Protein AF-A0A8J9YLR2-F1 (afdb_monomer_lite)

Organism: NCBI:txid405034

Secondary structure (DSSP, 8-state):
--EEEEEEE-TT---EEEE-SSSEEEEEEEESSEEEEEEESSTTSPPSEEEEEETTEEEEEETTEEEEEEE-S----SS-EEEEEEEETTEEEEEE--SSS---EEEEE----TT--EEEEEEEES-EEEEEEEPPSS-GGG-----------EEEE-SSTTSPPTTBPEEEESSSEEEEEEEEETTEEEEEEEETTTTEEEEEETTEEEEESS-EEEE-S-EEEEEE-TT-PPTTBPEEEE-SSS-PEEEEEEEEETTEEEEEEEETTTTEEEEEETTEEEEESSEEEEEE---TT-TTSHHHHHHHHH-SEE--B-HHHHHTT-SS-B-TTT-EETT--HHHH-HHHHHHHHHHHHHHHHHHHHHHHHHHH-GGGS-HHHHHHHHHHHHHHHHT----GGGHHHH-SPP-PPPHHHHHHHHHHHHTTTTTTS-GGGGSS-SSHHHHHHHHHHHHH--

Sequence (459 aa):
MGNLIEFKTWPRKQRLFHEVTSGGISFWLKSRGYSVVGLATKPYEECVYELTIEPGRCDLLSNGKVCSTNAVSNILRNEFNKLWILWKHNTIVFGSSSEVGSTVVLRWQCAVKNLIKYVTFYSDLGMAEWKCYLPLVATIENLPLRRLQGGQPRWVLVKDNTELPDGALIGGYENEFLYIMRTPFRGSLTQGKFVPSLGLGFIAWKYESYTCDAVEILCGYNCTWVPSNVDEVPKGAVEGGFTEVDHETMYVGRVHYKGHLIVGKIVPSHKCCYFAYNDKAMLENNFEVLAVYVPADDLTDPAPATTFAHLDATTVLSRAIAELGVYPAVDPLDSTSRVMDPNIIGPEHYGVARGVQKILQDYKSLQDIIAILGMDELSEDDKMTVARARKIQRFLSQPFQVAEVFTGHIGKMVKLEETIKGFKQILNGELDHIPEAAFYMVGTIEDVIAKSQSLAKNI

Structure (mmCIF, N/CA/C/O backbone):
data_AF-A0A8J9YLR2-F1
#
_entry.id   AF-A0A8J9YLR2-F1
#
loop_
_atom_site.group_PDB
_atom_site.id
_atom_site.type_symbol
_atom_site.label_atom_id
_atom_site.label_alt_id
_atom_site.label_comp_id
_atom_site.label_asym_id
_atom_site.label_entity_id
_atom_site.label_seq_id
_atom_site.pdbx_PDB_ins_code
_atom_site.Cartn_x
_atom_site.Cartn_y
_atom_site.Cartn_z
_atom_site.occupancy
_atom_site.B_iso_or_equiv
_atom_site.auth_seq_id
_atom_site.auth_comp_id
_atom_site.auth_asym_id
_atom_site.auth_atom_id
_atom_site.pdbx_PDB_model_num
ATOM 1 N N . MET A 1 1 ? -6.801 12.410 -30.179 1.00 46.44 1 MET A N 1
ATOM 2 C CA . MET A 1 1 ? -5.606 12.424 -31.051 1.00 46.44 1 MET A CA 1
ATOM 3 C C . MET A 1 1 ? -4.396 12.384 -30.139 1.00 46.44 1 MET A C 1
ATOM 5 O O . MET A 1 1 ? -4.409 13.095 -29.146 1.00 46.44 1 MET A O 1
ATOM 9 N N . GLY A 1 2 ? -3.450 11.480 -30.394 1.00 56.03 2 GLY A N 1
ATOM 10 C CA . GLY A 1 2 ? -2.246 11.322 -29.574 1.00 56.03 2 GLY A CA 1
ATOM 11 C C . GLY A 1 2 ? -1.230 12.453 -29.759 1.00 56.03 2 GLY A C 1
ATOM 12 O O . GLY A 1 2 ? -1.449 13.341 -30.582 1.00 56.03 2 GLY A O 1
ATOM 13 N N . ASN A 1 3 ? -0.112 12.401 -29.033 1.00 56.09 3 ASN A N 1
ATOM 14 C CA . ASN A 1 3 ? 1.016 13.314 -29.247 1.00 56.09 3 ASN A CA 1
ATOM 15 C C . ASN A 1 3 ? 1.876 12.828 -30.417 1.00 56.09 3 ASN A C 1
ATOM 17 O O . ASN A 1 3 ? 1.938 11.628 -30.689 1.00 56.09 3 ASN A O 1
ATOM 21 N N . LEU A 1 4 ? 2.535 13.759 -31.112 1.00 73.50 4 LEU A N 1
ATOM 22 C CA . LEU A 1 4 ? 3.530 13.410 -32.123 1.00 73.50 4 LEU A CA 1
ATOM 23 C C . LEU A 1 4 ? 4.779 12.881 -31.410 1.00 73.50 4 LEU A C 1
ATOM 25 O O . LEU A 1 4 ? 5.454 13.635 -30.715 1.00 73.50 4 LEU A O 1
ATOM 29 N N . ILE A 1 5 ? 5.076 11.597 -31.584 1.00 71.38 5 ILE A N 1
ATOM 30 C CA . ILE A 1 5 ? 6.282 10.952 -31.057 1.00 71.38 5 ILE A CA 1
ATOM 31 C C . ILE A 1 5 ? 7.270 10.783 -32.211 1.00 71.38 5 ILE A C 1
ATOM 33 O O . ILE A 1 5 ? 6.867 10.359 -33.294 1.00 71.38 5 ILE A O 1
ATOM 37 N N . GLU A 1 6 ? 8.545 11.104 -31.983 1.00 77.75 6 GLU A N 1
ATOM 38 C CA . GLU A 1 6 ? 9.655 10.885 -32.920 1.00 77.75 6 GLU A CA 1
ATOM 39 C C . GLU A 1 6 ? 10.652 9.889 -32.311 1.00 77.75 6 GLU A C 1
ATOM 41 O O . GLU A 1 6 ? 11.118 10.091 -31.192 1.00 77.75 6 GLU A O 1
ATOM 46 N N . PHE A 1 7 ? 10.964 8.799 -33.019 1.00 71.75 7 PHE A N 1
ATOM 47 C CA . PHE A 1 7 ? 11.846 7.738 -32.511 1.00 71.75 7 PHE A CA 1
ATOM 48 C C . PHE A 1 7 ? 12.610 7.016 -33.632 1.00 71.75 7 PHE A C 1
ATOM 50 O O . PHE A 1 7 ? 12.316 7.177 -34.817 1.00 71.75 7 PHE A O 1
ATOM 57 N N . LYS A 1 8 ? 13.628 6.225 -33.260 1.00 75.94 8 LYS A N 1
ATOM 58 C CA . LYS A 1 8 ? 14.530 5.532 -34.198 1.00 75.94 8 LYS A CA 1
ATOM 59 C C . LYS A 1 8 ? 14.602 4.032 -33.921 1.00 75.94 8 LYS A C 1
ATOM 61 O O . LYS A 1 8 ? 14.801 3.625 -32.776 1.00 75.94 8 LYS A O 1
ATOM 66 N N . THR A 1 9 ? 14.532 3.219 -34.972 1.00 73.31 9 THR A N 1
ATOM 67 C CA . THR A 1 9 ? 14.647 1.752 -34.906 1.00 73.31 9 THR A CA 1
ATOM 68 C C . THR A 1 9 ? 15.913 1.286 -35.624 1.00 73.31 9 THR A C 1
ATOM 70 O O . THR A 1 9 ? 16.205 1.769 -36.719 1.00 73.31 9 THR A O 1
ATOM 73 N N . TRP A 1 10 ? 16.643 0.339 -35.033 1.00 65.19 10 TRP A N 1
ATOM 74 C CA . TRP A 1 10 ? 17.876 -0.247 -35.582 1.00 65.19 10 TRP A CA 1
ATOM 75 C C . TRP A 1 10 ? 17.722 -1.769 -35.770 1.00 65.19 10 TRP A C 1
ATOM 77 O O . TRP A 1 10 ? 16.894 -2.342 -35.059 1.00 65.19 10 TRP A O 1
ATOM 87 N N . PRO A 1 11 ? 18.557 -2.425 -36.610 1.00 54.53 11 PRO A N 1
ATOM 88 C CA . PRO A 1 11 ? 18.491 -3.854 -36.982 1.00 54.53 11 PRO A CA 1
ATOM 89 C C . PRO A 1 11 ? 18.450 -4.935 -35.892 1.00 54.53 11 PRO A C 1
ATOM 91 O O . PRO A 1 11 ? 18.524 -6.111 -36.222 1.00 54.53 11 PRO A O 1
ATOM 94 N N . ARG A 1 12 ? 18.385 -4.595 -34.602 1.00 49.97 12 ARG A N 1
ATOM 95 C CA . ARG A 1 12 ? 18.405 -5.557 -33.483 1.00 49.97 12 ARG A CA 1
ATOM 96 C C . ARG A 1 12 ? 17.621 -5.099 -32.243 1.00 49.97 12 ARG A C 1
ATOM 98 O O . ARG A 1 12 ? 17.842 -5.637 -31.168 1.00 49.97 12 ARG A O 1
ATOM 105 N N . LYS A 1 13 ? 16.736 -4.099 -32.356 1.00 49.06 13 LYS A N 1
ATOM 106 C CA . LYS A 1 13 ? 15.922 -3.627 -31.217 1.00 49.06 13 LYS A CA 1
ATOM 107 C C . LYS A 1 13 ? 14.625 -4.427 -31.085 1.00 49.06 13 LYS A C 1
ATOM 109 O O . LYS A 1 13 ? 13.949 -4.642 -32.091 1.00 49.06 13 LYS A O 1
ATOM 114 N N . GLN A 1 14 ? 14.253 -4.808 -29.856 1.00 50.88 14 GLN A N 1
ATOM 115 C CA . GLN A 1 14 ? 12.911 -5.343 -29.583 1.00 50.88 14 GLN A CA 1
ATOM 116 C C . GLN A 1 14 ? 11.823 -4.381 -30.083 1.00 50.88 14 GLN A C 1
ATOM 118 O O . GLN A 1 14 ? 11.940 -3.155 -30.020 1.00 50.88 14 GLN A O 1
ATOM 123 N N . ARG A 1 15 ? 10.748 -4.986 -30.583 1.00 62.25 15 ARG A N 1
ATOM 124 C CA . ARG A 1 15 ? 9.550 -4.347 -31.124 1.00 62.25 15 ARG A CA 1
ATOM 125 C C . ARG A 1 15 ? 8.821 -3.583 -30.010 1.00 62.25 15 ARG A C 1
ATOM 127 O O . ARG A 1 15 ? 8.274 -4.201 -29.102 1.00 62.25 15 ARG A O 1
ATOM 134 N N . LEU A 1 16 ? 8.799 -2.247 -30.062 1.00 63.88 16 LEU A N 1
ATOM 135 C CA . LEU A 1 16 ? 7.959 -1.435 -29.169 1.00 63.88 16 LEU A CA 1
ATOM 136 C C . LEU A 1 16 ? 6.511 -1.507 -29.651 1.00 63.88 16 LEU A C 1
ATOM 138 O O . LEU A 1 16 ? 6.233 -1.163 -30.801 1.00 63.88 16 LEU A O 1
ATOM 142 N N . PHE A 1 17 ? 5.601 -1.983 -28.804 1.00 71.62 17 PHE A N 1
ATOM 143 C CA . PHE A 1 17 ? 4.182 -2.107 -29.133 1.00 71.62 17 PHE A CA 1
ATOM 144 C C . PHE A 1 17 ? 3.404 -0.918 -28.581 1.00 71.62 17 PHE A C 1
ATOM 146 O O . PHE A 1 17 ? 3.472 -0.607 -27.395 1.00 71.62 17 PHE A O 1
ATOM 153 N N . HIS A 1 18 ? 2.619 -0.285 -29.442 1.00 76.25 18 HIS A N 1
ATOM 154 C CA . HIS A 1 18 ? 1.776 0.849 -29.102 1.00 76.25 18 HIS A CA 1
ATOM 155 C C . HIS A 1 18 ? 0.315 0.469 -29.270 1.00 76.25 18 HIS A C 1
ATOM 157 O O . HIS A 1 18 ? -0.065 -0.045 -30.322 1.00 76.25 18 HIS A O 1
ATOM 163 N N . GLU A 1 19 ? -0.500 0.715 -28.245 1.00 76.88 19 GLU A N 1
ATOM 164 C CA . GLU A 1 19 ? -1.934 0.451 -28.320 1.00 76.88 19 GLU A CA 1
ATOM 165 C C . GLU A 1 19 ? -2.603 1.425 -29.298 1.00 76.88 19 GLU A C 1
ATOM 167 O O . GLU A 1 19 ? -2.370 2.636 -29.268 1.00 76.88 19 GLU A O 1
ATOM 172 N N . VAL A 1 20 ? -3.445 0.891 -30.177 1.00 75.25 20 VAL A N 1
ATOM 173 C CA . VAL A 1 20 ? -4.208 1.657 -31.154 1.00 75.25 20 VAL A CA 1
ATOM 174 C C . VAL A 1 20 ? -5.679 1.298 -30.999 1.00 75.25 20 VAL A C 1
ATOM 176 O O . VAL A 1 20 ? -6.084 0.150 -31.161 1.00 75.25 20 VAL A O 1
ATOM 179 N N . THR A 1 21 ? -6.490 2.305 -30.687 1.00 65.06 21 THR A N 1
ATOM 180 C CA . THR A 1 21 ? -7.945 2.168 -30.513 1.00 65.06 21 THR A CA 1
ATOM 181 C C . THR A 1 21 ? -8.716 2.336 -31.824 1.00 65.06 21 THR A C 1
ATOM 183 O O . THR A 1 21 ? -9.891 1.983 -31.910 1.00 65.06 21 THR A O 1
ATOM 186 N N . SER A 1 22 ? -8.060 2.858 -32.863 1.00 66.44 22 SER A N 1
ATOM 187 C CA . SER A 1 22 ? -8.582 2.990 -34.223 1.00 66.44 22 SER A CA 1
ATOM 188 C C . SER A 1 22 ? -8.094 1.855 -35.127 1.00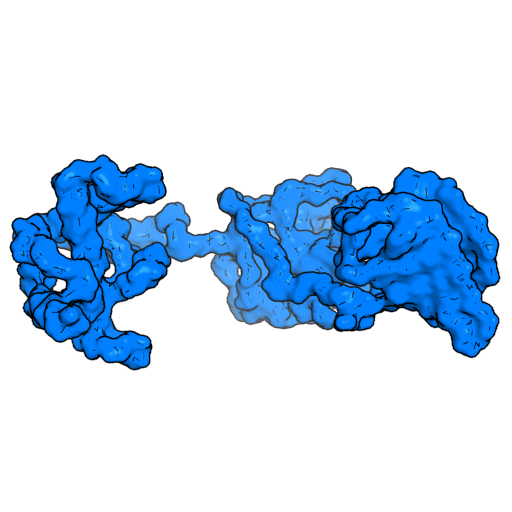 66.44 22 SER A C 1
ATOM 190 O O . SER A 1 22 ? -6.957 1.412 -35.019 1.00 66.44 22 SER A O 1
ATOM 192 N N . GLY A 1 23 ? -8.916 1.429 -36.092 1.00 76.25 23 GLY A N 1
ATOM 193 C CA . GLY A 1 23 ? -8.526 0.477 -37.149 1.00 76.25 23 GLY A CA 1
ATOM 194 C C . GLY A 1 23 ? -7.558 1.063 -38.188 1.00 76.25 23 GLY A C 1
ATOM 195 O O . GLY A 1 23 ? -7.743 0.858 -39.385 1.00 76.25 23 GLY A O 1
ATOM 196 N N . GLY A 1 24 ? -6.594 1.877 -37.755 1.00 81.31 24 GLY A N 1
ATOM 197 C CA . GLY A 1 24 ? -5.627 2.553 -38.608 1.00 81.31 24 GLY A CA 1
ATOM 198 C C . GLY A 1 24 ? -4.690 3.492 -37.862 1.00 81.31 24 GLY A C 1
ATOM 199 O O . GLY A 1 24 ? -5.020 3.982 -36.780 1.00 81.31 24 GLY A O 1
ATOM 200 N N . ILE A 1 25 ? -3.544 3.774 -38.486 1.00 86.25 25 ILE A N 1
ATOM 201 C CA . ILE A 1 25 ? -2.521 4.703 -38.002 1.00 86.25 25 ILE A CA 1
ATOM 202 C C . ILE A 1 25 ? -1.846 5.443 -39.166 1.00 86.25 25 ILE A C 1
ATOM 204 O O . ILE A 1 25 ? -1.612 4.877 -40.235 1.00 86.25 25 ILE A O 1
ATOM 208 N N . SER A 1 26 ? -1.509 6.715 -38.943 1.00 85.25 26 SER A N 1
ATOM 209 C CA . SER A 1 26 ? -0.649 7.510 -39.827 1.00 85.25 26 SER A CA 1
ATOM 210 C C . SER A 1 26 ? 0.721 7.729 -39.193 1.00 85.25 26 SER A C 1
ATOM 212 O O . SER A 1 26 ? 0.801 8.059 -38.006 1.00 85.25 26 SER A O 1
ATOM 214 N N . PHE A 1 27 ? 1.777 7.624 -39.988 1.00 88.31 27 PHE A N 1
ATOM 215 C CA . PHE A 1 27 ? 3.157 7.779 -39.547 1.00 88.31 27 PHE A CA 1
ATOM 216 C C . PHE A 1 27 ? 4.015 8.420 -40.643 1.00 88.31 27 PHE A C 1
ATOM 218 O O . PHE A 1 27 ? 3.659 8.411 -41.816 1.00 88.31 27 PHE A O 1
ATOM 225 N N . TRP A 1 28 ? 5.153 8.990 -40.271 1.00 89.44 28 TRP A N 1
ATOM 226 C CA . TRP A 1 28 ? 6.188 9.440 -41.185 1.00 89.44 28 TRP A CA 1
ATOM 227 C C . TRP A 1 28 ? 7.379 8.511 -41.066 1.00 89.44 28 TRP A C 1
ATOM 229 O O . TRP A 1 28 ? 7.776 8.169 -39.955 1.00 89.44 28 TRP A O 1
ATOM 239 N N . LEU A 1 29 ? 7.961 8.147 -42.201 1.00 88.81 29 LEU A N 1
ATOM 240 C CA . LEU A 1 29 ? 9.119 7.267 -42.277 1.00 88.81 29 LEU A CA 1
ATOM 241 C C . LEU A 1 29 ? 10.238 7.954 -43.054 1.00 88.81 29 LEU A C 1
ATOM 243 O O . LEU A 1 29 ? 10.019 8.461 -44.154 1.00 88.81 29 LEU A O 1
ATOM 247 N N . LYS A 1 30 ? 11.437 7.935 -42.479 1.00 87.69 30 LYS A N 1
ATOM 248 C CA . LYS A 1 30 ? 12.697 8.271 -43.138 1.00 87.69 30 LYS A CA 1
ATOM 249 C C . LYS A 1 30 ? 13.641 7.084 -42.970 1.00 87.69 30 LYS A C 1
ATOM 251 O O . LYS A 1 30 ? 14.105 6.796 -41.870 1.00 87.69 30 LYS A O 1
ATOM 256 N N . SER A 1 31 ? 13.902 6.373 -44.060 1.00 84.00 31 SER A N 1
ATOM 257 C CA . SER A 1 31 ? 14.742 5.172 -44.076 1.00 84.00 31 SER A CA 1
ATOM 258 C C . SER A 1 31 ? 15.374 5.004 -45.455 1.00 84.00 31 SER A C 1
ATOM 260 O O . SER A 1 31 ? 14.831 5.471 -46.456 1.00 84.00 31 SER A O 1
ATOM 262 N N . ARG A 1 32 ? 16.540 4.354 -45.504 1.00 76.56 32 ARG A N 1
ATOM 263 C CA . ARG A 1 32 ? 17.234 3.982 -46.752 1.00 76.56 32 ARG A CA 1
ATOM 264 C C . ARG A 1 32 ? 17.160 2.482 -47.049 1.00 76.56 32 ARG A C 1
ATOM 266 O O . ARG A 1 32 ? 17.680 2.053 -48.073 1.00 76.56 32 ARG A O 1
ATOM 273 N N . GLY A 1 33 ? 16.588 1.703 -46.136 1.00 77.31 33 GLY A N 1
ATOM 274 C CA . GLY A 1 33 ? 16.670 0.247 -46.143 1.00 77.31 33 GLY A CA 1
ATOM 275 C C . GLY A 1 33 ? 15.329 -0.408 -45.858 1.00 77.31 33 GLY A C 1
ATOM 276 O O . GLY A 1 33 ? 14.292 0.073 -46.287 1.00 77.31 33 GLY A O 1
ATOM 277 N N . TYR A 1 34 ? 15.356 -1.523 -45.147 1.00 83.69 34 TYR A N 1
ATOM 278 C CA . TYR A 1 34 ? 14.174 -2.336 -44.887 1.00 83.69 34 TYR A CA 1
ATOM 279 C C . TYR A 1 34 ? 13.446 -1.838 -43.642 1.00 83.69 34 TYR A C 1
ATOM 281 O O . TYR A 1 34 ? 14.054 -1.730 -42.583 1.00 83.69 34 TYR A O 1
ATOM 289 N N . SER A 1 35 ? 12.156 -1.536 -43.729 1.00 88.19 35 SER A N 1
ATOM 290 C CA . SER A 1 35 ? 11.379 -1.033 -42.589 1.00 88.19 35 SER A CA 1
ATOM 291 C C . SER A 1 35 ? 10.045 -1.751 -42.482 1.00 88.19 35 SER A C 1
ATOM 293 O O . SER A 1 35 ? 9.419 -2.034 -43.496 1.00 88.19 35 SER A O 1
ATOM 295 N N . VAL A 1 36 ? 9.602 -2.046 -41.263 1.00 89.88 36 VAL A N 1
ATOM 296 C CA . VAL A 1 36 ? 8.413 -2.867 -41.025 1.00 89.88 36 VAL A CA 1
ATOM 297 C C . VAL A 1 36 ? 7.454 -2.195 -40.066 1.00 89.88 36 VAL A C 1
ATOM 299 O O . VAL A 1 36 ? 7.856 -1.641 -39.041 1.00 89.88 36 VAL A O 1
ATOM 302 N N . VAL A 1 37 ? 6.170 -2.304 -40.399 1.00 91.00 37 VAL A N 1
ATOM 303 C CA . VAL A 1 37 ? 5.055 -1.994 -39.507 1.00 91.00 37 VAL A CA 1
ATOM 304 C C . VAL A 1 37 ? 4.340 -3.298 -39.160 1.00 91.00 37 VAL A C 1
ATOM 306 O O . VAL A 1 37 ? 3.713 -3.917 -40.019 1.00 91.00 37 VAL A O 1
ATOM 309 N N . GLY A 1 38 ? 4.449 -3.730 -37.906 1.00 89.50 38 GLY A N 1
ATOM 310 C CA . GLY A 1 38 ? 3.810 -4.940 -37.393 1.00 89.50 38 GLY A CA 1
ATOM 311 C C . GLY A 1 38 ? 2.467 -4.645 -36.724 1.00 89.50 38 GLY A C 1
ATOM 312 O O . GLY A 1 38 ? 2.334 -3.658 -36.003 1.00 89.50 38 GLY A O 1
ATOM 313 N N . LEU A 1 39 ? 1.477 -5.510 -36.943 1.00 88.81 39 LEU A N 1
ATOM 314 C CA . LEU A 1 39 ? 0.148 -5.466 -36.330 1.00 88.81 39 LEU A CA 1
ATOM 315 C C . LEU A 1 39 ? -0.044 -6.683 -35.417 1.00 88.81 39 LEU A C 1
ATOM 317 O O . LEU A 1 39 ? 0.079 -7.826 -35.865 1.00 88.81 39 LEU A O 1
ATOM 321 N N . ALA A 1 40 ? -0.398 -6.451 -34.152 1.00 84.75 40 ALA A N 1
ATOM 322 C CA . ALA A 1 40 ? -0.523 -7.502 -33.145 1.00 84.75 40 ALA A CA 1
ATOM 323 C C . ALA A 1 40 ? -1.804 -7.401 -32.306 1.00 84.75 40 ALA A C 1
ATOM 325 O O . ALA A 1 40 ? -2.413 -6.339 -32.140 1.00 84.75 40 ALA A O 1
ATOM 326 N N . THR A 1 41 ? -2.223 -8.547 -31.767 1.00 81.44 41 THR A N 1
ATOM 327 C CA . THR A 1 41 ? -3.392 -8.661 -30.882 1.00 81.44 41 THR A CA 1
ATOM 328 C C . THR A 1 41 ? -3.063 -8.384 -29.420 1.00 81.44 41 THR A C 1
ATOM 330 O O . THR A 1 41 ? -3.920 -7.921 -28.671 1.00 81.44 41 THR A O 1
ATOM 333 N N . LYS A 1 42 ? -1.821 -8.653 -29.018 1.00 74.44 42 LYS A N 1
ATOM 334 C CA . LYS A 1 42 ? -1.280 -8.444 -27.675 1.00 74.44 42 LYS A CA 1
ATOM 335 C C . LYS A 1 42 ? 0.121 -7.834 -27.790 1.00 74.44 42 LYS A C 1
ATOM 337 O O . LYS A 1 42 ? 0.763 -8.015 -28.827 1.00 74.44 42 LYS A O 1
ATOM 342 N N . PRO A 1 43 ? 0.593 -7.104 -26.769 1.00 69.44 43 PRO A N 1
ATOM 343 C CA . PRO A 1 43 ? 1.939 -6.557 -26.789 1.00 69.44 43 PRO A CA 1
ATOM 344 C C . PRO A 1 43 ? 2.966 -7.686 -26.605 1.00 69.44 43 PRO A C 1
ATOM 346 O O . PRO A 1 43 ? 2.686 -8.666 -25.918 1.00 69.44 43 PRO A O 1
ATOM 349 N N . TYR A 1 44 ? 4.148 -7.531 -27.205 1.00 60.78 44 TYR A N 1
ATOM 350 C CA . TYR A 1 44 ? 5.298 -8.445 -27.083 1.00 60.78 44 TYR A CA 1
ATOM 351 C C . TYR A 1 44 ? 5.102 -9.870 -27.641 1.00 60.78 44 TYR A C 1
ATOM 353 O O . TYR A 1 44 ? 5.978 -10.711 -27.470 1.00 60.78 44 TYR A O 1
ATOM 361 N N . GLU A 1 45 ? 3.999 -10.142 -28.344 1.00 68.44 45 GLU A N 1
ATOM 362 C CA . GLU A 1 45 ? 3.784 -11.385 -29.101 1.00 68.44 45 GLU A CA 1
ATOM 363 C C . GLU A 1 45 ? 4.180 -11.220 -30.585 1.00 68.44 45 GLU A C 1
ATOM 365 O O . GLU A 1 45 ? 4.405 -10.108 -31.079 1.00 68.44 45 GLU A O 1
ATOM 370 N N . GLU A 1 46 ? 4.245 -12.333 -31.325 1.00 76.62 46 GLU A N 1
ATOM 371 C CA . GLU A 1 46 ? 4.448 -12.306 -32.777 1.00 76.62 46 GLU A CA 1
ATOM 372 C C . GLU A 1 46 ? 3.353 -11.494 -33.487 1.00 76.62 46 GLU A C 1
ATOM 374 O O . GLU A 1 46 ? 2.164 -11.547 -33.154 1.00 76.62 46 GLU A O 1
ATOM 379 N N . CYS A 1 47 ? 3.757 -10.720 -34.495 1.00 83.12 47 CYS A N 1
ATOM 380 C CA . CYS A 1 47 ? 2.822 -9.917 -35.269 1.00 83.12 47 CYS A CA 1
ATOM 381 C C . CYS A 1 47 ? 1.970 -10.820 -36.169 1.00 83.12 47 CYS A C 1
ATOM 383 O O . CYS A 1 47 ? 2.480 -11.624 -36.948 1.00 83.12 47 CYS A O 1
ATOM 385 N N . VAL A 1 48 ? 0.649 -10.650 -36.091 1.00 86.25 48 VAL A N 1
ATOM 386 C CA . VAL A 1 48 ? -0.307 -11.391 -36.930 1.00 86.25 48 VAL A CA 1
ATOM 387 C C . VAL A 1 48 ? -0.154 -10.978 -38.391 1.00 86.25 48 VAL A C 1
ATOM 389 O O . VAL A 1 48 ? -0.274 -11.815 -39.291 1.00 86.25 48 VAL A O 1
ATOM 392 N N . TYR A 1 49 ? 0.123 -9.690 -38.613 1.00 88.31 49 TYR A N 1
ATOM 393 C CA . TYR A 1 49 ? 0.450 -9.136 -39.919 1.00 88.31 49 TYR A CA 1
ATOM 394 C C . TYR A 1 49 ? 1.678 -8.242 -39.831 1.00 88.31 49 TYR A C 1
ATOM 396 O O . TYR A 1 49 ? 1.826 -7.489 -38.870 1.00 88.31 49 TYR A O 1
ATOM 404 N N . GLU A 1 50 ? 2.522 -8.280 -40.852 1.00 90.62 50 GLU A N 1
ATOM 405 C CA . GLU A 1 50 ? 3.693 -7.412 -40.969 1.00 90.62 50 GLU A CA 1
ATOM 406 C C . GLU A 1 50 ? 3.708 -6.800 -42.365 1.00 90.62 50 GLU A C 1
ATOM 408 O O . GLU A 1 50 ? 3.647 -7.515 -43.364 1.00 90.62 50 GLU A O 1
ATOM 413 N N . LEU A 1 51 ? 3.747 -5.472 -42.435 1.00 90.50 51 LEU A N 1
ATOM 414 C CA . LEU A 1 51 ? 3.932 -4.741 -43.679 1.00 90.50 51 LEU A CA 1
ATOM 415 C C . LEU A 1 51 ? 5.406 -4.378 -43.813 1.00 90.50 51 LEU A C 1
ATOM 417 O O . LEU A 1 51 ? 5.891 -3.510 -43.083 1.00 90.50 51 LEU A O 1
ATOM 421 N N . THR A 1 52 ? 6.090 -4.997 -44.766 1.00 89.94 52 THR A N 1
ATOM 422 C CA . THR A 1 52 ? 7.470 -4.664 -45.110 1.00 89.94 52 THR A CA 1
ATOM 423 C C . THR A 1 52 ? 7.475 -3.555 -46.156 1.00 89.94 52 THR A C 1
ATOM 425 O O . THR A 1 52 ? 6.681 -3.533 -47.099 1.00 89.94 52 THR A O 1
ATOM 428 N N . ILE A 1 53 ? 8.357 -2.584 -45.962 1.00 88.88 53 ILE A N 1
ATOM 429 C CA . ILE A 1 53 ? 8.535 -1.427 -46.826 1.00 88.88 53 ILE A CA 1
ATOM 430 C C . ILE A 1 53 ? 10.003 -1.399 -47.215 1.00 88.88 53 ILE A C 1
ATOM 432 O O . ILE A 1 53 ? 10.883 -1.209 -46.375 1.00 88.88 53 ILE A O 1
ATOM 436 N N . GLU A 1 54 ? 10.255 -1.577 -48.503 1.00 87.00 54 GLU A N 1
ATOM 437 C CA . GLU A 1 54 ? 11.588 -1.623 -49.075 1.00 87.00 54 GLU A CA 1
ATOM 438 C C . GLU A 1 54 ? 11.688 -0.728 -50.315 1.00 87.00 54 GLU A C 1
ATOM 440 O O . GLU A 1 54 ? 10.669 -0.334 -50.899 1.00 87.00 54 GLU A O 1
ATOM 445 N N . PRO A 1 55 ? 12.911 -0.411 -50.776 1.00 83.31 55 PRO A N 1
ATOM 446 C CA . PRO A 1 55 ? 13.082 0.291 -52.036 1.00 83.31 55 PRO A CA 1
ATOM 447 C C . PRO A 1 55 ? 12.459 -0.503 -53.196 1.00 83.31 55 PRO A C 1
ATOM 449 O O . PRO A 1 55 ? 12.946 -1.563 -53.578 1.00 83.31 55 PRO A O 1
ATOM 452 N N . GLY A 1 56 ? 11.374 0.021 -53.770 1.00 81.69 56 GLY A N 1
ATOM 453 C CA . GLY A 1 56 ? 10.721 -0.551 -54.951 1.00 81.69 56 GLY A CA 1
ATOM 454 C C . GLY A 1 56 ? 9.659 -1.624 -54.680 1.00 81.69 56 GLY A C 1
ATOM 455 O O . GLY A 1 56 ? 9.009 -2.080 -55.623 1.00 81.69 56 GLY A O 1
ATOM 456 N N . ARG A 1 57 ? 9.457 -2.039 -53.421 1.00 86.56 57 ARG A N 1
ATOM 457 C CA . ARG A 1 57 ? 8.501 -3.105 -53.076 1.00 86.56 57 ARG A CA 1
ATOM 458 C C . ARG A 1 57 ? 7.904 -2.956 -51.677 1.00 86.56 57 ARG A C 1
ATOM 460 O O . ARG A 1 57 ? 8.560 -2.466 -50.759 1.00 86.56 57 ARG A O 1
ATOM 467 N N . CYS A 1 58 ? 6.670 -3.424 -51.523 1.00 88.25 58 CYS A N 1
ATOM 468 C CA . CYS A 1 58 ? 6.036 -3.629 -50.225 1.00 88.25 58 CYS A CA 1
ATOM 469 C C . CYS A 1 58 ? 5.400 -5.017 -50.167 1.00 88.25 58 CYS A C 1
ATOM 471 O O . CYS A 1 58 ? 4.610 -5.361 -51.054 1.00 88.25 58 CYS A O 1
ATOM 473 N N . ASP A 1 59 ? 5.682 -5.767 -49.104 1.00 88.19 59 ASP A N 1
ATOM 474 C CA . ASP A 1 59 ? 5.083 -7.080 -48.873 1.00 88.19 59 ASP A CA 1
ATOM 475 C C . ASP A 1 59 ? 4.178 -7.050 -47.646 1.00 88.19 59 ASP A C 1
ATOM 477 O O . ASP A 1 59 ? 4.465 -6.389 -46.648 1.00 88.19 59 ASP A O 1
ATOM 481 N N . LEU A 1 60 ? 3.076 -7.794 -47.714 1.00 89.00 60 LEU A N 1
ATOM 482 C CA . LEU A 1 60 ? 2.269 -8.097 -46.539 1.00 89.00 60 LEU A CA 1
ATOM 483 C C . LEU A 1 60 ? 2.502 -9.552 -46.149 1.00 89.00 60 LEU A C 1
ATOM 485 O O . LEU A 1 60 ? 2.216 -10.466 -46.927 1.00 89.00 60 LEU A O 1
ATOM 489 N N . LEU A 1 61 ? 2.982 -9.764 -44.931 1.00 88.56 61 LEU A N 1
ATOM 490 C CA . LEU A 1 61 ? 3.135 -11.077 -44.326 1.00 88.56 61 LEU A CA 1
ATOM 491 C C . LEU A 1 61 ? 1.972 -11.333 -43.367 1.00 88.56 61 LEU A C 1
ATOM 493 O O . LEU A 1 61 ? 1.488 -10.415 -42.703 1.00 88.56 61 LEU A O 1
ATOM 497 N N . SER A 1 62 ? 1.550 -12.591 -43.262 1.00 85.88 62 SER A N 1
ATOM 498 C CA . SER A 1 62 ? 0.675 -13.069 -42.192 1.00 85.88 62 SER A CA 1
ATOM 499 C C . SER A 1 62 ? 1.330 -14.246 -41.485 1.00 85.88 62 SER A C 1
ATOM 501 O O . SER A 1 62 ? 1.706 -15.224 -42.133 1.00 85.88 62 SER A O 1
ATOM 503 N N . ASN A 1 63 ? 1.476 -14.143 -40.160 1.00 81.62 63 ASN A N 1
ATOM 504 C CA . ASN A 1 63 ? 2.180 -15.118 -39.318 1.00 81.62 63 ASN A CA 1
ATOM 505 C C . ASN A 1 63 ? 3.541 -15.537 -39.925 1.00 81.62 63 ASN A C 1
ATOM 507 O O . ASN A 1 63 ? 3.804 -16.722 -40.141 1.00 81.62 63 ASN A O 1
ATOM 511 N N . GLY A 1 64 ? 4.353 -14.547 -40.317 1.00 76.94 64 GLY A N 1
ATOM 512 C CA . GLY A 1 64 ? 5.693 -14.746 -40.884 1.00 76.94 64 GLY A CA 1
ATOM 513 C C . GLY A 1 64 ? 5.753 -15.260 -42.330 1.00 76.94 64 GLY A C 1
ATOM 514 O O . GLY A 1 64 ? 6.844 -15.418 -42.872 1.00 76.94 64 GLY A O 1
ATOM 515 N N . LYS A 1 65 ? 4.616 -15.514 -42.994 1.00 81.12 65 LYS A N 1
ATOM 516 C CA . LYS A 1 65 ? 4.579 -15.947 -44.402 1.00 81.12 65 LYS A CA 1
ATOM 517 C C . LYS A 1 65 ? 4.131 -14.814 -45.310 1.00 81.12 65 LYS A C 1
ATOM 519 O O . LYS A 1 65 ? 3.093 -14.207 -45.059 1.00 81.12 65 LYS A O 1
ATOM 524 N N . VAL A 1 66 ? 4.872 -14.571 -46.392 1.00 83.06 66 VAL A N 1
ATOM 525 C CA . VAL A 1 66 ? 4.506 -13.577 -47.413 1.00 83.06 66 VAL A CA 1
ATOM 526 C C . VAL A 1 66 ? 3.176 -13.977 -48.047 1.00 83.06 66 VAL A C 1
ATOM 528 O O . VAL A 1 66 ? 3.064 -15.030 -48.672 1.00 8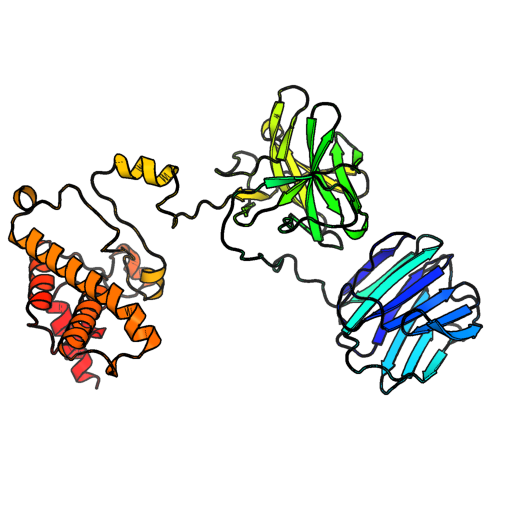3.06 66 VAL A O 1
ATOM 531 N N . CYS A 1 67 ? 2.156 -13.141 -47.864 1.00 78.25 67 CYS A N 1
ATOM 532 C CA . CYS A 1 67 ? 0.843 -13.332 -48.470 1.00 78.25 67 CYS A CA 1
ATOM 533 C C . CYS A 1 67 ? 0.766 -12.700 -49.859 1.00 78.25 67 CYS A C 1
ATOM 535 O O . CYS A 1 67 ? 0.069 -13.217 -50.726 1.00 78.25 67 CYS A O 1
ATOM 537 N N . SER A 1 68 ? 1.440 -11.566 -50.061 1.00 77.88 68 SER A N 1
ATOM 538 C CA . SER A 1 68 ? 1.424 -10.825 -51.322 1.00 77.88 68 SER A CA 1
ATOM 539 C C . SER A 1 68 ? 2.587 -9.846 -51.386 1.00 77.88 68 SER A C 1
ATOM 541 O O . SER A 1 68 ? 2.893 -9.191 -50.389 1.00 77.88 68 SER A O 1
ATOM 543 N N . THR A 1 69 ? 3.139 -9.689 -52.586 1.00 81.94 69 THR A N 1
ATOM 544 C CA . THR A 1 69 ? 4.217 -8.752 -52.914 1.00 81.94 69 THR A CA 1
ATOM 545 C C . THR A 1 69 ? 3.733 -7.769 -53.961 1.00 81.94 69 THR A C 1
ATOM 547 O O . THR A 1 69 ? 3.289 -8.181 -55.034 1.00 81.94 69 THR A O 1
ATOM 550 N N . ASN A 1 70 ? 3.841 -6.473 -53.672 1.00 81.88 70 ASN A N 1
ATOM 551 C CA . ASN A 1 70 ? 3.423 -5.419 -54.587 1.00 81.88 70 ASN A CA 1
ATOM 552 C C . ASN A 1 70 ? 4.618 -4.520 -54.929 1.00 81.88 70 ASN A C 1
ATOM 554 O O . ASN A 1 70 ? 5.259 -3.952 -54.043 1.00 81.88 70 ASN A O 1
ATOM 558 N N . ALA A 1 71 ? 4.897 -4.358 -56.224 1.00 78.44 71 ALA A N 1
ATOM 559 C CA . ALA A 1 71 ? 5.888 -3.399 -56.700 1.00 78.44 71 ALA A CA 1
ATOM 560 C C . ALA A 1 71 ? 5.352 -1.968 -56.551 1.00 78.44 71 ALA A C 1
ATOM 562 O O . ALA A 1 71 ? 4.213 -1.678 -56.923 1.00 78.44 71 ALA A O 1
ATOM 563 N N . VAL A 1 72 ? 6.176 -1.069 -56.018 1.00 77.94 72 VAL A N 1
ATOM 564 C CA . VAL A 1 72 ? 5.828 0.342 -55.795 1.00 77.94 72 VAL A CA 1
ATOM 565 C C . VAL A 1 72 ? 6.975 1.241 -56.236 1.00 77.94 72 VAL A C 1
ATOM 567 O O . VAL A 1 72 ? 8.131 0.828 -56.236 1.00 77.94 72 VAL A O 1
ATOM 570 N N . SER A 1 73 ? 6.688 2.490 -56.607 1.00 73.19 73 SER A N 1
ATOM 571 C CA . SER A 1 73 ? 7.751 3.488 -56.776 1.00 73.19 73 SER A CA 1
ATOM 572 C C . SER A 1 73 ? 8.496 3.677 -55.452 1.00 73.19 73 SER A C 1
ATOM 574 O O . SER A 1 73 ? 7.938 3.412 -54.391 1.00 73.19 73 SER A O 1
ATOM 576 N N . ASN A 1 74 ? 9.765 4.094 -55.485 1.00 72.25 74 ASN A N 1
ATOM 577 C CA . ASN A 1 74 ? 10.576 4.156 -54.270 1.00 72.25 74 ASN A CA 1
ATOM 578 C C . ASN A 1 74 ? 9.981 5.147 -53.244 1.00 72.25 74 ASN A C 1
ATOM 580 O O . ASN A 1 74 ? 10.122 6.366 -53.373 1.00 72.25 74 ASN A O 1
ATOM 584 N N . ILE A 1 75 ? 9.280 4.599 -52.245 1.00 73.88 75 ILE A N 1
ATOM 585 C CA . ILE A 1 75 ? 8.587 5.344 -51.184 1.00 73.88 75 ILE A CA 1
ATOM 586 C C . ILE A 1 75 ? 9.593 5.854 -50.147 1.00 73.88 75 ILE A C 1
ATOM 588 O O . ILE A 1 75 ? 9.366 6.889 -49.512 1.00 73.88 75 ILE A O 1
ATOM 592 N N . LEU A 1 76 ? 10.704 5.131 -49.994 1.00 76.19 76 LEU A N 1
ATOM 593 C CA . LEU A 1 76 ? 11.747 5.400 -49.021 1.00 76.19 76 LEU A CA 1
ATOM 594 C C . LEU A 1 76 ? 12.707 6.466 -49.535 1.00 76.19 76 LEU A C 1
ATOM 596 O O . LEU A 1 76 ? 13.254 6.380 -50.636 1.00 76.19 76 LEU A O 1
ATOM 600 N N . ARG A 1 77 ? 12.908 7.495 -48.715 1.00 73.88 77 ARG A N 1
ATOM 601 C CA . ARG A 1 77 ? 13.756 8.641 -49.029 1.00 73.88 77 ARG A CA 1
ATOM 602 C C . ARG A 1 77 ? 14.597 9.020 -47.822 1.00 73.88 77 ARG A C 1
ATOM 604 O O . ARG A 1 77 ? 14.316 8.646 -46.686 1.00 73.88 77 ARG A O 1
ATOM 611 N N . ASN A 1 78 ? 15.601 9.854 -48.070 1.00 75.69 78 ASN A N 1
ATOM 612 C CA . ASN A 1 78 ? 16.404 10.468 -47.015 1.00 75.69 78 ASN A CA 1
ATOM 613 C C . ASN A 1 78 ? 15.683 11.644 -46.311 1.00 75.69 78 ASN A C 1
ATOM 615 O O . ASN A 1 78 ? 16.325 12.432 -45.622 1.00 75.69 78 ASN A O 1
ATOM 619 N N . GLU A 1 79 ? 14.366 11.760 -46.489 1.00 82.19 79 GLU A N 1
ATOM 620 C CA . GLU A 1 79 ? 13.457 12.753 -45.910 1.00 82.19 79 GLU A CA 1
ATOM 621 C C . GLU A 1 79 ? 12.204 12.040 -45.374 1.00 82.19 79 GLU A C 1
ATOM 623 O O . GLU A 1 79 ? 11.911 10.914 -45.778 1.00 82.19 79 GLU A O 1
ATOM 628 N N . PHE A 1 80 ? 11.474 12.674 -44.452 1.00 83.56 80 PHE A N 1
ATOM 629 C CA . PHE A 1 80 ? 10.261 12.090 -43.879 1.00 83.56 80 PHE A CA 1
ATOM 630 C C . PHE A 1 80 ? 9.124 12.065 -44.899 1.00 83.56 80 PHE A C 1
ATOM 632 O O . PHE A 1 80 ? 8.636 13.114 -45.314 1.00 83.56 80 PHE A O 1
ATOM 639 N N . ASN A 1 81 ? 8.648 10.867 -45.230 1.00 83.44 81 ASN A N 1
ATOM 640 C CA . ASN A 1 81 ? 7.484 10.676 -46.086 1.00 83.44 81 ASN A CA 1
ATOM 641 C C . ASN A 1 81 ? 6.270 10.240 -45.257 1.00 83.44 81 ASN A C 1
ATOM 643 O O . ASN A 1 81 ? 6.400 9.364 -44.401 1.00 83.44 81 ASN A O 1
ATOM 647 N N . LYS A 1 82 ? 5.098 10.842 -45.499 1.00 85.44 82 LYS A N 1
ATOM 648 C CA . LYS A 1 82 ? 3.869 10.554 -44.747 1.00 85.44 82 LYS A CA 1
ATOM 649 C C . LYS A 1 82 ? 3.143 9.342 -45.331 1.00 85.44 82 LYS A C 1
ATOM 651 O O . LYS A 1 82 ? 2.720 9.342 -46.489 1.00 85.44 82 LYS A O 1
ATOM 656 N N . LEU A 1 83 ? 2.953 8.339 -44.488 1.00 87.69 83 LEU A N 1
ATOM 657 C CA . LEU A 1 83 ? 2.355 7.048 -44.790 1.00 87.69 83 LEU A CA 1
ATOM 658 C C . LEU A 1 83 ? 1.204 6.753 -43.830 1.00 87.69 83 LEU A C 1
ATOM 660 O O . LEU A 1 83 ? 1.071 7.351 -42.758 1.00 87.69 83 LEU A O 1
ATOM 664 N N . TRP A 1 84 ? 0.348 5.822 -44.223 1.00 86.12 84 TRP A N 1
ATOM 665 C CA . TRP A 1 84 ? -0.736 5.349 -43.381 1.00 86.12 84 TRP A CA 1
ATOM 666 C C . TRP A 1 84 ? -1.073 3.896 -43.685 1.00 86.12 84 TRP A C 1
ATOM 668 O O . TRP A 1 84 ? -0.902 3.410 -44.803 1.00 86.12 84 TRP A O 1
ATOM 678 N N . ILE A 1 85 ? -1.578 3.209 -42.668 1.00 87.31 85 ILE A N 1
ATOM 679 C CA . ILE A 1 85 ? -2.111 1.856 -42.775 1.00 87.31 85 ILE A CA 1
ATOM 680 C C . ILE A 1 85 ? -3.471 1.802 -42.077 1.00 87.31 85 ILE A C 1
ATOM 682 O O . ILE A 1 85 ? -3.656 2.382 -41.008 1.00 87.31 85 ILE A O 1
ATOM 686 N N . LEU A 1 86 ? -4.437 1.142 -42.708 1.00 84.38 86 LEU A N 1
ATOM 687 C CA . LEU A 1 86 ? -5.804 0.931 -42.239 1.00 84.38 86 LEU A CA 1
ATOM 688 C C . LEU A 1 86 ? -6.097 -0.569 -42.245 1.00 84.38 86 LEU A C 1
ATOM 690 O O . LEU A 1 86 ? -5.738 -1.263 -43.193 1.00 84.38 86 LEU A O 1
ATOM 694 N N . TRP A 1 87 ? -6.787 -1.068 -41.226 1.00 84.62 87 TRP A N 1
ATOM 695 C CA . TRP A 1 87 ? -7.255 -2.449 -41.156 1.00 84.62 87 TRP A CA 1
ATOM 696 C C . TRP A 1 87 ? -8.718 -2.479 -40.704 1.00 84.62 87 TRP A C 1
ATOM 698 O O . TRP A 1 87 ? -9.065 -2.086 -39.590 1.00 84.62 87 TRP A O 1
ATOM 708 N N . LYS A 1 88 ? -9.615 -2.913 -41.594 1.00 77.44 88 LYS A N 1
ATOM 709 C CA . LYS A 1 88 ? -11.056 -2.999 -41.312 1.00 77.44 88 LYS A CA 1
ATOM 710 C C . LYS A 1 88 ? -11.733 -4.006 -42.240 1.00 77.44 88 LYS A C 1
ATOM 712 O O . LYS A 1 88 ? -11.346 -4.123 -43.398 1.00 77.44 88 LYS A O 1
ATOM 717 N N . HIS A 1 89 ? -12.769 -4.692 -41.748 1.00 68.31 89 HIS A N 1
ATOM 718 C CA . HIS A 1 89 ? -13.650 -5.570 -42.537 1.00 68.31 89 HIS A CA 1
ATOM 719 C C . HIS A 1 89 ? -12.891 -6.531 -43.472 1.00 68.31 89 HIS A C 1
ATOM 721 O O . HIS A 1 89 ? -13.121 -6.541 -44.678 1.00 68.31 89 HIS A O 1
ATOM 727 N N . ASN A 1 90 ? -11.961 -7.315 -42.921 1.00 75.75 90 ASN A N 1
ATOM 728 C CA . ASN A 1 90 ? -11.142 -8.268 -43.679 1.00 75.75 90 ASN A CA 1
ATOM 729 C C . ASN A 1 90 ? -10.266 -7.650 -44.786 1.00 75.75 90 ASN A C 1
ATOM 731 O O . ASN A 1 90 ? -9.936 -8.302 -45.780 1.00 75.75 90 ASN A O 1
ATOM 735 N N . THR A 1 91 ? -9.887 -6.383 -44.629 1.00 80.69 91 THR A N 1
ATOM 736 C CA . THR A 1 91 ? -8.951 -5.726 -45.538 1.00 80.69 91 THR A CA 1
ATOM 737 C C . THR A 1 91 ? -7.890 -4.960 -44.774 1.00 80.69 91 THR A C 1
ATOM 739 O O . THR A 1 91 ? -8.193 -4.277 -43.793 1.00 80.69 91 THR A O 1
ATOM 742 N N . ILE A 1 92 ? -6.650 -5.069 -45.245 1.00 85.75 92 ILE A N 1
ATOM 743 C CA . ILE A 1 92 ? 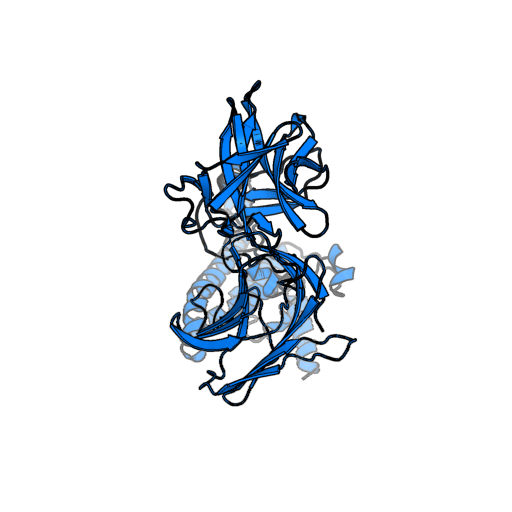-5.551 -4.181 -44.872 1.00 85.75 92 ILE A CA 1
ATOM 744 C C . ILE A 1 92 ? -5.276 -3.283 -46.071 1.00 85.75 92 ILE A C 1
ATOM 746 O O . ILE A 1 92 ? -5.190 -3.750 -47.208 1.00 85.75 92 ILE A O 1
ATOM 750 N N . VAL A 1 93 ? -5.176 -1.983 -45.822 1.00 84.50 93 VAL A N 1
ATOM 751 C CA . VAL A 1 93 ? -4.905 -0.967 -46.832 1.00 84.50 93 VAL A CA 1
ATOM 752 C C . VAL A 1 93 ? -3.704 -0.156 -46.386 1.00 84.50 93 VAL A C 1
ATOM 754 O O . VAL A 1 93 ? -3.706 0.390 -45.288 1.00 84.50 93 VAL A O 1
ATOM 757 N N . PHE A 1 94 ? -2.699 -0.054 -47.241 1.00 87.38 94 PHE A N 1
ATOM 758 C CA . PHE A 1 94 ? -1.540 0.806 -47.032 1.00 87.38 94 PHE A CA 1
ATOM 759 C C . PHE A 1 94 ? -1.532 1.901 -48.083 1.00 87.38 94 PHE A C 1
ATOM 761 O O . PHE A 1 94 ? -1.835 1.637 -49.249 1.00 87.38 94 PHE A O 1
ATOM 768 N N . GLY A 1 95 ? -1.142 3.111 -47.698 1.00 82.50 95 GLY A N 1
ATOM 769 C CA . GLY A 1 95 ? -0.905 4.138 -48.688 1.00 82.50 95 GLY A CA 1
ATOM 770 C C . GLY A 1 95 ? 0.033 5.254 -48.274 1.00 82.50 95 GLY A C 1
ATOM 771 O O . GLY A 1 95 ? 0.384 5.428 -47.107 1.00 82.50 95 GLY A O 1
ATOM 772 N N . SER A 1 96 ? 0.433 6.019 -49.285 1.00 81.06 96 SER A N 1
ATOM 773 C CA . SER A 1 96 ? 1.255 7.218 -49.154 1.00 81.06 96 SER A CA 1
ATOM 774 C C . SER A 1 96 ? 0.476 8.444 -49.619 1.00 81.06 96 SER A C 1
ATOM 776 O O . SER A 1 96 ? -0.237 8.407 -50.623 1.00 81.06 96 SER A O 1
ATOM 778 N N . SER A 1 97 ? 0.594 9.551 -48.886 1.00 63.06 97 SER A N 1
ATOM 779 C CA . SER A 1 97 ? 0.037 10.839 -49.310 1.00 63.06 97 SER A CA 1
ATOM 780 C C . SER A 1 97 ? 1.176 11.740 -49.783 1.00 63.06 97 SER A C 1
ATOM 782 O O . SER A 1 97 ? 1.854 12.343 -48.955 1.00 63.06 97 SER A O 1
ATOM 784 N N . SER A 1 98 ? 1.399 11.833 -51.095 1.00 56.84 98 SER A N 1
ATOM 785 C CA . SER A 1 98 ? 2.264 12.868 -51.676 1.00 56.84 98 SER A CA 1
ATOM 786 C C . SER A 1 98 ? 1.418 14.048 -52.151 1.00 56.84 98 SER A C 1
ATOM 788 O O . SER A 1 98 ? 0.423 13.825 -52.839 1.00 56.84 98 SER A O 1
ATOM 790 N N . GLU A 1 99 ? 1.853 15.283 -51.900 1.00 46.81 99 GLU A N 1
ATOM 791 C CA . GLU A 1 99 ? 1.249 16.496 -52.490 1.00 46.81 99 GLU A CA 1
ATOM 792 C C . GLU A 1 99 ? 1.372 16.534 -54.029 1.00 46.81 99 GLU A C 1
ATOM 794 O O . GLU A 1 99 ? 0.645 17.261 -54.697 1.00 46.81 99 GLU A O 1
ATOM 799 N N . VAL A 1 100 ? 2.241 15.694 -54.609 1.00 46.62 100 VAL A N 1
ATOM 800 C CA . VAL A 1 100 ? 2.541 15.631 -56.047 1.00 46.62 100 VAL A CA 1
ATOM 801 C C . VAL A 1 100 ? 2.125 14.270 -56.634 1.00 46.62 100 VAL A C 1
ATOM 803 O O . VAL A 1 100 ? 2.946 13.438 -57.007 1.00 46.62 100 VAL A O 1
ATOM 806 N N . GLY A 1 101 ? 0.815 14.017 -56.670 1.00 43.41 101 GLY A N 1
ATOM 807 C CA . GLY A 1 101 ? 0.153 13.195 -57.699 1.00 43.41 101 GLY A CA 1
ATOM 808 C C . GLY A 1 101 ? 0.387 11.676 -57.776 1.00 43.41 101 GLY A C 1
ATOM 809 O O . GLY A 1 101 ? -0.255 11.045 -58.607 1.00 43.41 101 GLY A O 1
ATOM 810 N N . SER A 1 102 ? 1.232 11.048 -56.952 1.00 48.16 102 SER A N 1
ATOM 811 C CA . SER A 1 102 ? 1.402 9.580 -56.954 1.00 48.16 102 SER A CA 1
ATOM 812 C C . SER A 1 102 ? 0.982 8.974 -55.617 1.00 48.16 102 SER A C 1
ATOM 814 O O . SER A 1 102 ? 1.814 8.658 -54.769 1.00 48.16 102 SER A O 1
ATOM 816 N N . THR A 1 103 ? -0.326 8.818 -55.410 1.00 59.47 103 THR A N 1
ATOM 817 C CA . THR A 1 103 ? -0.854 8.091 -54.248 1.00 59.47 103 THR A CA 1
ATOM 818 C C . THR A 1 103 ? -0.655 6.596 -54.474 1.00 59.47 103 THR A C 1
ATOM 820 O O . THR A 1 103 ? -1.332 5.990 -55.303 1.00 59.47 103 THR A O 1
ATOM 823 N N . VAL A 1 104 ? 0.269 5.983 -53.737 1.00 67.56 104 VAL A N 1
ATOM 824 C CA . VAL A 1 104 ? 0.338 4.521 -53.673 1.00 67.56 104 VAL A CA 1
ATOM 825 C C . VAL A 1 104 ? -0.785 4.070 -52.749 1.00 67.56 104 VAL A C 1
ATOM 827 O O . VAL A 1 104 ? -0.847 4.524 -51.610 1.00 67.56 104 VAL A O 1
ATOM 830 N N . VAL A 1 105 ? -1.680 3.208 -53.233 1.00 79.19 105 VAL A N 1
ATOM 831 C CA . VAL A 1 105 ? -2.697 2.544 -52.408 1.00 79.19 105 VAL A CA 1
ATOM 832 C C . VAL A 1 105 ? -2.641 1.055 -52.697 1.00 79.19 105 VAL A C 1
ATOM 834 O O . VAL A 1 105 ? -2.989 0.612 -53.788 1.00 79.19 105 VAL A O 1
ATOM 837 N N . LEU A 1 106 ? -2.215 0.282 -51.707 1.00 80.69 106 LEU A N 1
ATOM 838 C CA . LEU A 1 106 ? -2.177 -1.171 -51.763 1.00 80.69 106 LEU A CA 1
ATOM 839 C C . LEU A 1 106 ? -3.310 -1.725 -50.904 1.00 80.69 106 LEU A C 1
ATOM 841 O O . LEU A 1 106 ? -3.542 -1.241 -49.796 1.00 80.69 106 LEU A O 1
ATOM 845 N N . ARG A 1 107 ? -4.033 -2.721 -51.420 1.00 82.56 107 ARG A N 1
ATOM 846 C CA . ARG A 1 107 ? -5.143 -3.377 -50.720 1.00 82.56 107 ARG A CA 1
ATOM 847 C C . ARG A 1 107 ? -4.912 -4.875 -50.694 1.00 82.56 107 ARG A C 1
ATOM 849 O O . ARG A 1 107 ? -4.692 -5.478 -51.740 1.00 82.56 107 ARG A O 1
ATOM 856 N N . TRP A 1 108 ? -5.042 -5.461 -49.514 1.00 82.44 108 TRP A N 1
ATOM 857 C CA . TRP A 1 108 ? -4.974 -6.901 -49.311 1.00 82.44 108 TRP A CA 1
ATOM 858 C C . TRP A 1 108 ? -6.259 -7.392 -48.663 1.00 82.44 108 TRP A C 1
ATOM 860 O O . TRP A 1 108 ? -6.722 -6.817 -47.676 1.00 82.44 108 TRP A O 1
ATOM 870 N N . GLN A 1 109 ? -6.827 -8.460 -49.221 1.00 77.81 109 GLN A N 1
ATOM 871 C CA . GLN A 1 109 ? -7.978 -9.152 -48.655 1.00 77.81 109 GLN A CA 1
ATOM 872 C C . GLN A 1 109 ? -7.470 -10.271 -47.742 1.00 77.81 109 GLN A C 1
ATOM 874 O O . GLN A 1 109 ? -6.840 -11.221 -48.199 1.00 77.81 109 GLN A O 1
ATOM 879 N N . CYS A 1 110 ? -7.707 -10.145 -46.441 1.00 71.62 110 CYS A N 1
ATOM 880 C CA . CYS A 1 110 ? -7.228 -11.086 -45.432 1.00 71.62 110 CYS A CA 1
ATOM 881 C C . CYS A 1 110 ? -8.228 -11.161 -44.275 1.00 71.62 110 CYS A C 1
ATOM 883 O O . CYS A 1 110 ? -8.893 -10.180 -43.972 1.00 71.62 110 CYS A O 1
ATOM 885 N N . ALA A 1 111 ? -8.368 -12.314 -43.616 1.00 67.56 111 ALA A N 1
ATOM 886 C CA . ALA A 1 111 ? -9.285 -12.475 -42.482 1.00 67.56 111 ALA A CA 1
ATOM 887 C C . ALA A 1 111 ? -8.752 -11.746 -41.234 1.00 67.56 111 ALA A C 1
ATOM 889 O O . ALA A 1 111 ? -8.252 -12.376 -40.302 1.00 67.56 111 ALA A O 1
ATOM 890 N N . VAL A 1 112 ? -8.808 -10.411 -41.249 1.00 62.94 112 VAL A N 1
ATOM 891 C CA . VAL A 1 112 ? -8.332 -9.548 -40.169 1.00 62.94 112 VAL A CA 1
ATOM 892 C C . VAL A 1 112 ? -9.060 -9.948 -38.892 1.00 62.94 112 VAL A C 1
ATOM 894 O O . 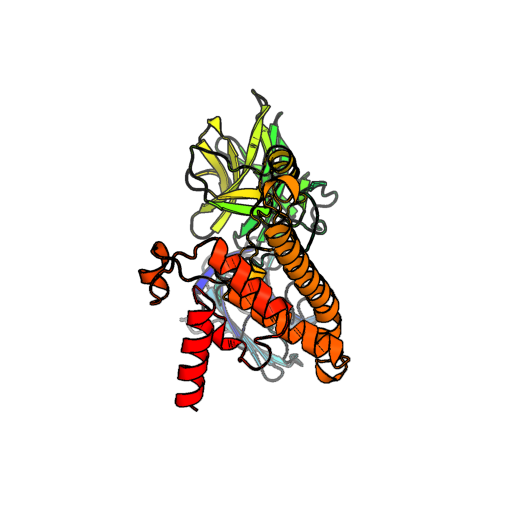VAL A 1 112 ? -10.262 -9.724 -38.751 1.00 62.94 112 VAL A O 1
ATOM 897 N N . LYS A 1 113 ? -8.333 -10.542 -37.941 1.00 61.75 113 LYS A N 1
ATOM 898 C CA . LYS A 1 113 ? -8.876 -10.811 -36.607 1.00 61.75 113 LYS A CA 1
ATOM 899 C C . LYS A 1 113 ? -9.317 -9.467 -36.013 1.00 61.75 113 LYS A C 1
ATOM 901 O O . LYS A 1 113 ? -8.496 -8.557 -35.919 1.00 61.75 113 LYS A O 1
ATOM 906 N N . ASN A 1 114 ? -10.572 -9.344 -35.565 1.00 57.22 114 ASN A N 1
ATOM 907 C CA . ASN A 1 114 ? -11.150 -8.137 -34.928 1.00 57.22 114 ASN A CA 1
ATOM 908 C C . ASN A 1 114 ? -10.505 -7.771 -33.564 1.00 57.22 114 ASN A C 1
ATOM 910 O O . ASN A 1 114 ? -11.122 -7.139 -32.714 1.00 57.22 114 ASN A O 1
ATOM 914 N N . LEU A 1 115 ? -9.269 -8.207 -33.335 1.00 68.06 115 LEU A N 1
ATOM 915 C CA . LEU A 1 115 ? -8.534 -8.158 -32.079 1.00 68.06 115 LEU A CA 1
ATOM 916 C C . LEU A 1 115 ? -7.193 -7.424 -32.218 1.00 68.06 115 LEU A C 1
ATOM 918 O O . LEU A 1 115 ? -6.451 -7.391 -31.243 1.00 68.06 115 LEU A O 1
ATOM 922 N N . ILE A 1 116 ? -6.846 -6.876 -33.394 1.00 79.44 116 ILE A N 1
ATOM 923 C CA . ILE A 1 116 ? -5.629 -6.060 -33.538 1.00 79.44 116 ILE A CA 1
ATOM 924 C C . ILE A 1 116 ? -5.788 -4.823 -32.659 1.00 79.44 116 ILE A C 1
ATOM 926 O O . ILE A 1 116 ? -6.643 -3.977 -32.922 1.00 79.44 116 ILE A O 1
ATOM 930 N N . LYS A 1 117 ? -4.956 -4.749 -31.624 1.00 81.81 117 LYS A N 1
ATOM 931 C CA . LYS A 1 117 ? -4.941 -3.667 -30.637 1.00 81.81 117 LYS A CA 1
ATOM 932 C C . LYS A 1 117 ? -3.600 -2.955 -30.580 1.00 81.81 117 LYS A C 1
ATOM 934 O O . LYS A 1 117 ? -3.530 -1.890 -29.986 1.00 81.81 117 LYS A O 1
ATOM 939 N N . TYR A 1 118 ? -2.552 -3.515 -31.185 1.00 83.25 118 TYR A N 1
ATOM 940 C CA . TYR A 1 118 ? -1.197 -2.993 -31.069 1.00 83.25 118 TYR A CA 1
ATOM 941 C C . TYR A 1 118 ? -0.511 -2.859 -32.427 1.00 83.25 118 TYR A C 1
ATOM 943 O O . TYR A 1 118 ? -0.689 -3.699 -33.312 1.00 83.25 118 TYR A O 1
ATOM 951 N N . VAL A 1 119 ? 0.305 -1.815 -32.559 1.00 86.50 119 VAL A N 1
ATOM 952 C CA . VAL A 1 119 ? 1.201 -1.571 -33.695 1.00 86.50 119 VAL A CA 1
ATOM 953 C C . VAL A 1 119 ? 2.639 -1.510 -33.199 1.00 86.50 119 VAL A C 1
ATOM 955 O O . VAL A 1 119 ? 2.904 -0.929 -32.150 1.00 86.50 119 VAL A O 1
ATOM 958 N N . THR A 1 120 ? 3.570 -2.069 -33.962 1.00 86.00 120 THR A N 1
ATOM 959 C CA . THR A 1 120 ? 5.006 -1.934 -33.717 1.00 86.00 120 THR A CA 1
ATOM 960 C C . THR A 1 120 ? 5.754 -1.504 -34.971 1.00 86.00 120 THR A C 1
ATOM 962 O O . THR A 1 120 ? 5.300 -1.740 -36.090 1.00 86.00 120 THR A O 1
ATOM 965 N N . PHE A 1 121 ? 6.906 -0.870 -34.777 1.00 87.06 121 PHE A N 1
ATOM 966 C CA . PHE A 1 121 ? 7.776 -0.379 -35.836 1.00 87.06 121 PHE A CA 1
ATOM 967 C C . PHE A 1 121 ? 9.177 -0.932 -35.618 1.00 87.06 121 PHE A C 1
ATOM 969 O O . PHE A 1 121 ? 9.715 -0.840 -34.513 1.00 87.06 121 PHE A O 1
ATOM 976 N N . TYR A 1 122 ? 9.778 -1.489 -36.663 1.00 82.50 122 TYR A N 1
ATOM 977 C CA . TYR A 1 122 ? 11.160 -1.954 -36.616 1.00 82.50 122 TYR A CA 1
ATOM 978 C C . TYR A 1 122 ? 11.817 -1.891 -37.996 1.00 82.50 122 TYR A C 1
ATOM 980 O O . TYR A 1 122 ? 11.188 -1.574 -39.005 1.00 82.50 122 TYR A O 1
ATOM 988 N N . SER A 1 123 ? 13.122 -2.121 -38.027 1.00 79.81 123 SER A N 1
ATOM 989 C CA . SER A 1 123 ? 13.943 -2.119 -39.233 1.00 79.81 123 SER A CA 1
ATOM 990 C C . SER A 1 123 ? 14.905 -3.287 -39.124 1.00 79.81 123 SER A C 1
ATOM 992 O O . SER A 1 123 ? 15.504 -3.436 -38.063 1.00 79.81 123 SER A O 1
ATOM 994 N N . ASP A 1 124 ? 15.063 -4.069 -40.192 1.00 66.50 124 ASP A N 1
ATOM 995 C CA . ASP A 1 124 ? 15.984 -5.219 -40.230 1.00 66.50 124 ASP A CA 1
ATOM 996 C C . ASP A 1 124 ? 17.303 -4.859 -40.935 1.00 66.50 124 ASP A C 1
ATOM 998 O O . ASP A 1 124 ? 18.337 -5.474 -40.685 1.00 66.50 124 ASP A O 1
ATOM 1002 N N . LEU A 1 125 ? 17.307 -3.826 -41.789 1.00 69.44 125 LEU A N 1
ATOM 1003 C CA . LEU A 1 125 ? 18.488 -3.367 -42.530 1.00 69.44 125 LEU A CA 1
ATOM 1004 C C . LEU A 1 125 ? 18.620 -1.843 -42.423 1.00 69.44 125 LEU A C 1
ATOM 1006 O O . LEU A 1 125 ? 17.967 -1.090 -43.144 1.00 69.44 125 LEU A O 1
ATOM 1010 N N . GLY A 1 126 ? 19.519 -1.397 -41.543 1.00 69.12 126 GLY A N 1
ATOM 1011 C CA . GLY A 1 126 ? 19.821 0.015 -41.293 1.00 69.12 126 GLY A CA 1
ATOM 1012 C C . GLY A 1 126 ? 18.907 0.703 -40.271 1.00 69.12 126 GLY A C 1
ATOM 1013 O O . GLY A 1 126 ? 17.972 0.117 -39.730 1.00 69.12 126 GLY A O 1
ATOM 1014 N N . MET A 1 127 ? 19.211 1.965 -39.969 1.00 76.94 127 MET A N 1
ATOM 1015 C CA . MET A 1 127 ? 18.398 2.804 -39.086 1.00 76.94 127 MET A CA 1
ATOM 1016 C C . MET A 1 127 ? 17.186 3.359 -39.843 1.00 76.94 127 MET A C 1
ATOM 1018 O O . MET A 1 127 ? 17.347 3.920 -40.929 1.00 76.94 127 MET A O 1
ATOM 1022 N N . ALA A 1 128 ? 16.008 3.282 -39.230 1.00 81.06 128 ALA A N 1
ATOM 1023 C CA . ALA A 1 128 ? 14.814 3.993 -39.676 1.00 81.06 128 ALA A CA 1
ATOM 1024 C C . ALA A 1 128 ? 14.383 5.020 -38.619 1.00 81.06 128 ALA A C 1
ATOM 1026 O O . ALA A 1 128 ? 14.412 4.739 -37.419 1.00 81.06 128 ALA A O 1
ATOM 1027 N N . GLU A 1 129 ? 14.013 6.217 -39.068 1.00 82.56 129 GLU A N 1
ATOM 1028 C CA . GLU A 1 129 ? 13.472 7.291 -38.234 1.00 82.56 129 GLU A CA 1
ATOM 1029 C C . GLU A 1 129 ? 11.966 7.403 -38.488 1.00 82.56 129 GLU A C 1
ATOM 1031 O O . GLU A 1 129 ? 11.520 7.438 -39.641 1.00 82.56 129 GLU A O 1
ATOM 1036 N N . TRP A 1 130 ? 11.188 7.479 -37.412 1.00 86.06 130 TRP A N 1
ATOM 1037 C CA . TRP A 1 130 ? 9.731 7.434 -37.441 1.00 86.06 130 TRP A CA 1
ATOM 1038 C C . TRP A 1 130 ? 9.136 8.646 -36.735 1.00 86.06 130 TRP A C 1
ATOM 1040 O O . TRP A 1 130 ? 9.667 9.098 -35.721 1.00 86.06 130 TRP A O 1
ATOM 1050 N N . LYS A 1 131 ? 7.999 9.135 -37.237 1.00 84.50 131 LYS A N 1
ATOM 1051 C CA . LYS A 1 131 ? 7.105 10.035 -36.493 1.00 84.50 131 LYS A CA 1
ATOM 1052 C C . LYS A 1 131 ? 5.698 9.475 -36.515 1.00 84.50 131 LYS A C 1
ATOM 1054 O O . LYS A 1 131 ? 5.250 9.053 -37.572 1.00 84.50 131 LYS A O 1
ATOM 1059 N N . CYS A 1 132 ? 4.953 9.495 -35.422 1.00 82.50 132 CYS A N 1
ATOM 1060 C CA . CYS A 1 132 ? 3.537 9.119 -35.467 1.00 82.50 132 CYS A CA 1
ATOM 1061 C C . CYS A 1 132 ? 2.747 9.721 -34.313 1.00 82.50 132 CYS A C 1
ATOM 1063 O O . CYS A 1 132 ? 3.294 10.014 -33.252 1.00 82.50 132 CYS A O 1
ATOM 1065 N N . TYR A 1 133 ? 1.444 9.888 -34.533 1.00 72.94 133 TYR A N 1
ATOM 1066 C CA . TYR A 1 133 ? 0.516 10.269 -33.478 1.00 72.94 133 TYR A CA 1
ATOM 1067 C C . TYR A 1 133 ? 0.048 9.017 -32.748 1.00 72.94 133 TYR A C 1
ATOM 1069 O O . TYR A 1 133 ? -0.761 8.258 -33.281 1.00 72.94 133 TYR A O 1
ATOM 1077 N N . LEU A 1 134 ? 0.548 8.813 -31.535 1.00 66.06 134 LEU A N 1
ATOM 1078 C CA . LEU A 1 134 ? 0.173 7.689 -30.683 1.00 66.06 134 LEU A CA 1
ATOM 1079 C C . LEU A 1 134 ? -0.406 8.203 -29.364 1.00 66.06 134 LEU A C 1
ATOM 1081 O O . LEU A 1 134 ? 0.030 9.255 -28.878 1.00 66.06 134 LEU A O 1
ATOM 1085 N N . PRO A 1 135 ? -1.413 7.518 -28.789 1.00 50.62 135 PRO A N 1
ATOM 1086 C CA . PRO A 1 135 ? -1.844 7.821 -27.431 1.00 50.62 135 PRO A CA 1
ATOM 1087 C C . PRO A 1 135 ? -0.630 7.723 -26.499 1.00 50.62 135 PRO A C 1
ATOM 1089 O O . PRO A 1 135 ? 0.238 6.876 -26.707 1.00 50.62 135 PRO A O 1
ATOM 1092 N N . LEU A 1 136 ? -0.537 8.637 -25.526 1.00 45.59 136 LEU A N 1
ATOM 1093 C CA . LEU A 1 136 ? 0.546 8.648 -24.541 1.00 45.59 136 LEU A CA 1
ATOM 1094 C C . LEU A 1 136 ? 0.719 7.233 -23.976 1.00 45.59 136 LEU A C 1
ATOM 1096 O O . LEU A 1 136 ? -0.206 6.690 -23.373 1.00 45.59 136 LEU A O 1
ATOM 1100 N N . VAL A 1 137 ? 1.906 6.651 -24.179 1.00 49.38 137 VAL A N 1
ATOM 1101 C CA . VAL A 1 137 ? 2.366 5.540 -23.340 1.00 49.38 137 VAL A CA 1
ATOM 1102 C C . VAL A 1 137 ? 2.276 6.049 -21.906 1.00 49.38 137 VAL A C 1
ATOM 1104 O O . VAL A 1 137 ? 2.663 7.196 -21.676 1.00 49.38 137 VAL A O 1
ATOM 1107 N N . ALA A 1 138 ? 1.667 5.240 -21.030 1.00 39.41 138 ALA A N 1
ATOM 1108 C CA . ALA A 1 138 ? 1.296 5.547 -19.649 1.00 39.41 138 ALA A CA 1
ATOM 1109 C C . ALA A 1 138 ? 2.043 6.763 -19.084 1.00 39.41 138 ALA A C 1
ATOM 1111 O O . ALA A 1 138 ? 3.273 6.760 -19.010 1.00 39.41 138 ALA A O 1
ATOM 1112 N N . THR A 1 139 ? 1.293 7.807 -18.714 1.00 37.91 139 THR A N 1
ATOM 1113 C CA . THR A 1 139 ? 1.825 8.945 -17.962 1.00 37.91 139 THR A CA 1
ATOM 1114 C C . THR A 1 139 ? 2.777 8.434 -16.884 1.00 37.91 139 THR A C 1
ATOM 1116 O O . THR A 1 139 ? 2.474 7.448 -16.218 1.00 37.91 139 THR A O 1
ATOM 1119 N N . ILE A 1 140 ? 3.926 9.098 -16.735 1.00 43.22 140 ILE A N 1
ATOM 1120 C CA . ILE A 1 140 ? 5.022 8.763 -15.803 1.00 43.22 140 ILE A CA 1
ATOM 1121 C C . ILE A 1 140 ? 4.508 8.467 -14.374 1.00 43.22 140 ILE A C 1
ATOM 1123 O O . ILE A 1 140 ? 5.114 7.691 -13.641 1.00 43.22 140 ILE A O 1
ATOM 1127 N N . GLU A 1 141 ? 3.347 9.019 -14.018 1.00 40.06 141 GLU A N 1
ATOM 1128 C CA . GLU A 1 141 ? 2.610 8.815 -12.765 1.00 40.06 141 GLU A CA 1
ATOM 1129 C C . GLU A 1 141 ? 2.018 7.402 -12.572 1.00 40.06 141 GLU A C 1
ATOM 1131 O O . GLU A 1 141 ? 1.663 7.041 -11.456 1.00 40.06 141 GLU A O 1
ATOM 1136 N N . ASN A 1 142 ? 1.934 6.583 -13.626 1.00 38.91 142 ASN A N 1
ATOM 1137 C CA . ASN A 1 142 ? 1.299 5.261 -13.630 1.00 38.91 142 ASN A CA 1
ATOM 1138 C C . ASN A 1 142 ? 2.284 4.135 -13.980 1.00 38.91 142 ASN A C 1
ATOM 1140 O O . ASN A 1 142 ? 1.905 3.150 -14.620 1.00 38.91 142 ASN A O 1
ATOM 1144 N N . LEU A 1 143 ? 3.554 4.253 -13.573 1.00 46.47 143 LEU A N 1
ATOM 1145 C CA . LEU A 1 143 ? 4.410 3.069 -13.503 1.00 46.47 143 LEU A CA 1
ATOM 1146 C C . LEU A 1 143 ? 3.722 2.068 -12.566 1.00 46.47 143 LEU A C 1
ATOM 1148 O O . LEU A 1 143 ? 3.499 2.408 -11.402 1.00 46.47 143 LEU A O 1
ATOM 1152 N N . PRO A 1 144 ? 3.330 0.871 -13.041 1.00 41.88 144 PRO A N 1
ATOM 1153 C CA . PRO A 1 144 ? 2.630 -0.076 -12.198 1.00 41.88 144 PRO A CA 1
ATOM 1154 C C . PRO A 1 144 ? 3.553 -0.451 -11.041 1.00 41.88 144 PRO A C 1
ATOM 1156 O O . PRO A 1 144 ? 4.537 -1.169 -11.224 1.00 41.88 144 PRO A O 1
ATOM 1159 N N . LEU A 1 145 ? 3.229 0.037 -9.843 1.00 42.28 145 LEU A N 1
ATOM 1160 C CA . LEU A 1 145 ? 3.772 -0.499 -8.606 1.00 42.28 145 LEU A CA 1
ATOM 1161 C C . LEU A 1 145 ? 3.321 -1.958 -8.563 1.00 42.28 145 LEU A C 1
ATOM 1163 O O . LEU A 1 145 ? 2.169 -2.249 -8.231 1.00 42.28 145 LEU A O 1
ATOM 1167 N N . ARG A 1 146 ? 4.190 -2.887 -8.972 1.00 40.91 146 ARG A N 1
ATOM 1168 C CA . ARG A 1 146 ? 3.939 -4.315 -8.777 1.00 40.91 146 ARG A CA 1
ATOM 1169 C C . ARG A 1 146 ? 3.878 -4.550 -7.269 1.00 40.91 146 ARG A C 1
ATOM 1171 O O . ARG A 1 146 ? 4.908 -4.676 -6.618 1.00 40.91 146 ARG A O 1
ATOM 1178 N N . ARG A 1 147 ? 2.660 -4.584 -6.719 1.00 38.84 147 ARG A N 1
ATOM 1179 C CA . ARG A 1 147 ? 2.384 -5.026 -5.350 1.00 38.84 147 ARG A CA 1
ATOM 1180 C C . ARG A 1 147 ? 2.575 -6.539 -5.304 1.00 38.84 147 ARG A C 1
ATOM 1182 O O . ARG A 1 147 ? 1.650 -7.288 -5.599 1.00 38.84 147 ARG A O 1
ATOM 1189 N N . LEU A 1 148 ? 3.780 -6.983 -4.986 1.00 42.94 148 LEU A N 1
ATOM 1190 C CA . LEU A 1 148 ? 4.047 -8.367 -4.606 1.00 42.94 148 LEU A CA 1
ATOM 1191 C C . LEU A 1 148 ? 4.545 -8.340 -3.159 1.00 42.94 148 LEU A C 1
ATOM 1193 O O . LEU A 1 148 ? 5.369 -7.507 -2.804 1.00 42.94 148 LEU A O 1
ATOM 1197 N N . GLN A 1 149 ? 3.966 -9.176 -2.299 1.00 38.66 149 GLN A N 1
ATOM 1198 C CA . GLN A 1 149 ? 4.263 -9.179 -0.866 1.00 38.66 149 GLN A CA 1
ATOM 1199 C C . GLN A 1 149 ? 5.555 -9.962 -0.580 1.00 38.66 149 GLN A C 1
ATOM 1201 O O . GLN A 1 149 ? 5.646 -11.138 -0.925 1.00 38.66 149 GLN A O 1
ATOM 1206 N N . GLY A 1 150 ? 6.514 -9.327 0.107 1.00 47.81 150 GLY A N 1
ATOM 1207 C CA . GLY A 1 150 ? 7.626 -9.994 0.799 1.00 47.81 150 GLY A CA 1
ATOM 1208 C C . GLY A 1 150 ? 8.991 -9.987 0.087 1.00 47.81 150 GLY A C 1
ATOM 1209 O O . GLY A 1 150 ? 9.089 -10.127 -1.131 1.00 47.81 150 GLY A O 1
ATOM 1210 N N . GLY A 1 151 ? 10.063 -9.870 0.887 1.00 56.38 151 GLY A N 1
ATOM 1211 C CA . GLY A 1 151 ? 11.469 -10.046 0.485 1.00 56.38 151 GLY A CA 1
ATOM 1212 C C . GLY A 1 151 ? 12.339 -8.776 0.526 1.00 56.38 151 GLY A C 1
ATOM 1213 O O . GLY A 1 151 ? 11.850 -7.664 0.346 1.00 56.38 151 GLY A O 1
ATOM 1214 N N . GLN A 1 152 ? 13.649 -8.956 0.737 1.00 63.84 152 GLN A N 1
ATOM 1215 C CA . GLN A 1 152 ? 14.669 -7.900 0.616 1.00 63.84 152 GLN A CA 1
ATOM 1216 C C . GLN A 1 152 ? 15.144 -7.773 -0.845 1.00 63.84 152 GLN A C 1
ATOM 1218 O O . GLN A 1 152 ? 15.182 -8.788 -1.553 1.00 63.84 152 GLN A O 1
ATOM 1223 N N . PRO A 1 153 ? 15.512 -6.566 -1.321 1.00 78.94 153 PRO A N 1
ATOM 1224 C CA . PRO A 1 153 ? 16.102 -6.407 -2.643 1.00 78.94 153 PRO A CA 1
ATOM 1225 C C . PRO A 1 153 ? 17.394 -7.223 -2.763 1.00 78.94 153 PRO A C 1
ATOM 1227 O O . PRO A 1 153 ? 18.240 -7.226 -1.870 1.00 78.94 153 PRO A O 1
ATOM 1230 N N . ARG A 1 154 ? 17.551 -7.918 -3.889 1.00 88.00 154 ARG A N 1
ATOM 1231 C CA . ARG A 1 154 ? 18.722 -8.733 -4.214 1.00 88.00 154 ARG A CA 1
ATOM 1232 C C . ARG A 1 154 ? 19.221 -8.425 -5.614 1.00 88.00 154 ARG A C 1
ATOM 1234 O O . ARG A 1 154 ? 18.439 -8.156 -6.523 1.00 88.00 154 ARG A O 1
ATOM 1241 N N . TRP A 1 155 ? 20.525 -8.529 -5.796 1.00 91.00 155 TRP A N 1
ATOM 1242 C CA . TRP A 1 155 ? 21.167 -8.383 -7.093 1.00 91.00 155 TRP A CA 1
ATOM 1243 C C . TRP A 1 155 ? 21.294 -9.753 -7.754 1.00 91.00 155 TRP A C 1
ATOM 1245 O O . TRP A 1 155 ? 21.803 -10.693 -7.145 1.00 91.00 155 TRP A O 1
ATOM 1255 N N . VAL A 1 156 ? 20.776 -9.883 -8.976 1.00 90.62 156 VAL A N 1
ATOM 1256 C CA . VAL A 1 156 ? 20.749 -11.148 -9.720 1.00 90.62 156 VAL A CA 1
ATOM 1257 C C . VAL A 1 156 ? 21.564 -10.994 -10.992 1.00 90.62 156 VAL A C 1
ATOM 1259 O O . VAL A 1 156 ? 21.240 -10.166 -11.840 1.00 90.62 156 VAL A O 1
ATOM 1262 N N . LEU A 1 157 ? 22.614 -11.802 -11.129 1.00 88.44 157 LEU A N 1
ATOM 1263 C CA . LEU A 1 157 ? 23.431 -11.844 -12.337 1.00 88.44 157 LEU A CA 1
ATOM 1264 C C . LEU A 1 157 ? 22.613 -12.373 -13.520 1.00 88.44 157 LEU A C 1
ATOM 1266 O O . LEU A 1 157 ? 22.046 -13.467 -13.447 1.00 88.44 157 LEU A O 1
ATOM 1270 N N . VAL A 1 158 ? 22.601 -11.622 -14.618 1.00 80.00 158 VAL A N 1
ATOM 1271 C CA . VAL A 1 158 ? 21.977 -12.042 -15.875 1.00 80.00 158 VAL A CA 1
ATOM 1272 C C . VAL A 1 158 ? 23.034 -12.739 -16.727 1.00 80.00 158 VAL A C 1
ATOM 1274 O O . VAL A 1 158 ? 24.071 -12.157 -17.032 1.00 80.00 158 VAL A O 1
ATOM 1277 N N . LYS A 1 159 ? 22.808 -14.021 -17.043 1.00 63.44 159 LYS A N 1
ATOM 1278 C CA . LYS A 1 159 ? 23.761 -14.849 -17.807 1.00 63.44 159 LYS A CA 1
ATOM 1279 C C . LYS A 1 159 ? 23.616 -14.676 -19.318 1.00 63.44 159 LYS A C 1
ATOM 1281 O O . LYS A 1 159 ? 24.626 -14.683 -20.009 1.00 63.44 159 LYS A O 1
ATOM 1286 N N . ASP A 1 160 ? 22.386 -14.461 -19.782 1.00 63.56 160 ASP A N 1
ATOM 1287 C CA . ASP A 1 160 ? 22.039 -14.178 -21.171 1.00 63.56 160 ASP A CA 1
ATOM 1288 C C . ASP A 1 160 ? 21.173 -12.912 -21.176 1.00 63.56 160 ASP A C 1
ATOM 1290 O O . ASP A 1 160 ? 20.048 -12.933 -20.679 1.00 63.56 160 ASP A O 1
ATOM 1294 N N . ASN A 1 161 ? 21.684 -11.791 -21.701 1.00 61.25 161 ASN A N 1
ATOM 1295 C CA . ASN A 1 161 ? 21.020 -10.469 -21.675 1.00 61.25 161 ASN A CA 1
ATOM 1296 C C . ASN A 1 161 ? 19.692 -10.385 -22.452 1.00 61.25 161 ASN A C 1
ATOM 1298 O O . ASN A 1 161 ? 19.199 -9.298 -22.756 1.00 61.25 161 ASN A O 1
ATOM 1302 N N . THR A 1 162 ? 19.129 -11.526 -22.821 1.00 56.16 162 THR A N 1
ATOM 1303 C CA . THR A 1 162 ? 17.875 -11.672 -23.541 1.00 56.16 162 THR A CA 1
ATOM 1304 C C . THR A 1 162 ? 16.678 -11.813 -22.607 1.00 56.16 162 THR A C 1
ATOM 1306 O O . THR A 1 162 ? 15.567 -11.502 -23.030 1.00 56.16 162 THR A O 1
ATOM 1309 N N . GLU A 1 163 ? 16.875 -12.238 -21.351 1.00 68.31 163 GLU A N 1
ATOM 1310 C CA . GLU A 1 163 ? 15.782 -12.475 -20.400 1.00 68.31 163 GLU A CA 1
ATOM 1311 C C . GLU A 1 163 ? 16.006 -11.750 -19.067 1.00 68.31 163 GLU A C 1
ATOM 1313 O O . GLU A 1 163 ? 17.055 -11.853 -18.430 1.00 68.31 163 GLU A O 1
ATOM 1318 N N . LEU A 1 164 ? 14.992 -10.992 -18.640 1.00 79.00 164 LEU A N 1
ATOM 1319 C CA . LEU A 1 164 ? 14.994 -10.323 -17.343 1.0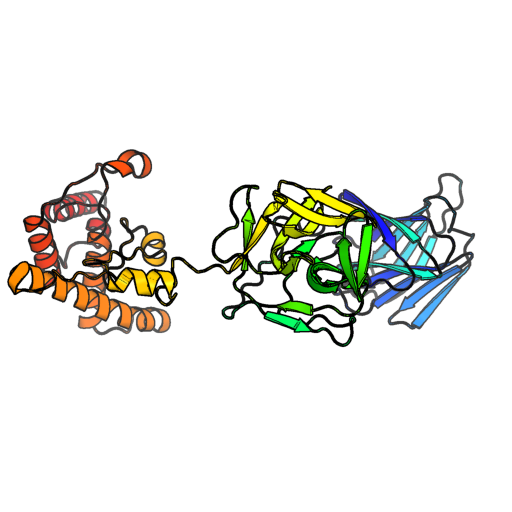0 79.00 164 LEU A CA 1
ATOM 1320 C C . LEU A 1 164 ? 14.682 -11.332 -16.230 1.00 79.00 164 LEU A C 1
ATOM 1322 O O . LEU A 1 164 ? 13.744 -12.116 -16.377 1.00 79.00 164 LEU A O 1
ATOM 1326 N N . PRO A 1 165 ? 15.399 -11.285 -15.097 1.00 83.38 165 PRO A N 1
ATOM 1327 C CA . PRO A 1 165 ? 15.117 -12.158 -13.969 1.00 83.38 165 PRO A CA 1
ATOM 1328 C C . PRO A 1 165 ? 13.752 -11.853 -13.340 1.00 83.38 165 PRO A C 1
ATOM 1330 O O . PRO A 1 165 ? 13.290 -10.706 -13.313 1.00 83.38 165 PRO A O 1
ATOM 1333 N N . ASP A 1 166 ? 13.127 -12.883 -12.770 1.00 79.31 166 ASP A N 1
ATOM 1334 C CA . ASP A 1 166 ? 11.874 -12.730 -12.037 1.00 79.31 166 ASP A CA 1
ATOM 1335 C C . ASP A 1 166 ? 12.022 -11.723 -10.894 1.00 79.31 166 ASP A C 1
ATOM 1337 O O . ASP A 1 166 ? 12.893 -11.830 -10.024 1.00 79.31 166 ASP A O 1
ATOM 1341 N N . GLY A 1 167 ? 11.128 -10.737 -10.892 1.00 75.31 167 GLY A N 1
ATOM 1342 C CA . GLY A 1 167 ? 11.125 -9.664 -9.903 1.00 75.31 167 GLY A CA 1
ATOM 1343 C C . GLY A 1 167 ? 12.050 -8.496 -10.205 1.00 75.31 167 GLY A C 1
ATOM 1344 O O . GLY A 1 167 ? 12.247 -7.677 -9.311 1.00 75.31 167 GLY A O 1
ATOM 1345 N N . ALA A 1 168 ? 12.590 -8.396 -11.425 1.00 84.69 168 ALA A N 1
ATOM 1346 C CA . ALA A 1 168 ? 13.369 -7.244 -11.865 1.00 84.69 168 ALA A CA 1
ATOM 1347 C C . ALA A 1 168 ? 12.617 -5.922 -11.625 1.00 84.69 168 ALA A C 1
ATOM 1349 O O . ALA A 1 168 ? 11.473 -5.739 -12.059 1.00 84.69 168 ALA A O 1
ATOM 1350 N N . LEU A 1 169 ? 13.278 -4.993 -10.935 1.00 82.88 169 LEU A N 1
ATOM 1351 C CA . LEU A 1 169 ? 12.706 -3.709 -10.559 1.00 82.88 169 LEU A CA 1
ATOM 1352 C C . LEU A 1 169 ? 12.788 -2.706 -11.709 1.00 82.88 169 LEU A C 1
ATOM 1354 O O . LEU A 1 169 ? 13.865 -2.405 -12.232 1.00 82.88 169 LEU A O 1
ATOM 1358 N N . ILE A 1 170 ? 11.626 -2.149 -12.053 1.00 84.06 170 ILE A N 1
ATOM 1359 C CA . ILE A 1 170 ? 11.514 -1.030 -12.986 1.00 84.06 170 ILE A CA 1
ATOM 1360 C C . ILE A 1 170 ? 11.980 0.225 -12.255 1.00 84.06 170 ILE A C 1
ATOM 1362 O O . ILE A 1 170 ? 11.374 0.644 -11.268 1.00 84.06 170 ILE A O 1
ATOM 1366 N N . GLY A 1 171 ? 13.060 0.826 -12.740 1.00 83.31 171 GLY A N 1
ATOM 1367 C CA . GLY A 1 171 ? 13.597 2.049 -12.159 1.00 83.31 171 GLY A CA 1
ATOM 1368 C C . GLY A 1 171 ? 13.216 3.319 -12.908 1.00 83.31 171 GLY A C 1
ATOM 1369 O O . GLY A 1 171 ? 13.299 4.406 -12.342 1.00 83.31 171 GLY A O 1
ATOM 1370 N N . GLY A 1 172 ? 12.773 3.205 -14.159 1.00 83.50 172 GLY A N 1
ATOM 1371 C CA . GLY A 1 172 ? 12.450 4.376 -14.958 1.00 83.50 172 GLY A CA 1
ATOM 1372 C C . GLY A 1 172 ? 11.809 4.058 -16.299 1.00 83.50 172 GLY A C 1
ATOM 1373 O O . GLY A 1 172 ? 11.432 2.922 -16.584 1.00 83.50 172 GLY A O 1
ATOM 1374 N N . TYR A 1 173 ? 11.697 5.091 -17.124 1.00 78.44 173 TYR A N 1
ATOM 1375 C CA . TYR A 1 173 ? 11.174 5.021 -18.474 1.00 78.44 173 TYR A CA 1
ATOM 1376 C C . TYR A 1 173 ? 11.895 6.009 -19.402 1.00 78.44 173 TYR A C 1
ATOM 1378 O O . TYR A 1 173 ? 11.892 7.222 -19.174 1.00 78.44 173 TYR A O 1
ATOM 1386 N N . GLU A 1 174 ? 12.454 5.484 -20.491 1.00 74.50 174 GLU A N 1
ATOM 1387 C CA . GLU A 1 174 ? 13.076 6.240 -21.582 1.00 74.50 174 GLU A CA 1
ATOM 1388 C C . GLU A 1 174 ? 12.741 5.540 -22.903 1.00 74.50 174 GLU A C 1
ATOM 1390 O O . GLU A 1 174 ? 13.485 4.693 -23.389 1.00 74.50 174 GLU A O 1
ATOM 1395 N N . ASN A 1 175 ? 11.569 5.853 -23.464 1.00 67.69 175 ASN A N 1
ATOM 1396 C CA . ASN A 1 175 ? 10.954 5.163 -24.614 1.00 67.69 175 ASN A CA 1
ATOM 1397 C C . ASN A 1 175 ? 10.536 3.698 -24.351 1.00 67.69 175 ASN A C 1
ATOM 1399 O O . ASN A 1 175 ? 9.675 3.183 -25.058 1.00 67.69 175 ASN A O 1
ATOM 1403 N N . GLU A 1 176 ? 11.095 3.059 -23.325 1.00 63.53 176 GLU A N 1
ATOM 1404 C CA . GLU A 1 176 ? 10.709 1.763 -22.761 1.00 63.53 176 GLU A CA 1
ATOM 1405 C C . GLU A 1 176 ? 10.995 1.725 -21.251 1.00 63.53 176 GLU A C 1
ATOM 1407 O O . GLU A 1 176 ? 11.643 2.632 -20.717 1.00 63.53 176 GLU A O 1
ATOM 1412 N N . PHE A 1 177 ? 10.527 0.681 -20.557 1.00 78.44 177 PHE A N 1
ATOM 1413 C CA . PHE A 1 177 ? 10.856 0.483 -19.145 1.00 78.44 177 PHE A CA 1
ATOM 1414 C C . PHE A 1 177 ? 12.349 0.220 -18.960 1.00 78.44 177 PHE A C 1
ATOM 1416 O O . PHE A 1 177 ? 12.922 -0.688 -19.559 1.00 78.44 177 PHE A O 1
ATOM 1423 N N . LEU A 1 178 ? 12.957 1.011 -18.084 1.00 85.88 178 LEU A N 1
ATOM 1424 C CA . LEU A 1 178 ? 14.344 0.865 -17.681 1.00 85.88 178 LEU A CA 1
ATOM 1425 C C . LEU A 1 178 ? 14.415 0.057 -16.394 1.00 85.88 178 LEU A C 1
ATOM 1427 O O . LEU A 1 178 ? 13.677 0.329 -15.443 1.00 85.88 178 LEU A O 1
ATOM 1431 N N . TYR A 1 179 ? 15.351 -0.881 -16.343 1.00 89.56 179 TYR A N 1
ATOM 1432 C CA . TYR A 1 179 ? 15.585 -1.710 -15.166 1.00 89.56 179 TYR A CA 1
ATOM 1433 C C . TYR A 1 179 ? 16.844 -1.264 -14.438 1.00 89.56 179 TYR A C 1
ATOM 1435 O O . TYR A 1 179 ? 17.783 -0.739 -15.040 1.00 89.56 179 TYR A O 1
ATOM 1443 N N . ILE A 1 180 ? 16.847 -1.438 -13.122 1.00 93.75 180 ILE A N 1
ATOM 1444 C CA . ILE A 1 180 ? 17.979 -1.048 -12.284 1.00 93.75 180 ILE A CA 1
ATOM 1445 C C . ILE A 1 180 ? 19.046 -2.125 -12.398 1.00 93.75 180 ILE A C 1
ATOM 1447 O O . ILE A 1 180 ? 18.775 -3.299 -12.142 1.00 93.75 180 ILE A O 1
ATOM 1451 N N . MET A 1 181 ? 20.260 -1.718 -12.756 1.00 94.44 181 MET A N 1
ATOM 1452 C CA . MET A 1 181 ? 21.377 -2.640 -12.905 1.00 94.44 181 MET A CA 1
ATOM 1453 C C . MET A 1 181 ? 22.638 -2.118 -12.243 1.00 94.44 181 MET A C 1
ATOM 1455 O O . MET A 1 181 ? 22.786 -0.911 -12.057 1.00 94.44 181 MET A O 1
ATOM 1459 N N . ARG A 1 182 ? 23.564 -3.022 -11.940 1.00 95.00 182 ARG A N 1
ATOM 1460 C CA . ARG A 1 182 ? 24.940 -2.684 -11.590 1.00 95.00 182 ARG A CA 1
ATOM 1461 C C . ARG A 1 182 ? 25.925 -3.619 -12.271 1.00 95.00 182 ARG A C 1
ATOM 1463 O O . ARG A 1 182 ? 25.583 -4.731 -12.663 1.00 95.00 182 ARG A O 1
ATOM 1470 N N . THR A 1 183 ? 27.159 -3.162 -12.397 1.00 94.06 183 THR A N 1
ATOM 1471 C CA . THR A 1 183 ? 28.258 -3.913 -13.000 1.00 94.06 183 THR A CA 1
ATOM 1472 C C . THR A 1 183 ? 29.586 -3.479 -12.388 1.00 94.06 183 THR A C 1
ATOM 1474 O O . THR A 1 183 ? 29.771 -2.293 -12.088 1.00 94.06 183 THR A O 1
ATOM 1477 N N . PRO A 1 184 ? 30.550 -4.397 -12.218 1.00 92.88 184 PRO A N 1
ATOM 1478 C CA . PRO A 1 184 ? 31.932 -4.019 -11.971 1.00 92.88 184 PRO A CA 1
ATOM 1479 C C . PRO A 1 184 ? 32.454 -3.151 -13.122 1.00 92.88 184 PRO A C 1
ATOM 1481 O O . PRO A 1 184 ? 32.274 -3.483 -14.295 1.00 92.88 184 PRO A O 1
ATOM 1484 N N . PHE A 1 185 ? 33.111 -2.039 -12.802 1.00 91.94 185 PHE A N 1
ATOM 1485 C CA . PHE A 1 185 ? 33.728 -1.169 -13.798 1.00 91.94 185 PHE A CA 1
ATOM 1486 C C . PHE A 1 185 ? 34.934 -0.432 -13.212 1.00 91.94 185 PHE A C 1
ATOM 1488 O O . PHE A 1 185 ? 34.794 0.385 -12.306 1.00 91.94 185 PHE A O 1
ATOM 1495 N N . ARG A 1 186 ? 36.133 -0.707 -13.743 1.00 89.88 186 ARG A N 1
ATOM 1496 C CA . ARG A 1 186 ? 37.393 -0.011 -13.399 1.00 89.88 186 ARG A CA 1
ATOM 1497 C C . ARG A 1 186 ? 37.652 0.144 -11.886 1.00 89.88 186 ARG A C 1
ATOM 1499 O O . ARG A 1 186 ? 38.051 1.210 -11.438 1.00 89.88 186 ARG A O 1
ATOM 1506 N N . GLY A 1 187 ? 37.423 -0.919 -11.112 1.00 84.19 187 GLY A N 1
ATOM 1507 C CA . GLY A 1 187 ? 37.638 -0.930 -9.655 1.00 84.19 187 GLY A CA 1
ATOM 1508 C C . GLY A 1 187 ? 36.452 -0.431 -8.822 1.00 84.19 187 GLY A C 1
ATOM 1509 O O . GLY A 1 187 ? 36.464 -0.591 -7.608 1.00 84.19 187 GLY A O 1
ATOM 1510 N N . SER A 1 188 ? 35.408 0.098 -9.463 1.00 90.19 188 SER A N 1
ATOM 1511 C CA . SER A 1 188 ? 34.121 0.403 -8.832 1.00 90.19 188 SER A CA 1
ATOM 1512 C C . SER A 1 188 ? 33.111 -0.725 -9.057 1.00 90.19 188 SER A C 1
ATOM 1514 O O . SER A 1 188 ? 33.227 -1.501 -10.013 1.00 90.19 188 SER A O 1
ATOM 1516 N N . LEU A 1 189 ? 32.077 -0.773 -8.221 1.00 93.69 189 LEU A N 1
ATOM 1517 C CA . LEU A 1 189 ? 30.828 -1.463 -8.532 1.00 93.69 189 LEU A CA 1
ATOM 1518 C C . LEU A 1 189 ? 29.800 -0.381 -8.834 1.00 93.69 189 LEU A C 1
ATOM 1520 O O . LEU A 1 189 ? 29.377 0.329 -7.926 1.00 93.69 189 LEU A O 1
ATOM 1524 N N . THR A 1 190 ? 29.459 -0.188 -10.107 1.00 91.88 190 THR A N 1
ATOM 1525 C CA . THR A 1 190 ? 28.703 0.989 -10.535 1.00 91.88 190 THR A CA 1
ATOM 1526 C C . THR A 1 190 ? 27.349 0.622 -11.107 1.00 91.88 190 THR A C 1
ATOM 1528 O O . THR A 1 190 ? 27.186 -0.373 -11.810 1.00 91.88 190 THR A O 1
ATOM 1531 N N . GLN A 1 191 ? 26.371 1.450 -10.777 1.00 93.94 191 GLN A N 1
ATOM 1532 C CA . GLN A 1 191 ? 24.986 1.265 -11.154 1.00 93.94 191 GLN A CA 1
ATOM 1533 C C . GLN A 1 191 ? 24.655 2.066 -12.418 1.00 93.94 191 GLN A C 1
ATOM 1535 O O . GLN A 1 191 ? 25.261 3.102 -12.707 1.00 93.94 191 GLN A O 1
ATOM 1540 N N . GLY A 1 192 ? 23.648 1.608 -13.153 1.00 93.19 192 GLY A N 1
ATOM 1541 C CA . GLY A 1 192 ? 23.042 2.364 -14.231 1.00 93.19 192 GLY A CA 1
ATOM 1542 C C . GLY A 1 192 ? 21.679 1.817 -14.632 1.00 93.19 192 GLY A C 1
ATOM 1543 O O . GLY A 1 192 ? 20.941 1.259 -13.815 1.00 93.19 192 GLY A O 1
ATOM 1544 N N . LYS A 1 193 ? 21.350 1.996 -15.909 1.00 92.81 193 LYS A N 1
ATOM 1545 C CA . LYS A 1 193 ? 20.086 1.556 -16.502 1.00 92.81 193 LYS A CA 1
ATOM 1546 C C . LYS A 1 193 ? 20.318 0.341 -17.388 1.00 92.81 193 LYS A C 1
ATOM 1548 O O . LYS A 1 193 ? 21.249 0.331 -18.187 1.00 92.81 193 LYS A O 1
ATOM 1553 N N . PHE A 1 194 ? 19.466 -0.664 -17.280 1.00 90.44 194 PHE A N 1
ATOM 1554 C CA . PHE A 1 194 ? 19.382 -1.745 -18.251 1.00 90.44 194 PHE A CA 1
ATOM 1555 C C . PHE A 1 194 ? 18.228 -1.479 -19.207 1.00 90.44 194 PHE A C 1
ATOM 1557 O O . PHE A 1 194 ? 17.129 -1.119 -18.776 1.00 90.44 194 PHE A O 1
ATOM 1564 N N . VAL A 1 195 ? 18.508 -1.639 -20.498 1.00 85.31 195 VAL A N 1
ATOM 1565 C CA . VAL A 1 195 ? 17.563 -1.400 -21.588 1.00 85.31 195 VAL A CA 1
ATOM 1566 C C . VAL A 1 195 ? 17.213 -2.754 -22.213 1.00 85.31 195 VAL A C 1
ATOM 1568 O O . VAL A 1 195 ? 18.033 -3.290 -22.966 1.00 85.31 195 VAL A O 1
ATOM 1571 N N . PRO A 1 196 ? 16.029 -3.323 -21.914 1.00 74.94 196 PRO A N 1
ATOM 1572 C CA . PRO A 1 196 ? 15.650 -4.661 -22.367 1.00 74.94 196 PRO A CA 1
ATOM 1573 C C . PRO A 1 196 ? 15.695 -4.820 -23.881 1.00 74.94 196 PRO A C 1
ATOM 1575 O O . PRO A 1 196 ? 16.222 -5.817 -24.369 1.00 74.94 196 PRO A O 1
ATOM 1578 N N . SER A 1 197 ? 15.237 -3.814 -24.637 1.00 64.56 197 SER A N 1
ATOM 1579 C CA . SER A 1 197 ? 15.233 -3.894 -26.100 1.00 64.56 197 SER A CA 1
ATOM 1580 C C . SER A 1 197 ? 16.618 -4.008 -26.727 1.00 64.56 197 SER A C 1
ATOM 1582 O O . SER A 1 197 ? 16.724 -4.453 -27.872 1.00 64.56 197 SER A O 1
ATOM 1584 N N . LEU A 1 198 ? 17.655 -3.582 -26.001 1.00 73.56 198 LEU A N 1
ATOM 1585 C CA . LEU A 1 198 ? 19.052 -3.633 -26.416 1.00 73.56 198 LEU A CA 1
ATOM 1586 C C . LEU A 1 198 ? 19.800 -4.825 -25.821 1.00 73.56 198 LEU A C 1
ATOM 1588 O O . LEU A 1 198 ? 20.845 -5.182 -26.356 1.00 73.56 198 LEU A O 1
ATOM 1592 N N . GLY A 1 199 ? 19.307 -5.406 -24.724 1.00 77.38 199 GLY A N 1
ATOM 1593 C CA . GLY A 1 199 ? 20.056 -6.386 -23.939 1.00 77.38 199 GLY A CA 1
ATOM 1594 C C . GLY A 1 199 ? 21.370 -5.813 -23.400 1.00 77.38 199 GLY A C 1
ATOM 1595 O O . GLY A 1 199 ? 22.374 -6.518 -23.340 1.00 77.38 199 GLY A O 1
ATOM 1596 N N . LEU A 1 200 ? 21.398 -4.516 -23.078 1.00 83.69 200 LEU A N 1
ATOM 1597 C CA . LEU A 1 200 ? 22.609 -3.813 -22.654 1.00 83.69 200 LEU A CA 1
ATOM 1598 C C . LEU A 1 200 ? 22.352 -2.963 -21.414 1.00 83.69 200 LEU A C 1
ATOM 1600 O O . LEU A 1 200 ? 21.332 -2.274 -21.295 1.00 83.69 200 LEU A O 1
ATOM 1604 N N . GLY A 1 201 ? 23.333 -2.972 -20.515 1.00 88.44 201 GLY A N 1
ATOM 1605 C CA . GLY A 1 201 ? 23.453 -1.991 -19.450 1.00 88.44 201 GLY A CA 1
ATOM 1606 C C . GLY A 1 201 ? 24.150 -0.723 -19.935 1.00 88.44 201 GLY A C 1
ATOM 1607 O O . GLY A 1 201 ? 25.087 -0.789 -20.721 1.00 88.44 201 GLY A O 1
ATOM 1608 N N . PHE A 1 202 ? 23.729 0.430 -19.428 1.00 93.00 202 PHE A N 1
ATOM 1609 C CA . PHE A 1 202 ? 24.380 1.720 -19.619 1.00 93.00 202 PHE A CA 1
ATOM 1610 C C . PHE A 1 202 ? 24.738 2.333 -18.273 1.00 93.00 202 PHE A C 1
ATOM 1612 O O . PHE A 1 202 ? 23.859 2.565 -17.440 1.00 93.00 202 PHE A O 1
ATOM 1619 N N . ILE A 1 203 ? 26.016 2.649 -18.088 1.00 94.00 203 ILE A N 1
ATOM 1620 C CA . ILE A 1 203 ? 26.535 3.329 -16.897 1.00 94.00 203 ILE A CA 1
ATOM 1621 C C . ILE A 1 203 ? 27.052 4.718 -17.261 1.00 94.00 203 ILE A C 1
ATOM 1623 O O . ILE A 1 203 ? 27.569 4.932 -18.357 1.00 94.00 203 ILE A O 1
ATOM 1627 N N . ALA A 1 204 ? 26.937 5.662 -16.331 1.00 92.25 204 ALA A N 1
ATOM 1628 C CA . ALA A 1 204 ? 27.596 6.960 -16.432 1.00 92.25 204 ALA A CA 1
ATOM 1629 C C . ALA A 1 204 ? 28.955 6.903 -15.737 1.00 92.25 204 ALA A C 1
ATOM 1631 O O . ALA A 1 204 ? 29.042 6.509 -14.571 1.00 92.25 204 ALA A O 1
ATOM 1632 N N . TRP A 1 205 ? 30.014 7.326 -16.422 1.00 88.00 205 TRP A N 1
ATOM 1633 C CA . TRP A 1 205 ? 31.347 7.392 -15.839 1.00 88.00 205 TRP A CA 1
ATOM 1634 C C . TRP A 1 205 ? 32.110 8.616 -16.339 1.00 88.00 205 TRP A C 1
ATOM 1636 O O . TRP A 1 205 ? 32.385 8.757 -17.530 1.00 88.00 205 TRP A O 1
ATOM 1646 N N . LYS A 1 206 ? 32.499 9.494 -15.408 1.00 83.06 206 LYS A N 1
ATOM 1647 C CA . LYS A 1 206 ? 33.090 10.804 -15.716 1.00 83.06 206 LYS A CA 1
ATOM 1648 C C . LYS A 1 206 ? 32.186 11.601 -16.667 1.00 83.06 206 LYS A C 1
ATOM 1650 O O . LYS A 1 206 ? 31.122 12.035 -16.246 1.00 83.06 206 LYS A O 1
ATOM 1655 N N . TYR A 1 207 ? 32.595 11.772 -17.923 1.00 79.19 207 TYR A N 1
ATOM 1656 C CA . TYR A 1 207 ? 31.896 12.577 -18.932 1.00 79.19 207 TYR A CA 1
ATOM 1657 C C . TYR A 1 207 ? 31.207 11.729 -20.013 1.00 79.19 207 TYR A C 1
ATOM 1659 O O . TYR A 1 207 ? 30.505 12.266 -20.869 1.00 79.19 207 TYR A O 1
ATOM 1667 N N . GLU A 1 208 ? 31.375 10.407 -19.974 1.00 87.75 208 GLU A N 1
ATOM 1668 C CA . GLU A 1 208 ? 30.916 9.488 -21.015 1.00 87.75 208 GLU A CA 1
ATOM 1669 C C . GLU A 1 208 ? 29.978 8.426 -20.441 1.00 87.75 208 GLU A C 1
ATOM 1671 O O . GLU A 1 208 ? 30.058 8.066 -19.261 1.00 87.75 208 GLU A O 1
ATOM 1676 N N . SER A 1 209 ? 29.087 7.901 -21.280 1.00 89.31 209 SER A N 1
ATOM 1677 C CA . SER A 1 209 ? 28.365 6.677 -20.943 1.00 89.31 209 SER A CA 1
ATOM 1678 C C . SER A 1 209 ? 29.041 5.461 -21.558 1.00 89.31 209 SER A C 1
ATOM 1680 O O . SER A 1 209 ? 29.504 5.528 -22.695 1.00 89.31 209 SER A O 1
ATOM 1682 N N . TYR A 1 210 ? 29.017 4.339 -20.850 1.00 90.12 210 TYR A N 1
ATOM 1683 C CA . TYR A 1 210 ? 29.573 3.076 -21.325 1.00 90.12 210 TYR A CA 1
ATOM 1684 C C . TYR A 1 210 ? 28.490 2.006 -21.373 1.00 90.12 210 TYR A C 1
ATOM 1686 O O . TYR A 1 210 ? 27.619 1.963 -20.501 1.00 90.12 210 TYR A O 1
ATOM 1694 N N . THR A 1 211 ? 28.563 1.144 -22.385 1.00 89.81 211 THR A N 1
ATOM 1695 C CA . THR A 1 211 ? 27.733 -0.058 -22.495 1.00 89.81 211 THR A CA 1
ATOM 1696 C C . THR A 1 211 ? 28.376 -1.218 -21.749 1.00 89.81 211 THR A C 1
ATOM 1698 O O . THR A 1 211 ? 29.602 -1.354 -21.741 1.00 89.81 211 THR A O 1
ATOM 1701 N N . CYS A 1 212 ? 27.559 -2.055 -21.122 1.00 85.81 212 CYS A N 1
ATOM 1702 C CA . CYS A 1 212 ? 28.005 -3.195 -20.334 1.00 85.81 212 CYS A CA 1
ATOM 1703 C C . CYS A 1 212 ? 27.159 -4.427 -20.652 1.00 85.81 212 CYS A C 1
ATOM 1705 O O . CYS A 1 212 ? 25.928 -4.354 -20.651 1.00 85.81 212 CYS A O 1
ATOM 1707 N N . ASP A 1 213 ? 27.848 -5.547 -20.869 1.00 77.75 213 ASP A N 1
ATOM 1708 C CA . ASP A 1 213 ? 27.230 -6.813 -21.261 1.00 77.75 213 ASP A CA 1
ATOM 1709 C C . ASP A 1 213 ? 27.035 -7.751 -20.061 1.00 77.75 213 ASP A C 1
ATOM 1711 O O . ASP A 1 213 ? 26.107 -8.539 -20.046 1.00 77.75 213 ASP A O 1
ATOM 1715 N N . ALA A 1 214 ? 27.874 -7.677 -19.029 1.00 83.69 214 ALA A N 1
ATOM 1716 C CA . ALA A 1 214 ? 27.699 -8.469 -17.814 1.00 83.69 214 ALA A CA 1
ATOM 1717 C C . ALA A 1 214 ? 27.100 -7.584 -16.722 1.00 83.69 214 ALA A C 1
ATOM 1719 O O . ALA A 1 214 ? 27.796 -6.735 -16.170 1.00 83.69 214 ALA A O 1
ATOM 1720 N N . VAL A 1 215 ? 25.813 -7.762 -16.424 1.00 90.38 215 VAL A N 1
ATOM 1721 C CA . VAL A 1 215 ? 25.104 -6.931 -15.445 1.00 90.38 215 VAL A CA 1
ATOM 1722 C C . VAL A 1 215 ? 24.383 -7.769 -14.399 1.00 90.38 215 VAL A C 1
ATOM 1724 O O . VAL A 1 215 ? 23.887 -8.866 -14.661 1.00 90.38 215 VAL A O 1
ATOM 1727 N N . GLU A 1 216 ? 24.287 -7.212 -13.199 1.00 93.81 216 GLU A N 1
ATOM 1728 C CA . GLU A 1 216 ? 23.368 -7.675 -12.172 1.00 93.81 216 GLU A CA 1
ATOM 1729 C C . GLU A 1 216 ? 22.135 -6.777 -12.174 1.00 93.81 216 GLU A C 1
ATOM 1731 O O . GLU A 1 216 ? 22.258 -5.554 -12.121 1.00 93.81 216 GLU A O 1
ATOM 1736 N N . ILE A 1 217 ? 20.947 -7.373 -12.214 1.00 92.69 217 ILE A N 1
ATOM 1737 C CA . ILE A 1 217 ? 19.671 -6.659 -12.154 1.00 92.69 217 ILE A CA 1
ATOM 1738 C C . ILE A 1 217 ? 19.148 -6.688 -10.724 1.00 92.69 217 ILE A C 1
ATOM 1740 O O . ILE A 1 217 ? 19.144 -7.733 -10.065 1.00 92.69 217 ILE A O 1
ATOM 1744 N N . LEU A 1 218 ? 18.688 -5.536 -10.240 1.00 91.19 218 LEU A N 1
ATOM 1745 C CA . LEU A 1 218 ? 18.052 -5.443 -8.934 1.00 91.19 218 LEU A CA 1
ATOM 1746 C C . LEU A 1 218 ? 16.660 -6.077 -8.992 1.00 91.19 218 LEU A C 1
ATOM 1748 O O . LEU A 1 218 ? 15.822 -5.679 -9.803 1.00 91.19 218 LEU A O 1
ATOM 1752 N N . CYS A 1 219 ? 16.407 -7.038 -8.111 1.00 86.88 219 CYS A N 1
ATOM 1753 C CA . CYS A 1 219 ? 15.142 -7.756 -8.009 1.00 86.88 219 CYS A CA 1
ATOM 1754 C C . CYS A 1 219 ? 14.591 -7.683 -6.581 1.00 86.88 219 CYS A C 1
ATOM 1756 O O . CYS A 1 219 ? 15.361 -7.778 -5.629 1.00 86.88 219 CYS A O 1
ATOM 1758 N N . GLY A 1 220 ? 13.276 -7.571 -6.402 1.00 75.06 220 GLY A N 1
ATOM 1759 C CA . GLY A 1 220 ? 12.641 -7.512 -5.074 1.00 75.06 220 GLY A CA 1
ATOM 1760 C C . GLY A 1 220 ? 11.419 -6.599 -5.052 1.00 75.06 220 GLY A C 1
ATOM 1761 O O . GLY A 1 220 ? 11.099 -5.999 -6.073 1.00 75.06 220 GLY A O 1
ATOM 1762 N N . TYR A 1 221 ? 10.711 -6.511 -3.918 1.00 65.94 221 TYR A N 1
ATOM 1763 C CA . TYR A 1 221 ? 9.314 -6.042 -3.942 1.00 65.94 221 TYR A CA 1
ATOM 1764 C C . TYR A 1 221 ? 8.901 -4.983 -2.902 1.00 65.94 221 TYR A C 1
ATOM 1766 O O . TYR A 1 221 ? 7.795 -4.461 -3.000 1.00 65.94 221 TYR A O 1
ATOM 1774 N N . ASN A 1 222 ? 9.785 -4.567 -1.985 1.00 68.25 222 ASN A N 1
ATOM 1775 C CA . ASN A 1 222 ? 9.462 -3.586 -0.931 1.00 68.25 222 ASN A CA 1
ATOM 1776 C C . ASN A 1 222 ? 10.198 -2.244 -1.086 1.00 68.25 222 ASN A C 1
ATOM 1778 O O . ASN A 1 222 ? 10.531 -1.608 -0.095 1.00 68.25 222 ASN A O 1
ATOM 1782 N N . CYS A 1 223 ? 10.509 -1.807 -2.306 1.00 75.06 223 CYS A N 1
ATOM 1783 C CA . CYS A 1 223 ? 11.228 -0.547 -2.513 1.00 75.06 223 CYS A CA 1
ATOM 1784 C C . CYS A 1 223 ? 10.282 0.580 -2.948 1.00 75.06 223 CYS A C 1
ATOM 1786 O O . CYS A 1 223 ? 9.406 0.374 -3.786 1.00 75.06 223 CYS A O 1
ATOM 1788 N N . THR A 1 224 ? 10.489 1.781 -2.417 1.00 77.75 224 THR A N 1
ATOM 1789 C CA . THR A 1 224 ? 9.801 3.011 -2.816 1.00 77.75 224 THR A CA 1
ATOM 1790 C C . THR A 1 224 ? 10.809 4.056 -3.271 1.00 77.75 224 THR A C 1
ATOM 1792 O O . THR A 1 224 ? 11.943 4.096 -2.798 1.00 77.75 224 THR A O 1
ATOM 1795 N N . TRP A 1 225 ? 10.388 4.917 -4.190 1.00 83.75 225 TRP A N 1
ATOM 1796 C CA . TRP A 1 225 ? 11.166 6.076 -4.600 1.00 83.75 225 TRP A CA 1
ATOM 1797 C C . TRP A 1 225 ? 10.840 7.248 -3.684 1.00 83.75 225 TRP A C 1
ATOM 1799 O O . TRP A 1 225 ? 9.675 7.602 -3.512 1.00 83.75 225 TRP A O 1
ATOM 1809 N N . VAL A 1 226 ? 11.870 7.806 -3.060 1.00 82.44 226 VAL A N 1
ATOM 1810 C CA . VAL A 1 226 ? 11.762 8.919 -2.121 1.00 82.44 226 VAL A CA 1
ATOM 1811 C C . VAL A 1 226 ? 12.413 10.135 -2.771 1.00 82.44 226 VAL A C 1
ATOM 1813 O O . VAL A 1 226 ? 13.618 10.087 -3.034 1.00 82.44 226 VAL A O 1
ATOM 1816 N N . PRO A 1 227 ? 11.662 11.220 -3.037 1.00 83.25 227 PRO A N 1
ATOM 1817 C CA . PRO A 1 227 ? 12.258 12.493 -3.414 1.00 83.25 227 PRO A CA 1
ATOM 1818 C C . PRO A 1 227 ? 13.275 12.891 -2.353 1.00 83.25 227 PRO A C 1
ATOM 1820 O O . PRO A 1 227 ? 12.950 12.945 -1.167 1.00 83.25 227 PRO A O 1
ATOM 1823 N N . SER A 1 228 ? 14.513 13.110 -2.768 1.00 72.94 228 SER A N 1
ATOM 1824 C CA . SER A 1 228 ? 15.595 13.431 -1.853 1.00 72.94 228 SER A CA 1
ATOM 1825 C C . SER A 1 228 ? 16.325 14.654 -2.368 1.00 72.94 228 SER A C 1
ATOM 1827 O O . SER A 1 228 ? 16.512 14.852 -3.571 1.00 72.94 228 SER A O 1
ATOM 1829 N N . ASN A 1 229 ? 16.718 15.483 -1.412 1.00 61.97 229 ASN A N 1
ATOM 1830 C CA . ASN A 1 229 ? 17.555 16.627 -1.662 1.00 61.97 229 ASN A CA 1
ATOM 1831 C C . ASN A 1 229 ? 18.957 16.272 -1.184 1.00 61.97 229 ASN A C 1
ATOM 1833 O O . ASN A 1 229 ? 19.142 15.557 -0.204 1.00 61.97 229 ASN A O 1
ATOM 1837 N N . VAL A 1 230 ? 19.911 16.850 -1.892 1.00 58.12 230 VAL A N 1
ATOM 1838 C CA . VAL A 1 230 ? 21.368 16.814 -1.787 1.00 58.12 230 VAL A CA 1
ATOM 1839 C C . VAL A 1 230 ? 22.016 16.573 -0.400 1.00 58.12 230 VAL A C 1
ATOM 1841 O O . VAL A 1 230 ? 23.161 16.129 -0.349 1.00 58.12 230 VAL A O 1
ATOM 1844 N N . ASP A 1 231 ? 21.346 16.848 0.717 1.00 66.00 231 ASP A N 1
ATOM 1845 C CA . ASP A 1 231 ? 21.969 16.865 2.043 1.00 66.00 231 ASP A CA 1
ATOM 1846 C C . ASP A 1 231 ? 21.778 15.586 2.878 1.00 66.00 231 ASP A C 1
ATOM 1848 O O . ASP A 1 231 ? 22.614 15.331 3.743 1.00 66.00 231 ASP A O 1
ATOM 1852 N N . GLU A 1 232 ? 20.768 14.744 2.610 1.00 69.75 232 GLU A N 1
ATOM 1853 C CA . GLU A 1 232 ? 20.551 13.505 3.381 1.00 69.75 232 GLU A CA 1
ATOM 1854 C C . GLU A 1 232 ? 20.043 12.331 2.527 1.00 69.75 232 GLU A C 1
ATOM 1856 O O . GLU A 1 232 ? 19.012 12.408 1.851 1.00 69.75 232 GLU A O 1
ATOM 1861 N N . VAL A 1 233 ? 20.752 11.199 2.612 1.00 76.31 233 VAL A N 1
ATOM 1862 C CA . VAL A 1 233 ? 20.312 9.918 2.045 1.00 76.31 233 VAL A CA 1
ATOM 1863 C C . VAL A 1 233 ? 19.272 9.293 2.992 1.00 76.31 233 VAL A C 1
ATOM 1865 O O . VAL A 1 233 ? 19.580 9.098 4.171 1.00 76.31 233 VAL A O 1
ATOM 1868 N N . PRO A 1 234 ? 18.056 8.954 2.523 1.00 78.38 234 PRO A N 1
ATOM 1869 C CA . PRO A 1 234 ? 17.018 8.361 3.363 1.00 78.38 234 PRO A CA 1
ATOM 1870 C C . PRO A 1 234 ? 17.458 7.062 4.053 1.00 78.38 234 PRO A C 1
ATOM 1872 O O . PRO A 1 234 ? 18.179 6.243 3.477 1.00 78.38 234 PRO A O 1
ATOM 1875 N N . LYS A 1 235 ? 16.954 6.816 5.270 1.00 77.00 235 LYS A N 1
ATOM 1876 C CA . LYS A 1 235 ? 17.112 5.509 5.929 1.00 77.00 235 LYS A CA 1
ATOM 1877 C C . LYS A 1 235 ? 16.484 4.411 5.067 1.00 77.00 235 LYS A C 1
ATOM 1879 O O . LYS A 1 235 ? 15.390 4.586 4.539 1.00 77.00 235 LYS A O 1
ATOM 1884 N N . GLY A 1 236 ? 17.182 3.284 4.941 1.00 78.69 236 GLY A N 1
ATOM 1885 C CA . GLY A 1 236 ? 16.764 2.178 4.077 1.00 78.69 236 GLY A CA 1
ATOM 1886 C C . GLY A 1 236 ? 17.104 2.372 2.597 1.00 78.69 236 GLY A C 1
ATOM 1887 O O . GLY A 1 236 ? 16.650 1.573 1.783 1.00 78.69 236 GLY A O 1
ATOM 1888 N N . ALA A 1 237 ? 17.880 3.397 2.222 1.00 86.75 237 ALA A N 1
ATOM 1889 C CA . ALA A 1 237 ? 18.349 3.567 0.848 1.00 86.75 237 ALA A CA 1
ATOM 1890 C C . ALA A 1 237 ? 19.058 2.307 0.325 1.00 86.75 237 ALA A C 1
ATOM 1892 O O . ALA A 1 237 ? 19.902 1.716 0.997 1.00 86.75 237 ALA A O 1
ATOM 1893 N N . VAL A 1 238 ? 18.705 1.897 -0.893 1.00 88.75 238 VAL A N 1
ATOM 1894 C CA . VAL A 1 238 ? 19.248 0.698 -1.530 1.00 88.75 238 VAL A CA 1
ATOM 1895 C C . VAL A 1 238 ? 20.651 0.994 -2.048 1.00 88.75 238 VAL A C 1
ATOM 1897 O O . VAL A 1 238 ? 20.846 1.873 -2.892 1.00 88.75 238 VAL A O 1
ATOM 1900 N N . GLU A 1 239 ? 21.625 0.227 -1.569 1.00 91.56 239 GLU A N 1
ATOM 1901 C CA . GLU A 1 239 ? 23.013 0.318 -2.012 1.00 91.56 239 GLU A CA 1
ATOM 1902 C C . GLU A 1 239 ? 23.162 -0.194 -3.454 1.00 91.56 239 GLU A C 1
ATOM 1904 O O . GLU A 1 239 ? 22.853 -1.346 -3.779 1.00 91.56 239 GLU A O 1
ATOM 1909 N N . GLY A 1 240 ? 23.644 0.687 -4.331 1.00 90.06 240 GLY A N 1
ATOM 1910 C CA . GLY A 1 240 ? 23.917 0.421 -5.744 1.00 90.06 240 GLY A CA 1
ATOM 1911 C C . GLY A 1 240 ? 25.318 -0.137 -5.999 1.00 90.06 240 GLY A C 1
ATOM 1912 O O . GLY A 1 240 ? 25.530 -0.846 -6.983 1.00 90.06 240 GLY A O 1
ATOM 1913 N N . GLY A 1 241 ? 26.269 0.159 -5.112 1.00 92.56 241 GLY A N 1
ATOM 1914 C CA . GLY A 1 241 ? 27.659 -0.277 -5.206 1.00 92.56 241 GLY A CA 1
ATOM 1915 C C . GLY A 1 241 ? 28.607 0.700 -4.513 1.00 92.56 241 GLY A C 1
ATOM 1916 O O . GLY A 1 241 ? 28.211 1.338 -3.545 1.00 92.56 241 GLY A O 1
ATOM 1917 N N . PHE A 1 242 ? 29.845 0.823 -4.991 1.00 93.25 242 PHE A N 1
ATOM 1918 C CA . PHE A 1 242 ? 30.883 1.635 -4.341 1.00 93.25 242 PHE A CA 1
ATOM 1919 C C . PHE A 1 242 ? 31.837 2.305 -5.337 1.00 93.25 242 PHE A C 1
ATOM 1921 O O . PHE A 1 242 ? 32.040 1.792 -6.445 1.00 93.25 242 PHE A O 1
ATOM 1928 N N . THR A 1 243 ? 32.408 3.449 -4.949 1.00 90.00 243 THR A N 1
ATOM 1929 C CA . THR A 1 243 ? 33.393 4.207 -5.744 1.00 90.00 243 THR A CA 1
ATOM 1930 C C . THR A 1 243 ? 34.767 3.527 -5.777 1.00 90.00 243 THR A C 1
ATOM 1932 O O . THR A 1 243 ? 35.057 2.616 -5.007 1.00 90.00 243 THR A O 1
ATOM 1935 N N . GLU A 1 244 ? 35.616 3.939 -6.717 1.00 86.44 244 GLU A N 1
ATOM 1936 C CA . GLU A 1 244 ? 36.907 3.313 -7.018 1.00 86.44 244 GLU A CA 1
ATOM 1937 C C . GLU A 1 244 ? 38.049 3.667 -6.053 1.00 86.44 244 GLU A C 1
ATOM 1939 O O . GLU A 1 244 ? 38.997 2.893 -5.949 1.00 86.44 244 GLU A O 1
ATOM 1944 N N . VAL A 1 245 ?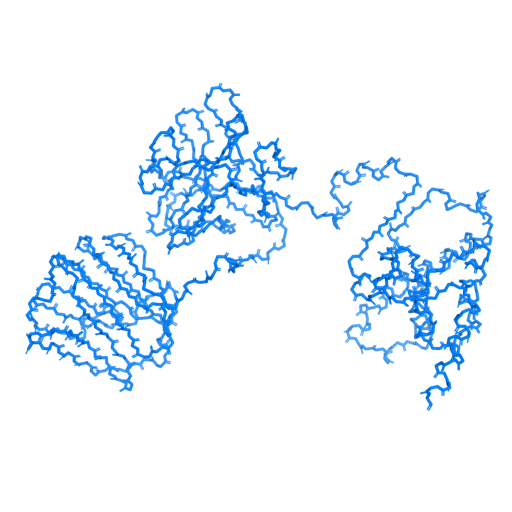 38.000 4.838 -5.403 1.00 80.75 245 VAL A N 1
ATOM 1945 C CA . VAL A 1 245 ? 39.114 5.350 -4.581 1.00 80.75 245 VAL A CA 1
ATOM 1946 C C . VAL A 1 245 ? 38.854 5.110 -3.100 1.00 80.75 245 VAL A C 1
ATOM 1948 O O . VAL A 1 245 ? 39.626 4.414 -2.450 1.00 80.75 245 VAL A O 1
ATOM 1951 N N . ASP A 1 246 ? 37.748 5.645 -2.586 1.00 83.12 246 ASP A N 1
ATOM 1952 C CA . ASP A 1 246 ? 37.445 5.621 -1.150 1.00 83.12 246 ASP A CA 1
ATOM 1953 C C . ASP A 1 246 ? 36.464 4.505 -0.764 1.00 83.12 246 ASP A C 1
ATOM 1955 O O . ASP A 1 246 ? 36.082 4.390 0.398 1.00 83.12 246 ASP A O 1
ATOM 1959 N N . HIS A 1 247 ? 36.032 3.692 -1.738 1.00 87.88 247 HIS A N 1
ATOM 1960 C CA . HIS A 1 247 ? 34.956 2.711 -1.574 1.00 87.88 247 HIS A CA 1
ATOM 1961 C C . HIS A 1 247 ? 33.686 3.316 -0.953 1.00 87.88 247 HIS A C 1
ATOM 1963 O O . HIS A 1 247 ? 32.958 2.650 -0.218 1.00 87.88 247 HIS A O 1
ATOM 1969 N N . GLU A 1 248 ? 33.401 4.581 -1.273 1.00 91.56 248 GLU A N 1
ATOM 1970 C CA . GLU A 1 248 ? 32.192 5.259 -0.818 1.00 91.56 248 GLU A CA 1
ATOM 1971 C C . GLU A 1 248 ? 30.966 4.547 -1.391 1.00 91.56 248 GLU A C 1
ATOM 1973 O O . GLU A 1 248 ? 30.874 4.333 -2.604 1.00 91.56 248 GLU A O 1
ATOM 1978 N N . THR A 1 249 ? 30.015 4.201 -0.524 1.00 91.19 249 THR A N 1
ATOM 1979 C CA . THR A 1 249 ? 28.748 3.591 -0.925 1.00 91.19 249 THR A CA 1
ATOM 1980 C C . THR A 1 249 ? 27.964 4.536 -1.836 1.00 91.19 249 THR A C 1
ATOM 1982 O O . THR A 1 249 ? 27.651 5.671 -1.477 1.00 91.19 249 THR A O 1
ATOM 1985 N N . MET A 1 250 ? 27.603 4.037 -3.015 1.00 92.88 250 MET A N 1
ATOM 1986 C CA . MET A 1 250 ? 26.684 4.689 -3.942 1.00 92.88 250 MET A CA 1
ATOM 1987 C C . MET A 1 250 ? 25.279 4.123 -3.774 1.00 92.88 250 MET A C 1
ATOM 1989 O O . MET A 1 250 ? 25.107 2.921 -3.558 1.00 92.88 250 MET A O 1
ATOM 1993 N N . TYR A 1 251 ? 24.268 4.968 -3.955 1.00 93.25 251 TYR A N 1
ATOM 1994 C CA . TYR A 1 251 ? 22.865 4.588 -3.790 1.00 93.25 251 TYR A CA 1
ATOM 1995 C C . TYR A 1 251 ? 22.102 4.593 -5.108 1.00 93.25 251 TYR A C 1
ATOM 1997 O O . TYR A 1 251 ? 22.431 5.332 -6.041 1.00 93.25 251 TYR A O 1
ATOM 2005 N N . VAL A 1 252 ? 21.051 3.775 -5.150 1.00 93.56 252 VAL A N 1
ATOM 2006 C CA . VAL A 1 252 ? 20.145 3.678 -6.290 1.00 93.56 252 VAL A CA 1
ATOM 2007 C C . VAL A 1 252 ? 19.318 4.945 -6.432 1.00 93.56 252 VAL A C 1
ATOM 2009 O O . VAL A 1 252 ? 18.484 5.248 -5.584 1.00 93.56 252 VAL A O 1
ATOM 2012 N N . GLY A 1 253 ? 19.548 5.673 -7.526 1.00 92.69 253 GLY A N 1
ATOM 2013 C CA . GLY A 1 253 ? 18.840 6.903 -7.851 1.00 92.69 253 GLY A CA 1
ATOM 2014 C C . GLY A 1 253 ? 18.055 6.846 -9.153 1.00 92.69 253 GLY A C 1
ATOM 2015 O O . GLY A 1 253 ? 18.299 6.006 -10.024 1.00 92.69 253 GLY A O 1
ATOM 2016 N N . ARG A 1 254 ? 17.137 7.795 -9.313 1.00 92.31 254 ARG A N 1
ATOM 2017 C CA . ARG A 1 254 ? 16.555 8.148 -10.610 1.00 92.31 254 ARG A CA 1
ATOM 2018 C C . ARG A 1 254 ? 16.316 9.648 -10.716 1.00 92.31 254 ARG A C 1
ATOM 2020 O O . ARG A 1 254 ? 16.175 10.337 -9.710 1.00 92.31 254 ARG A O 1
ATOM 2027 N N . VAL A 1 255 ? 16.264 10.142 -11.946 1.00 90.88 255 VAL A N 1
ATOM 2028 C CA . VAL A 1 255 ? 16.104 11.565 -12.259 1.00 90.88 255 VAL A CA 1
ATOM 2029 C C . VAL A 1 255 ? 15.017 11.783 -13.296 1.00 90.88 255 VAL A C 1
ATOM 2031 O O . VAL A 1 255 ? 14.868 11.000 -14.237 1.00 90.88 255 VAL A O 1
ATOM 2034 N N . HIS A 1 256 ? 14.296 12.891 -13.165 1.00 86.25 256 HIS A N 1
ATOM 2035 C CA . HIS A 1 256 ? 13.460 13.406 -14.239 1.00 86.25 256 HIS A CA 1
ATOM 2036 C C . HIS A 1 256 ? 14.319 14.253 -15.179 1.00 86.25 256 HIS A C 1
ATOM 2038 O O . HIS A 1 256 ? 14.774 15.331 -14.807 1.00 86.25 256 HIS A O 1
ATOM 2044 N N . TYR A 1 257 ? 14.524 13.791 -16.411 1.00 85.38 257 TYR A N 1
ATOM 2045 C CA . TYR A 1 257 ? 15.345 14.496 -17.391 1.00 85.38 257 TYR A CA 1
ATOM 2046 C C . TYR A 1 257 ? 14.684 14.501 -18.769 1.00 85.38 257 TYR A C 1
ATOM 2048 O O . TYR A 1 257 ? 14.419 13.450 -19.347 1.00 85.38 257 TYR A O 1
ATOM 2056 N N . LYS A 1 258 ? 14.403 15.696 -19.308 1.00 79.94 258 LYS A N 1
ATOM 2057 C CA . LYS A 1 258 ? 13.788 15.906 -20.640 1.00 79.94 258 LYS A CA 1
ATOM 2058 C C . LYS A 1 258 ? 12.506 15.091 -20.896 1.00 79.94 258 LYS A C 1
ATOM 2060 O O . LYS A 1 258 ? 12.265 14.649 -22.013 1.00 79.94 258 LYS A O 1
ATOM 2065 N N . GLY A 1 259 ? 11.671 14.915 -19.870 1.00 73.19 259 GLY A N 1
ATOM 2066 C CA . GLY A 1 259 ? 10.426 14.140 -19.971 1.00 73.19 259 GLY A CA 1
ATOM 2067 C C . GLY A 1 259 ? 10.614 12.624 -19.847 1.00 73.19 259 GLY A C 1
ATOM 2068 O O . GLY A 1 259 ? 9.663 11.876 -20.049 1.00 73.19 259 GLY A O 1
ATOM 2069 N N . HIS A 1 260 ? 11.815 12.172 -19.494 1.00 79.25 260 HIS A N 1
ATOM 2070 C CA . HIS A 1 260 ? 12.128 10.784 -19.177 1.00 79.25 260 HIS A CA 1
ATOM 2071 C C . HIS A 1 260 ? 12.408 10.630 -17.687 1.00 79.25 260 HIS A C 1
ATOM 2073 O O . HIS A 1 260 ? 12.803 11.586 -17.018 1.00 79.25 260 HIS A O 1
ATOM 2079 N N . LEU A 1 261 ? 12.227 9.412 -17.188 1.00 82.69 261 LEU A N 1
ATOM 2080 C CA . LEU A 1 261 ? 12.599 9.033 -15.833 1.00 82.69 261 LEU A CA 1
ATOM 2081 C C . LEU A 1 261 ? 13.768 8.060 -15.933 1.00 82.69 261 LEU A C 1
ATOM 2083 O O . LEU A 1 261 ? 13.590 6.942 -16.406 1.00 82.69 261 LEU A O 1
ATOM 2087 N N . ILE A 1 262 ? 14.973 8.484 -15.568 1.00 91.12 262 ILE A N 1
ATOM 2088 C CA . ILE A 1 262 ? 16.198 7.748 -15.895 1.00 91.12 262 ILE A CA 1
ATOM 2089 C C . ILE A 1 262 ? 16.891 7.295 -14.620 1.00 91.12 262 ILE A C 1
ATOM 2091 O O . ILE A 1 262 ? 17.150 8.099 -13.731 1.00 91.12 262 ILE A O 1
ATOM 2095 N N . VAL A 1 263 ? 17.217 6.005 -14.557 1.00 94.44 263 VAL A N 1
ATOM 2096 C CA . VAL A 1 263 ? 17.972 5.411 -13.449 1.00 94.44 263 VAL A CA 1
ATOM 2097 C C . VAL A 1 263 ? 19.425 5.882 -13.490 1.00 94.44 263 VAL A C 1
ATOM 2099 O O . VAL A 1 263 ? 20.058 5.902 -14.549 1.00 94.44 263 VAL A O 1
ATOM 2102 N N . GLY A 1 264 ? 19.960 6.218 -12.323 1.00 93.94 264 GLY A N 1
ATOM 2103 C CA . GLY A 1 264 ? 21.326 6.677 -12.137 1.00 93.94 264 GLY A CA 1
ATOM 2104 C C . GLY A 1 264 ? 21.896 6.267 -10.785 1.00 93.94 264 GLY A C 1
ATOM 2105 O O . GLY A 1 264 ? 21.238 5.595 -9.992 1.00 93.94 264 GLY A O 1
ATOM 2106 N N . LYS A 1 265 ? 23.136 6.679 -10.544 1.00 92.94 265 LYS A N 1
ATOM 2107 C CA . LYS A 1 265 ? 23.877 6.436 -9.307 1.00 92.94 265 LYS A CA 1
ATOM 2108 C C . LYS A 1 265 ? 23.990 7.723 -8.504 1.00 92.94 265 LYS A C 1
ATOM 2110 O O . LYS A 1 265 ? 24.393 8.755 -9.041 1.00 92.94 265 LYS A O 1
ATOM 2115 N N . ILE A 1 266 ? 23.672 7.650 -7.222 1.00 92.44 266 ILE A N 1
ATOM 2116 C CA . ILE A 1 266 ? 23.820 8.764 -6.289 1.00 92.44 266 ILE A CA 1
ATOM 2117 C C . ILE A 1 266 ? 25.142 8.588 -5.563 1.00 92.44 266 ILE A C 1
ATOM 2119 O O . ILE A 1 266 ? 25.398 7.532 -4.984 1.00 92.44 266 ILE A O 1
ATOM 2123 N N . VAL A 1 267 ? 25.971 9.625 -5.609 1.00 89.94 267 VAL A N 1
ATOM 2124 C CA . VAL A 1 267 ? 27.242 9.681 -4.885 1.00 89.94 267 VAL A CA 1
ATOM 2125 C C . VAL A 1 267 ? 27.078 10.721 -3.773 1.00 89.94 267 VAL A C 1
ATOM 2127 O O . VAL A 1 267 ? 27.003 11.912 -4.095 1.00 89.94 267 VAL A O 1
ATOM 2130 N N . PRO A 1 268 ? 26.962 10.308 -2.495 1.00 88.19 268 PRO A N 1
ATOM 2131 C CA . PRO A 1 268 ? 26.646 11.214 -1.389 1.00 88.19 268 PRO A CA 1
ATOM 2132 C C . PRO A 1 268 ? 27.611 12.397 -1.270 1.00 88.19 268 PRO A C 1
ATOM 2134 O O . PRO A 1 268 ? 27.169 13.542 -1.195 1.00 88.19 268 PRO A O 1
ATOM 2137 N N . SER A 1 269 ? 28.920 12.148 -1.342 1.00 88.00 269 SER A N 1
ATOM 2138 C CA . SER A 1 269 ? 29.962 13.178 -1.280 1.00 88.00 269 SER A CA 1
ATOM 2139 C C . SER A 1 269 ? 29.857 14.209 -2.409 1.00 88.00 269 SER A C 1
ATOM 2141 O O . SER A 1 269 ? 30.121 15.393 -2.199 1.00 88.00 269 SER A O 1
ATOM 2143 N N . HIS A 1 270 ? 29.432 13.778 -3.602 1.00 87.94 270 HIS A N 1
ATOM 2144 C CA . HIS A 1 270 ? 29.270 14.634 -4.780 1.00 87.94 270 HIS A CA 1
ATOM 2145 C C . HIS A 1 270 ? 27.897 15.281 -4.870 1.00 87.94 270 HIS A C 1
ATOM 2147 O O . HIS A 1 270 ? 27.695 16.129 -5.743 1.00 87.94 270 HIS A O 1
ATOM 2153 N N . LYS A 1 271 ? 26.957 14.913 -3.990 1.00 87.94 271 LYS A N 1
ATOM 2154 C CA . LYS A 1 271 ? 25.710 15.657 -3.836 1.00 87.94 271 LYS A CA 1
ATOM 2155 C C . LYS A 1 271 ? 24.833 15.678 -5.105 1.00 87.94 271 LYS A C 1
ATOM 2157 O O . LYS A 1 271 ? 24.043 16.594 -5.310 1.00 87.94 271 LYS A O 1
ATOM 2162 N N . CYS A 1 272 ? 24.966 14.665 -5.965 1.00 89.06 272 CYS A N 1
ATOM 2163 C CA . CYS A 1 272 ? 24.250 14.570 -7.238 1.00 89.06 272 CYS A CA 1
ATOM 2164 C C . CYS A 1 272 ? 23.994 13.118 -7.671 1.00 89.06 272 CYS A C 1
ATOM 2166 O O . CYS A 1 272 ? 24.632 12.171 -7.196 1.00 89.06 272 CYS A O 1
ATOM 2168 N N . CYS A 1 273 ? 23.060 12.959 -8.610 1.00 92.06 273 CYS A N 1
ATOM 2169 C CA . CYS A 1 273 ? 22.781 11.699 -9.284 1.00 92.06 273 CYS A CA 1
ATOM 2170 C C . CYS A 1 273 ? 23.366 11.715 -10.699 1.00 92.06 273 CYS A C 1
ATOM 2172 O O . CYS A 1 273 ? 22.971 12.537 -11.527 1.00 92.06 273 CYS A O 1
ATOM 2174 N N . TYR A 1 274 ? 24.265 10.777 -11.000 1.00 94.00 274 TYR A N 1
ATOM 2175 C CA . TYR A 1 274 ? 24.838 10.583 -12.332 1.00 94.00 274 TYR A CA 1
ATOM 2176 C C . TYR A 1 274 ? 24.051 9.543 -13.127 1.00 94.00 274 TYR A C 1
ATOM 2178 O O . TYR A 1 274 ? 23.767 8.458 -12.626 1.00 94.00 274 TYR A O 1
ATOM 2186 N N . PHE A 1 275 ? 23.756 9.819 -14.392 1.00 94.69 275 PHE A N 1
ATOM 2187 C CA . PHE A 1 275 ? 22.981 8.922 -15.252 1.00 94.69 275 PHE A CA 1
ATOM 2188 C C . PHE A 1 275 ? 23.442 9.007 -16.707 1.00 94.69 275 PHE A C 1
ATOM 2190 O O . PHE A 1 275 ? 23.999 10.010 -17.150 1.00 94.69 275 PHE A O 1
ATOM 2197 N N . ALA A 1 276 ? 23.256 7.921 -17.456 1.00 92.94 276 ALA A N 1
ATOM 2198 C CA . ALA A 1 276 ? 23.615 7.866 -18.868 1.00 92.94 276 ALA A CA 1
ATOM 2199 C C . ALA A 1 276 ? 22.452 8.386 -19.723 1.00 92.94 276 ALA A C 1
ATOM 2201 O O . ALA A 1 276 ? 21.325 7.914 -19.569 1.00 92.94 276 ALA A O 1
ATOM 2202 N N . TYR A 1 277 ? 22.708 9.306 -20.653 1.00 90.12 277 TYR A N 1
ATOM 2203 C CA . TYR A 1 277 ? 21.708 9.803 -21.605 1.00 90.12 277 TYR A CA 1
ATOM 2204 C C . TYR A 1 277 ? 22.370 10.239 -22.916 1.00 90.12 277 TYR A C 1
ATOM 2206 O O . TYR A 1 277 ? 23.317 11.022 -22.890 1.00 90.12 277 TYR A O 1
ATOM 2214 N N . ASN A 1 278 ? 21.864 9.759 -24.061 1.00 83.31 278 ASN A N 1
ATOM 2215 C CA . ASN A 1 278 ? 22.405 10.050 -25.400 1.00 83.31 278 ASN A CA 1
ATOM 2216 C C . ASN A 1 278 ? 23.942 9.953 -25.482 1.00 83.31 278 ASN A C 1
ATOM 2218 O O . ASN A 1 278 ? 24.614 10.921 -25.841 1.00 83.31 278 ASN A O 1
ATOM 2222 N N . ASP A 1 279 ? 24.483 8.793 -25.108 1.00 79.31 279 ASP A N 1
ATOM 2223 C CA . ASP A 1 279 ? 25.916 8.465 -25.139 1.00 79.31 279 ASP A CA 1
ATOM 2224 C C . ASP A 1 279 ? 26.822 9.327 -24.230 1.00 79.31 279 ASP A C 1
ATOM 2226 O O . ASP A 1 279 ? 28.050 9.297 -24.330 1.00 79.31 279 ASP A O 1
ATOM 2230 N N . LYS A 1 280 ? 26.231 10.097 -23.306 1.00 83.75 280 LYS A N 1
ATOM 2231 C CA . LYS A 1 280 ? 26.949 10.966 -22.365 1.00 83.75 280 LYS A CA 1
ATOM 2232 C C . LYS A 1 280 ? 26.600 10.651 -20.918 1.00 83.75 280 LYS A C 1
ATOM 2234 O O . LYS A 1 280 ? 25.492 10.203 -20.614 1.00 83.75 280 LYS A O 1
ATOM 2239 N N . ALA A 1 281 ? 27.543 10.937 -20.022 1.00 90.62 281 ALA A N 1
ATOM 2240 C CA . ALA A 1 281 ? 27.253 11.023 -18.598 1.00 90.62 281 ALA A CA 1
ATOM 2241 C C . ALA A 1 281 ? 26.644 12.393 -18.291 1.00 90.62 281 ALA A C 1
ATOM 2243 O O . ALA A 1 281 ? 27.217 13.433 -18.614 1.00 90.62 281 ALA A O 1
ATOM 2244 N N . MET A 1 282 ? 25.481 12.370 -17.659 1.00 93.50 282 MET A N 1
ATOM 2245 C CA . MET A 1 282 ? 24.760 13.539 -17.183 1.00 93.50 282 MET A CA 1
ATOM 2246 C C . MET A 1 282 ? 24.703 13.505 -15.657 1.00 93.50 282 MET A C 1
ATOM 2248 O O . MET A 1 282 ? 24.869 12.444 -15.050 1.00 93.50 282 MET A O 1
ATOM 2252 N N . LEU A 1 283 ? 24.459 14.660 -15.045 1.00 92.75 283 LEU A N 1
ATOM 2253 C CA . LEU A 1 283 ? 24.215 14.782 -13.613 1.00 92.75 283 LEU A CA 1
ATOM 2254 C C . LEU A 1 283 ? 23.027 15.702 -13.360 1.00 92.75 283 LEU A C 1
ATOM 2256 O O . LEU A 1 283 ? 22.819 16.651 -14.113 1.00 92.75 283 LEU A O 1
ATOM 2260 N N . GLU A 1 284 ? 22.281 15.414 -12.301 1.00 90.38 284 GLU A N 1
ATOM 2261 C CA . GLU A 1 284 ? 21.220 16.272 -11.777 1.00 90.38 284 GLU A CA 1
ATOM 2262 C C . GLU A 1 284 ? 21.271 16.286 -10.246 1.00 90.38 284 GLU A C 1
ATOM 2264 O O . GLU A 1 284 ? 21.623 15.288 -9.608 1.00 90.38 284 GLU A O 1
ATOM 2269 N N . ASN A 1 285 ? 20.900 17.424 -9.660 1.00 86.44 285 ASN A N 1
ATOM 2270 C CA . ASN A 1 285 ? 20.868 17.608 -8.203 1.00 86.44 285 ASN A CA 1
ATOM 2271 C C . ASN A 1 285 ? 19.492 17.286 -7.603 1.00 86.44 285 ASN A C 1
ATOM 2273 O O . ASN A 1 285 ? 19.391 17.037 -6.407 1.00 86.44 285 ASN A O 1
ATOM 2277 N N . ASN A 1 286 ? 18.448 17.275 -8.436 1.00 85.12 286 ASN A N 1
ATOM 2278 C CA . ASN A 1 286 ? 17.105 16.856 -8.053 1.00 85.12 286 ASN A CA 1
ATOM 2279 C C . ASN A 1 286 ? 16.899 15.412 -8.505 1.00 85.12 286 ASN A C 1
ATOM 2281 O O . ASN A 1 286 ? 16.823 15.132 -9.705 1.00 85.12 286 ASN A O 1
ATOM 2285 N N . PHE A 1 287 ? 16.821 14.501 -7.545 1.00 89.94 287 PHE A N 1
ATOM 2286 C CA . PHE A 1 287 ? 16.701 13.073 -7.801 1.00 89.94 287 PHE A CA 1
ATOM 2287 C C . PHE A 1 287 ? 15.808 12.403 -6.758 1.00 89.94 287 PHE A C 1
ATOM 2289 O O . PHE A 1 287 ? 15.486 12.957 -5.709 1.00 89.94 287 PHE A O 1
ATOM 2296 N N . GLU A 1 288 ? 15.402 11.179 -7.057 1.00 89.56 288 GLU A N 1
ATOM 2297 C CA . GLU A 1 288 ? 14.739 10.300 -6.105 1.00 89.56 288 GLU A CA 1
ATOM 2298 C C . GLU A 1 288 ? 15.692 9.166 -5.735 1.00 89.56 288 GLU A C 1
ATOM 2300 O O . GLU A 1 288 ? 16.375 8.615 -6.602 1.00 89.56 288 GLU A O 1
ATOM 2305 N N . VAL A 1 289 ? 15.729 8.812 -4.453 1.00 90.06 289 VAL A N 1
ATOM 2306 C CA . VAL A 1 289 ? 16.491 7.677 -3.924 1.00 90.06 289 VAL A CA 1
ATOM 2307 C C . VAL A 1 289 ? 15.551 6.484 -3.807 1.00 90.06 289 VAL A C 1
ATOM 2309 O O . VAL A 1 289 ? 14.440 6.616 -3.292 1.00 90.06 289 VAL A O 1
ATOM 2312 N N . LEU A 1 290 ? 15.984 5.310 -4.255 1.00 89.25 290 LEU A N 1
ATOM 2313 C CA . LEU A 1 290 ? 15.273 4.071 -3.975 1.00 89.25 290 LEU A CA 1
ATOM 2314 C C . LEU A 1 290 ? 15.564 3.655 -2.535 1.00 89.25 290 LEU A C 1
ATOM 2316 O O . LEU A 1 290 ? 16.718 3.424 -2.181 1.00 89.25 290 LEU A O 1
ATOM 2320 N N . ALA A 1 291 ? 14.527 3.515 -1.721 1.00 84.25 291 ALA A N 1
ATOM 2321 C CA . ALA A 1 291 ? 14.637 3.044 -0.350 1.00 84.25 291 ALA A CA 1
ATOM 2322 C C . ALA A 1 291 ? 13.752 1.820 -0.131 1.00 84.25 291 ALA A C 1
ATOM 2324 O O . ALA A 1 291 ? 12.635 1.751 -0.645 1.00 84.25 291 ALA A O 1
ATOM 2325 N N . VAL A 1 292 ? 14.238 0.854 0.643 1.00 74.81 292 VAL A N 1
ATOM 2326 C CA . VAL A 1 292 ? 13.407 -0.216 1.184 1.00 74.81 292 VAL A CA 1
ATOM 2327 C C . VAL A 1 292 ? 12.420 0.425 2.146 1.00 74.81 292 VAL A C 1
ATOM 2329 O O . VAL A 1 292 ? 12.799 1.048 3.137 1.00 74.81 292 VAL A O 1
ATOM 2332 N N . TYR A 1 293 ? 11.141 0.289 1.821 1.00 61.06 293 TYR A N 1
ATOM 2333 C CA . TYR A 1 293 ? 10.056 0.646 2.704 1.00 61.06 293 TYR A CA 1
ATOM 2334 C C . TYR A 1 293 ? 10.106 -0.303 3.898 1.00 61.06 293 TYR A C 1
ATOM 2336 O O . TYR A 1 293 ? 9.755 -1.476 3.779 1.00 61.06 293 TYR A O 1
ATOM 2344 N N . VAL A 1 294 ? 10.571 0.212 5.032 1.00 52.06 294 VAL A N 1
ATOM 2345 C CA . VAL A 1 294 ? 10.258 -0.354 6.340 1.00 52.06 294 VAL A CA 1
ATOM 2346 C C . VAL A 1 294 ? 8.881 0.202 6.681 1.00 52.06 294 VAL A C 1
ATOM 2348 O O . VAL A 1 294 ? 8.768 1.413 6.908 1.00 52.06 294 VAL A O 1
ATOM 2351 N N . PRO A 1 295 ? 7.811 -0.607 6.628 1.00 48.31 295 PRO A N 1
ATOM 2352 C CA . PRO A 1 295 ? 6.504 -0.118 7.003 1.00 48.31 295 PRO A CA 1
ATOM 2353 C C . PRO A 1 295 ? 6.585 0.361 8.446 1.00 48.31 295 PRO A C 1
ATOM 2355 O O . PRO A 1 295 ? 6.975 -0.394 9.330 1.00 48.31 295 PRO A O 1
ATOM 2358 N N . ALA A 1 296 ? 6.155 1.594 8.700 1.00 50.56 296 ALA A N 1
ATOM 2359 C CA . ALA A 1 296 ? 5.847 2.029 10.062 1.00 50.56 296 ALA A CA 1
ATOM 2360 C C . ALA A 1 296 ? 4.770 1.133 10.724 1.00 50.56 296 ALA A C 1
ATOM 2362 O O . ALA A 1 296 ? 4.583 1.199 11.934 1.00 50.56 296 ALA A O 1
ATOM 2363 N N . ASP A 1 297 ? 4.104 0.290 9.924 1.00 53.00 297 ASP A N 1
ATOM 2364 C CA . ASP A 1 297 ? 3.104 -0.698 10.325 1.00 53.00 297 ASP A CA 1
ATOM 2365 C C . ASP A 1 297 ? 3.698 -2.111 10.566 1.00 53.00 297 ASP A C 1
ATOM 2367 O O . ASP A 1 297 ? 2.969 -3.010 10.980 1.00 53.00 297 ASP A O 1
ATOM 2371 N N . ASP A 1 298 ? 4.997 -2.346 10.316 1.00 56.62 298 ASP A N 1
ATOM 2372 C CA . ASP A 1 298 ? 5.655 -3.628 10.609 1.00 56.62 298 ASP A CA 1
ATOM 2373 C C . ASP A 1 298 ? 6.354 -3.562 11.970 1.00 56.62 298 ASP A C 1
ATOM 2375 O O . ASP A 1 298 ? 7.534 -3.230 12.097 1.00 56.62 298 ASP A O 1
ATOM 2379 N N . LEU A 1 299 ? 5.596 -3.900 13.014 1.00 55.09 299 LEU A N 1
ATOM 2380 C CA . LEU A 1 299 ? 6.084 -3.962 14.395 1.00 55.09 299 LEU A CA 1
ATOM 2381 C C . LEU A 1 299 ? 7.177 -5.025 14.604 1.00 55.09 299 LEU A C 1
ATOM 2383 O O . LEU A 1 299 ? 7.803 -5.045 15.665 1.00 55.09 299 LEU A O 1
ATOM 2387 N N . THR A 1 300 ? 7.405 -5.906 13.622 1.00 59.94 300 THR A N 1
ATOM 2388 C CA . THR A 1 300 ? 8.467 -6.919 13.664 1.00 59.94 300 THR A CA 1
ATOM 2389 C C . THR A 1 300 ? 9.800 -6.417 13.111 1.00 59.94 300 THR A C 1
ATOM 2391 O O . THR A 1 300 ? 10.807 -7.118 13.235 1.00 59.94 300 THR A O 1
ATOM 2394 N N . ASP A 1 301 ? 9.847 -5.194 12.566 1.00 62.75 301 ASP A N 1
ATOM 2395 C CA . ASP A 1 301 ? 11.103 -4.582 12.144 1.00 62.75 301 ASP A CA 1
ATOM 2396 C C . ASP A 1 301 ? 12.055 -4.387 13.349 1.00 62.75 301 ASP A C 1
ATOM 2398 O O . ASP A 1 301 ? 11.623 -3.970 14.434 1.00 62.75 301 ASP A O 1
ATOM 2402 N N . PRO A 1 302 ? 13.367 -4.659 13.201 1.00 50.12 302 PRO A N 1
ATOM 2403 C CA . PRO A 1 302 ? 14.324 -4.544 14.299 1.00 50.12 302 PRO A CA 1
ATOM 2404 C C . PRO A 1 302 ? 14.408 -3.140 14.920 1.00 50.12 302 PRO A C 1
ATOM 2406 O O . PRO A 1 302 ? 14.705 -3.022 16.112 1.00 50.12 302 PRO A O 1
ATOM 2409 N N . ALA A 1 303 ? 14.165 -2.069 14.155 1.00 50.31 303 ALA A N 1
ATOM 2410 C CA . ALA A 1 303 ? 14.277 -0.695 14.646 1.00 50.31 303 ALA A CA 1
ATOM 2411 C C . ALA A 1 303 ? 13.147 -0.297 15.627 1.00 50.31 303 ALA A C 1
ATOM 2413 O O . ALA A 1 303 ? 13.459 0.171 16.730 1.00 50.31 303 ALA A O 1
ATOM 2414 N N . PRO A 1 304 ? 11.847 -0.493 15.322 1.00 57.41 304 PRO A N 1
ATOM 2415 C CA . PRO A 1 304 ? 10.789 -0.330 16.311 1.00 57.41 304 PRO A CA 1
ATOM 2416 C C . PRO A 1 304 ? 10.860 -1.403 17.408 1.00 57.41 304 PRO A C 1
ATOM 2418 O O . PRO A 1 304 ? 10.725 -1.044 18.576 1.00 57.41 304 PRO A O 1
ATOM 2421 N N . ALA A 1 305 ? 11.181 -2.668 17.097 1.00 62.97 305 ALA A N 1
ATOM 2422 C CA . ALA A 1 305 ? 11.280 -3.740 18.099 1.00 62.97 305 ALA A CA 1
ATOM 2423 C C . ALA A 1 305 ? 12.292 -3.440 19.221 1.00 62.97 305 ALA A C 1
ATOM 2425 O O . ALA A 1 305 ? 12.001 -3.639 20.402 1.00 62.97 305 ALA A O 1
ATOM 2426 N N . THR A 1 306 ? 13.469 -2.911 18.872 1.00 61.66 306 THR A N 1
ATOM 2427 C CA . THR A 1 306 ? 14.473 -2.486 19.864 1.00 61.66 306 THR A CA 1
ATOM 2428 C C . THR A 1 306 ? 14.018 -1.271 20.665 1.00 61.66 306 THR A C 1
ATOM 2430 O O . THR A 1 306 ? 14.223 -1.224 21.876 1.00 61.66 306 THR A O 1
ATOM 2433 N N . THR A 1 307 ? 13.336 -0.320 20.028 1.00 58.97 307 THR A N 1
ATOM 2434 C CA . THR A 1 307 ? 12.778 0.851 20.717 1.00 58.97 307 THR A CA 1
ATOM 2435 C C . THR A 1 307 ? 11.691 0.445 21.720 1.00 58.97 307 THR A C 1
ATOM 2437 O O . THR A 1 307 ? 11.693 0.934 22.850 1.00 58.97 307 THR A O 1
ATOM 2440 N N . PHE A 1 308 ? 10.812 -0.501 21.365 1.00 61.34 308 PHE A N 1
ATOM 2441 C CA . PHE A 1 308 ? 9.740 -0.989 22.240 1.00 61.34 308 PHE A CA 1
ATOM 2442 C C . PHE A 1 308 ? 10.255 -1.608 23.541 1.00 61.34 308 PHE A C 1
ATOM 2444 O O . PHE A 1 308 ? 9.617 -1.447 24.579 1.00 61.34 308 PHE A O 1
ATOM 2451 N N . ALA A 1 309 ? 11.431 -2.246 23.528 1.00 66.81 309 ALA A N 1
ATOM 2452 C CA . ALA A 1 309 ? 12.029 -2.819 24.737 1.00 66.81 309 ALA A CA 1
ATOM 2453 C C . ALA A 1 309 ? 12.347 -1.762 25.817 1.00 66.81 309 ALA A C 1
ATOM 2455 O O . ALA A 1 309 ? 12.389 -2.078 27.012 1.00 66.81 309 ALA A O 1
ATOM 2456 N N . HIS A 1 310 ? 12.549 -0.507 25.409 1.00 72.56 310 HIS A N 1
ATOM 2457 C CA . HIS A 1 310 ? 12.914 0.597 26.295 1.00 72.56 310 HIS A CA 1
ATOM 2458 C C . HIS A 1 310 ? 11.732 1.482 26.712 1.00 72.56 310 HIS A C 1
ATOM 2460 O O . HIS A 1 310 ? 11.911 2.340 27.573 1.00 72.56 310 HIS A O 1
ATOM 2466 N N . LEU A 1 311 ? 10.539 1.290 26.140 1.00 77.12 311 LEU A N 1
ATOM 2467 C CA . LEU A 1 311 ? 9.367 2.113 26.441 1.00 77.12 311 LEU A CA 1
ATOM 2468 C C . LEU A 1 311 ? 8.564 1.544 27.619 1.00 77.12 311 LEU A C 1
ATOM 2470 O O . LEU A 1 311 ? 8.299 0.345 27.696 1.00 77.12 311 LEU A O 1
ATOM 2474 N N . ASP A 1 312 ? 8.137 2.424 28.529 1.00 81.75 312 ASP A N 1
ATOM 2475 C CA . ASP A 1 312 ? 7.265 2.053 29.653 1.00 81.75 312 ASP A CA 1
ATOM 2476 C C . ASP A 1 312 ? 5.790 1.942 29.246 1.00 81.75 312 ASP A C 1
ATOM 2478 O O . ASP A 1 312 ? 5.024 1.211 29.875 1.00 81.75 312 ASP A O 1
ATOM 2482 N N . ALA A 1 313 ? 5.396 2.639 28.180 1.00 82.69 313 ALA A N 1
ATOM 2483 C CA . ALA A 1 313 ? 4.092 2.519 27.549 1.00 82.69 313 ALA A CA 1
ATOM 2484 C C . ALA A 1 313 ? 4.225 2.668 26.031 1.00 82.69 313 ALA A C 1
ATOM 2486 O O . ALA A 1 313 ? 4.952 3.532 25.539 1.00 82.69 313 ALA A O 1
ATOM 2487 N N . THR A 1 314 ? 3.502 1.830 25.298 1.00 83.00 314 THR A N 1
ATOM 2488 C CA . THR A 1 314 ? 3.427 1.836 23.841 1.00 83.00 314 THR A CA 1
ATOM 2489 C C . THR A 1 314 ? 1.992 2.128 23.422 1.00 83.00 314 THR A C 1
ATOM 2491 O O . THR A 1 314 ? 1.049 1.468 23.851 1.00 83.00 314 THR A O 1
ATOM 2494 N N . THR A 1 315 ? 1.812 3.152 22.592 1.00 88.88 315 THR A N 1
ATOM 2495 C CA . THR A 1 315 ? 0.524 3.470 21.967 1.00 88.88 315 THR A CA 1
ATOM 2496 C C . THR A 1 315 ? 0.664 3.224 20.476 1.00 88.88 315 THR A C 1
ATOM 2498 O O . THR A 1 315 ? 1.344 3.979 19.784 1.00 88.88 315 THR A O 1
ATOM 2501 N N . VAL A 1 316 ? 0.063 2.139 20.000 1.00 85.75 316 VAL A N 1
ATOM 2502 C CA . VAL A 1 316 ? 0.108 1.734 18.594 1.00 85.75 316 VAL A CA 1
ATOM 2503 C C . VAL A 1 316 ? -1.058 2.393 17.871 1.00 85.75 316 VAL A C 1
ATOM 2505 O O . VAL A 1 316 ? -2.201 2.288 18.311 1.00 85.75 316 VAL A O 1
ATOM 2508 N N . LEU A 1 317 ? -0.773 3.092 16.771 1.00 85.88 317 LEU A N 1
ATOM 2509 C CA . LEU A 1 317 ? -1.797 3.676 15.908 1.00 85.88 317 LEU A CA 1
ATOM 2510 C C . LEU A 1 317 ? -2.012 2.769 14.696 1.00 85.88 317 LEU A C 1
ATOM 2512 O O . LEU A 1 317 ? -1.051 2.408 14.026 1.00 85.88 317 LEU A O 1
ATOM 2516 N N . SER A 1 318 ? -3.264 2.422 14.406 1.00 83.19 318 SER A N 1
ATOM 2517 C CA . SER A 1 318 ? -3.629 1.487 13.342 1.00 83.19 318 SER A CA 1
ATOM 2518 C C . SER A 1 318 ? -4.404 2.178 12.229 1.00 83.19 318 SER A C 1
ATOM 2520 O O . SER A 1 318 ? -5.436 2.820 12.451 1.00 83.19 318 SER A O 1
ATOM 2522 N N . ARG A 1 319 ? -3.940 1.987 10.990 1.00 85.00 319 ARG A N 1
ATOM 2523 C CA . ARG A 1 319 ? -4.634 2.468 9.789 1.00 85.00 319 ARG A CA 1
ATOM 2524 C C . ARG A 1 319 ? -6.038 1.879 9.665 1.00 85.00 319 ARG A C 1
ATOM 2526 O O . ARG A 1 319 ? -6.966 2.616 9.352 1.00 85.00 319 ARG A O 1
ATOM 2533 N N . ALA A 1 320 ? -6.207 0.590 9.961 1.00 81.81 320 ALA A N 1
ATOM 2534 C CA . ALA A 1 320 ? -7.505 -0.078 9.864 1.00 81.81 320 ALA A CA 1
ATOM 2535 C C . ALA A 1 320 ? -8.551 0.564 10.795 1.00 81.81 320 ALA A C 1
ATOM 2537 O O . ALA A 1 320 ? -9.715 0.693 10.432 1.00 81.81 320 ALA A O 1
ATOM 2538 N N . ILE A 1 321 ? -8.135 1.033 11.977 1.00 87.69 321 ILE A N 1
ATOM 2539 C CA . ILE A 1 321 ? -9.014 1.742 12.920 1.00 87.69 321 ILE A CA 1
ATOM 2540 C C . ILE A 1 321 ? -9.353 3.148 12.405 1.00 87.69 321 ILE A C 1
ATOM 2542 O O . ILE A 1 321 ? -10.508 3.574 12.487 1.00 87.69 321 ILE A O 1
ATOM 2546 N N . ALA A 1 322 ? -8.379 3.845 11.812 1.00 87.31 322 ALA A N 1
ATOM 2547 C CA . ALA A 1 322 ? -8.603 5.151 11.193 1.00 87.31 322 ALA A CA 1
ATOM 2548 C C . ALA A 1 322 ? -9.595 5.078 10.017 1.00 87.31 322 ALA A C 1
ATOM 2550 O O . ALA A 1 322 ? -10.452 5.949 9.881 1.00 87.31 322 ALA A O 1
ATOM 2551 N N . GLU A 1 323 ? -9.533 4.023 9.200 1.00 87.19 323 GLU A N 1
ATOM 2552 C CA . GLU A 1 323 ? -10.459 3.787 8.080 1.00 87.19 323 GLU A CA 1
ATOM 2553 C C . GLU A 1 323 ? -11.911 3.572 8.542 1.00 87.19 323 GLU A C 1
ATOM 2555 O O . GLU A 1 323 ? -12.849 3.906 7.820 1.00 87.19 323 GLU A O 1
ATOM 2560 N N . LEU A 1 324 ? -12.116 3.105 9.780 1.00 84.56 324 LEU A N 1
ATOM 2561 C CA . LEU A 1 324 ? -13.438 3.032 10.415 1.00 84.56 324 LEU A CA 1
ATOM 2562 C C . LEU A 1 324 ? -13.942 4.396 10.923 1.00 84.56 324 LEU A C 1
ATOM 2564 O O . LEU A 1 324 ? -15.062 4.479 11.440 1.00 84.56 324 LEU A O 1
ATOM 2568 N N . GLY A 1 325 ? -13.132 5.452 10.813 1.00 88.12 325 GLY A N 1
ATOM 2569 C CA . GLY A 1 325 ? -13.413 6.798 11.310 1.00 88.12 325 GLY A CA 1
ATOM 2570 C C . GLY A 1 325 ? -13.209 6.967 12.819 1.00 88.12 325 GLY A C 1
ATOM 2571 O O . GLY A 1 325 ? -13.643 7.965 13.384 1.00 88.12 325 GLY A O 1
ATOM 2572 N N . VAL A 1 326 ? -12.591 6.001 13.504 1.00 90.12 326 VAL A N 1
ATOM 2573 C CA . VAL A 1 326 ? -12.353 6.067 14.954 1.00 90.12 326 VAL A CA 1
ATOM 2574 C C . VAL A 1 326 ? -11.074 6.866 15.217 1.00 90.12 326 VAL A C 1
ATOM 2576 O O . VAL A 1 326 ? -9.985 6.448 14.828 1.00 90.12 326 VAL A O 1
ATOM 2579 N N . TYR A 1 327 ? -11.211 8.015 15.887 1.00 91.12 327 TYR A N 1
ATOM 2580 C CA . TYR A 1 327 ? -10.090 8.874 16.274 1.00 91.12 327 TYR A CA 1
ATOM 2581 C C . TYR A 1 327 ? -10.101 9.156 17.785 1.00 91.12 327 TYR A C 1
ATOM 2583 O O . TYR A 1 327 ? -11.160 9.514 18.304 1.00 91.12 327 TYR A O 1
ATOM 2591 N N . PRO A 1 328 ? -8.955 9.030 18.483 1.00 93.88 328 PRO A N 1
ATOM 2592 C CA . PRO A 1 328 ? -7.643 8.646 17.949 1.00 93.88 328 PRO A CA 1
ATOM 2593 C C . PRO A 1 328 ? -7.605 7.177 17.498 1.00 93.88 328 PRO A C 1
ATOM 2595 O O . PRO A 1 328 ? -8.264 6.323 18.082 1.00 93.88 328 PRO A O 1
ATOM 2598 N N . ALA A 1 329 ? -6.830 6.883 16.452 1.00 93.81 329 ALA A N 1
ATOM 2599 C CA . ALA A 1 329 ? -6.780 5.560 15.827 1.00 93.81 329 ALA A CA 1
ATOM 2600 C C . ALA A 1 329 ? -5.889 4.569 16.602 1.00 93.81 329 ALA A C 1
ATOM 2602 O O . ALA A 1 329 ? -5.035 3.911 16.018 1.00 93.81 329 ALA A O 1
ATOM 2603 N N . VAL A 1 330 ? -6.039 4.518 17.926 1.00 93.75 330 VAL A N 1
ATOM 2604 C CA . VAL A 1 330 ? -5.250 3.659 18.819 1.00 93.75 330 VAL A CA 1
ATOM 2605 C C . VAL A 1 330 ? -5.749 2.222 18.725 1.00 93.75 330 VAL A C 1
ATOM 2607 O O . VAL A 1 330 ? -6.949 1.990 18.859 1.00 93.75 330 VAL A O 1
ATOM 2610 N N . ASP A 1 331 ? -4.838 1.264 18.547 1.00 92.94 331 ASP A N 1
ATOM 2611 C CA . ASP A 1 331 ? -5.148 -0.159 18.680 1.00 92.94 331 ASP A CA 1
ATOM 2612 C C . ASP A 1 331 ? -5.107 -0.575 20.161 1.00 92.94 331 ASP A C 1
ATOM 2614 O O . ASP A 1 331 ? -4.031 -0.572 20.768 1.00 92.94 331 ASP A O 1
ATOM 2618 N N . PRO A 1 332 ? -6.254 -0.910 20.778 1.00 92.69 332 PRO A N 1
ATOM 2619 C CA . PRO A 1 332 ? -6.330 -1.222 22.203 1.00 92.69 332 PRO A CA 1
ATOM 2620 C C . PRO A 1 332 ? -5.785 -2.612 22.570 1.00 92.69 332 PRO A C 1
ATOM 2622 O O . PRO A 1 332 ? -5.604 -2.887 23.760 1.00 92.69 332 PRO A O 1
ATOM 2625 N N . LEU A 1 333 ? -5.563 -3.493 21.588 1.00 93.19 333 LEU A N 1
ATOM 2626 C CA . LEU A 1 333 ? -5.014 -4.834 21.802 1.00 93.19 333 LEU A CA 1
ATOM 2627 C C . LEU A 1 333 ? -3.489 -4.843 21.642 1.00 93.19 333 LEU A C 1
ATOM 2629 O O . LEU A 1 333 ? -2.813 -5.519 22.415 1.00 93.19 333 LEU A O 1
ATOM 2633 N N . ASP A 1 334 ? -2.960 -4.045 20.710 1.00 88.12 334 ASP A N 1
ATOM 2634 C CA . ASP A 1 334 ? -1.512 -3.950 20.464 1.00 88.12 334 ASP A CA 1
ATOM 2635 C C . ASP A 1 334 ? -0.821 -2.875 21.329 1.00 88.12 334 ASP A C 1
ATOM 2637 O O . ASP A 1 334 ? 0.399 -2.894 21.513 1.00 88.12 334 ASP A O 1
ATOM 2641 N N . SER A 1 335 ? -1.582 -1.936 21.901 1.00 90.19 335 SER A N 1
ATOM 2642 C CA . SER A 1 335 ? -1.057 -0.947 22.853 1.00 90.19 335 SER A CA 1
ATOM 2643 C C . SER A 1 335 ? -0.878 -1.547 24.248 1.00 90.19 335 SER A C 1
ATOM 2645 O O . SER A 1 335 ? -1.771 -2.204 24.786 1.00 90.19 335 SER A O 1
ATOM 2647 N N . THR A 1 336 ? 0.264 -1.276 24.882 1.00 89.69 336 THR A N 1
ATOM 2648 C CA . THR A 1 336 ? 0.605 -1.848 26.192 1.00 89.69 336 THR A CA 1
ATOM 2649 C C . THR A 1 336 ? 1.211 -0.810 27.128 1.00 89.69 336 THR A C 1
ATOM 2651 O O . THR A 1 336 ? 1.680 0.245 26.711 1.00 89.69 336 THR A O 1
ATOM 2654 N N . SER A 1 337 ? 1.199 -1.093 28.427 1.00 91.94 337 SER A N 1
ATOM 2655 C CA . SER A 1 337 ? 1.836 -0.239 29.425 1.00 91.94 337 SER A CA 1
ATOM 2656 C C . SER A 1 337 ? 2.280 -1.058 30.626 1.00 91.94 337 SER A C 1
ATOM 2658 O O . SER A 1 337 ? 1.540 -1.921 31.095 1.00 91.94 337 SER A O 1
ATOM 2660 N N . ARG A 1 338 ? 3.475 -0.777 31.152 1.00 88.25 338 ARG A N 1
ATOM 2661 C CA . ARG A 1 338 ? 4.020 -1.436 32.349 1.00 88.25 338 ARG A CA 1
ATOM 2662 C C . ARG A 1 338 ? 3.239 -1.099 33.614 1.00 88.25 338 ARG A C 1
ATOM 2664 O O . ARG A 1 338 ? 3.229 -1.898 34.541 1.00 88.25 338 ARG A O 1
ATOM 2671 N N . VAL A 1 339 ? 2.563 0.051 33.649 1.00 91.81 339 VAL A N 1
ATOM 2672 C CA . VAL A 1 339 ? 1.746 0.453 34.807 1.00 91.81 339 VAL A CA 1
ATOM 2673 C C . VAL A 1 339 ? 0.365 -0.209 34.833 1.00 91.81 339 VAL A C 1
ATOM 2675 O O . VAL A 1 339 ? -0.391 0.019 35.774 1.00 91.81 339 VAL A O 1
ATOM 2678 N N . MET A 1 340 ? 0.027 -1.045 33.841 1.00 91.69 340 MET A N 1
ATOM 2679 C CA . MET A 1 340 ? -1.184 -1.877 33.837 1.00 91.69 340 MET A CA 1
ATOM 2680 C C . MET A 1 340 ? -1.066 -3.045 34.829 1.00 91.69 340 MET A C 1
ATOM 2682 O O . MET A 1 340 ? -1.110 -4.215 34.449 1.00 91.69 340 MET A O 1
ATOM 2686 N N . ASP A 1 341 ? -0.931 -2.709 36.110 1.00 91.31 341 ASP A N 1
ATOM 2687 C CA . ASP A 1 341 ? -0.819 -3.622 37.245 1.00 91.31 341 ASP A CA 1
ATOM 2688 C C . ASP A 1 341 ? -1.821 -3.202 38.340 1.00 91.31 341 ASP A C 1
ATOM 2690 O O . ASP A 1 341 ? -1.857 -2.023 38.716 1.00 91.31 341 ASP A O 1
ATOM 2694 N N . PRO A 1 342 ? -2.640 -4.125 38.881 1.00 94.94 342 PRO A N 1
ATOM 2695 C CA . PRO A 1 342 ? -3.645 -3.800 39.895 1.00 94.94 342 PRO A CA 1
ATOM 2696 C C . PRO A 1 342 ? -3.060 -3.198 41.183 1.00 94.94 342 PRO A C 1
ATOM 2698 O O . PRO A 1 342 ? -3.781 -2.503 41.897 1.00 94.94 342 PRO A O 1
ATOM 2701 N N . ASN A 1 343 ? -1.774 -3.415 41.476 1.00 94.44 343 ASN A N 1
ATOM 2702 C CA . ASN A 1 343 ? -1.088 -2.822 42.625 1.00 94.44 343 ASN A CA 1
ATOM 2703 C C . ASN A 1 343 ? -0.713 -1.347 42.402 1.00 94.44 343 ASN A C 1
ATOM 2705 O O . ASN A 1 343 ? -0.460 -0.637 43.372 1.00 94.44 343 ASN A O 1
ATOM 2709 N N . ILE A 1 344 ? -0.671 -0.886 41.146 1.00 94.31 344 ILE A N 1
ATOM 2710 C CA . ILE A 1 344 ? -0.336 0.499 40.781 1.00 94.31 344 ILE A CA 1
ATOM 2711 C C . ILE A 1 344 ? -1.610 1.307 40.528 1.00 94.31 344 ILE A C 1
ATOM 2713 O O . ILE A 1 344 ? -1.800 2.367 41.118 1.00 94.31 344 ILE A O 1
ATOM 2717 N N . ILE A 1 345 ? -2.494 0.810 39.657 1.00 94.38 345 ILE A N 1
ATOM 2718 C CA . ILE A 1 345 ? -3.691 1.544 39.204 1.00 94.38 345 ILE A CA 1
ATOM 2719 C C . ILE A 1 345 ? -4.971 1.177 39.968 1.00 94.38 345 ILE A C 1
ATOM 2721 O O . ILE A 1 345 ? -6.031 1.747 39.712 1.00 94.38 345 ILE A O 1
ATOM 2725 N N . GLY A 1 346 ? -4.880 0.234 40.907 1.00 96.12 346 GLY A N 1
ATOM 2726 C CA . GLY A 1 346 ? -6.010 -0.287 41.665 1.00 96.12 346 GLY A CA 1
ATOM 2727 C C . GLY A 1 346 ? -6.785 -1.392 40.928 1.00 96.12 346 GLY A C 1
ATOM 2728 O O . GLY A 1 346 ? -6.749 -1.496 39.696 1.00 96.12 346 GLY A O 1
ATOM 2729 N N . PRO A 1 347 ? -7.525 -2.233 41.674 1.00 95.50 347 PRO A N 1
ATOM 2730 C CA . PRO A 1 347 ? -8.193 -3.411 41.121 1.00 95.50 347 PRO A CA 1
ATOM 2731 C C . PRO A 1 347 ? -9.360 -3.060 40.192 1.00 95.50 347 PRO A C 1
ATOM 2733 O O . PRO A 1 347 ? -9.617 -3.787 39.236 1.00 95.50 347 PRO A O 1
ATOM 2736 N N . GLU A 1 348 ? -10.059 -1.950 40.446 1.00 96.00 348 GLU A N 1
ATOM 2737 C CA . GLU A 1 348 ? -11.213 -1.542 39.640 1.00 96.00 348 GLU A CA 1
ATOM 2738 C C . GLU A 1 348 ? -10.798 -1.119 38.229 1.00 96.00 348 GLU A C 1
ATOM 2740 O O . GLU A 1 348 ? -11.312 -1.662 37.251 1.00 96.00 348 GLU A O 1
ATOM 2745 N N . HIS A 1 349 ? -9.832 -0.204 38.115 1.00 97.25 349 HIS A N 1
ATOM 2746 C CA . HIS A 1 349 ? -9.320 0.241 36.821 1.00 97.25 349 HIS A CA 1
ATOM 2747 C C . HIS A 1 349 ? -8.745 -0.942 36.031 1.00 97.25 349 HIS A C 1
ATOM 2749 O O . HIS A 1 349 ? -9.106 -1.149 34.871 1.00 97.25 349 HIS A O 1
ATOM 2755 N N . TYR A 1 350 ? -7.918 -1.770 36.680 1.00 97.06 350 TYR A N 1
ATOM 2756 C CA . TYR A 1 350 ? -7.339 -2.952 36.049 1.00 97.06 350 TYR A CA 1
ATOM 2757 C C . TYR A 1 350 ? -8.414 -3.930 35.548 1.00 97.06 350 TYR A C 1
ATOM 2759 O O . TYR A 1 350 ? -8.349 -4.392 34.409 1.00 97.06 350 TYR A O 1
ATOM 2767 N N . GLY A 1 351 ? -9.428 -4.214 36.372 1.00 97.31 351 GLY A N 1
ATOM 2768 C CA . GLY A 1 351 ? -10.525 -5.115 36.022 1.00 97.31 351 GLY A CA 1
ATOM 2769 C C . GLY A 1 351 ? -11.337 -4.625 34.823 1.00 97.31 351 GLY A C 1
ATOM 2770 O O . GLY A 1 351 ? -11.596 -5.402 33.904 1.00 97.31 351 GLY A O 1
ATOM 2771 N N . VAL A 1 352 ? -11.678 -3.333 34.788 1.00 97.62 352 VAL A N 1
ATOM 2772 C CA . VAL A 1 352 ? -12.413 -2.728 33.665 1.00 97.62 352 VAL A CA 1
ATOM 2773 C C . VAL A 1 352 ? -11.581 -2.774 32.384 1.00 97.62 352 VAL A C 1
ATOM 2775 O O . VAL A 1 352 ? -12.066 -3.238 31.355 1.00 97.62 352 VAL A O 1
ATOM 2778 N N . ALA A 1 353 ? -10.312 -2.373 32.435 1.00 96.25 353 ALA A N 1
ATOM 2779 C CA . ALA A 1 353 ? -9.446 -2.376 31.259 1.00 96.25 353 ALA A CA 1
ATOM 2780 C C . ALA A 1 353 ? -9.212 -3.793 30.699 1.00 96.25 353 ALA A C 1
ATOM 2782 O O . ALA A 1 353 ? -9.296 -3.999 29.488 1.00 96.25 353 ALA A O 1
ATOM 2783 N N . ARG A 1 354 ? -9.001 -4.800 31.562 1.00 95.75 354 ARG A N 1
ATOM 2784 C CA . ARG A 1 354 ? -8.899 -6.207 31.130 1.00 95.75 354 ARG A CA 1
ATOM 2785 C C . ARG A 1 354 ? -10.211 -6.747 30.567 1.00 95.75 354 ARG A C 1
ATOM 2787 O O . ARG A 1 354 ? -10.176 -7.506 29.603 1.00 95.75 354 ARG A O 1
ATOM 2794 N N . GLY A 1 355 ? -11.351 -6.342 31.124 1.00 96.38 355 GLY A N 1
ATOM 2795 C CA . GLY A 1 355 ? -12.670 -6.678 30.584 1.00 96.38 355 GLY A CA 1
ATOM 2796 C C . GLY A 1 355 ? -12.883 -6.114 29.178 1.00 96.38 355 GLY A C 1
ATOM 2797 O O . GLY A 1 355 ? -13.312 -6.841 28.285 1.00 96.38 355 GLY A O 1
ATOM 2798 N N . VAL A 1 356 ? -12.505 -4.851 28.959 1.00 97.00 356 VAL A N 1
ATOM 2799 C CA . VAL A 1 356 ? -12.543 -4.200 27.639 1.00 97.00 356 VAL A CA 1
ATOM 2800 C C . VAL A 1 356 ? -11.658 -4.940 26.635 1.00 97.00 356 VAL A C 1
ATOM 2802 O O . VAL A 1 356 ? -12.131 -5.292 25.556 1.00 97.00 356 VAL A O 1
ATOM 2805 N N . GLN A 1 357 ? -10.403 -5.231 26.996 1.00 95.31 357 GLN A N 1
ATOM 2806 C CA . GLN A 1 357 ? -9.485 -5.985 26.133 1.00 95.31 357 GLN A CA 1
ATOM 2807 C C . GLN A 1 357 ? -10.036 -7.369 25.785 1.00 95.31 357 GLN A C 1
ATOM 2809 O O . GLN A 1 357 ? -9.966 -7.776 24.630 1.00 95.31 357 GLN A O 1
ATOM 2814 N N . LYS A 1 358 ? -10.627 -8.071 26.758 1.00 95.69 358 LYS A N 1
ATOM 2815 C CA . LYS A 1 358 ? -11.225 -9.388 26.533 1.00 95.69 358 LYS A CA 1
ATOM 2816 C C . LYS A 1 358 ? -12.357 -9.334 25.505 1.00 95.69 358 LYS A C 1
ATOM 2818 O O . LYS A 1 358 ? -12.302 -10.068 24.528 1.00 95.69 358 LYS A O 1
ATOM 2823 N N . ILE A 1 359 ? -13.324 -8.427 25.670 1.00 95.75 359 ILE A N 1
ATOM 2824 C CA . ILE A 1 359 ? -14.442 -8.295 24.719 1.00 95.75 359 ILE A CA 1
ATOM 2825 C C . ILE A 1 359 ? -13.946 -7.940 23.312 1.00 95.75 359 ILE A C 1
ATOM 2827 O O . ILE A 1 359 ? -14.457 -8.465 22.326 1.00 95.75 359 ILE A O 1
ATOM 2831 N N . LEU A 1 360 ? -12.948 -7.061 23.196 1.00 95.31 360 LEU A N 1
ATOM 2832 C CA . LEU A 1 360 ? -12.384 -6.692 21.895 1.00 95.31 360 LEU A CA 1
ATOM 2833 C C . LEU A 1 360 ? -11.607 -7.846 21.246 1.00 95.31 360 LEU A C 1
ATOM 2835 O O . LEU A 1 360 ? -11.667 -8.006 20.027 1.00 95.31 360 LEU A O 1
ATOM 2839 N N . GLN A 1 361 ? -10.920 -8.667 22.042 1.00 93.19 361 GLN A N 1
ATOM 2840 C CA . GLN A 1 361 ? -10.237 -9.867 21.564 1.00 93.19 361 GLN A CA 1
ATOM 2841 C C . GLN A 1 361 ? -11.235 -10.924 21.073 1.00 93.19 361 GLN A C 1
ATOM 2843 O O . GLN A 1 361 ? -11.042 -11.483 19.993 1.00 93.19 361 GLN A O 1
ATOM 2848 N N . ASP A 1 362 ? -12.309 -11.154 21.832 1.00 90.88 362 ASP A N 1
ATOM 2849 C CA . ASP A 1 362 ? -13.392 -12.072 21.465 1.00 90.88 362 ASP A CA 1
ATOM 2850 C C . ASP A 1 362 ? -14.121 -11.570 20.202 1.00 90.88 362 ASP A C 1
ATOM 2852 O O . ASP A 1 362 ? -14.436 -12.335 19.297 1.00 90.88 362 ASP A O 1
ATOM 2856 N N . TYR A 1 363 ? -14.312 -10.258 20.056 1.00 93.88 363 TYR A N 1
ATOM 2857 C CA . TYR A 1 363 ? -14.847 -9.684 18.820 1.00 93.88 363 TYR A CA 1
ATOM 2858 C C . TYR A 1 363 ? -13.929 -9.902 17.614 1.00 93.88 363 TYR A C 1
ATOM 2860 O O . TYR A 1 363 ? -14.417 -10.250 16.540 1.00 93.88 363 TYR A O 1
ATOM 2868 N N . LYS A 1 364 ? -12.610 -9.736 17.775 1.00 88.88 364 LYS A N 1
ATOM 2869 C CA . LYS A 1 364 ? -11.635 -9.943 16.693 1.00 88.88 364 LYS A CA 1
ATOM 2870 C C . LYS A 1 364 ? -11.644 -11.389 16.186 1.00 88.88 364 LYS A C 1
ATOM 2872 O O . LYS A 1 364 ? -11.546 -11.589 14.982 1.00 88.88 364 LYS A O 1
ATOM 2877 N N . SER A 1 365 ? -11.818 -12.387 17.059 1.00 86.94 365 SER A N 1
ATOM 2878 C CA . SER A 1 365 ? -11.953 -13.789 16.626 1.00 86.94 365 SER A CA 1
ATOM 2879 C C . SER A 1 365 ? -13.291 -14.073 15.932 1.00 86.94 365 SER A C 1
ATOM 2881 O O . SER A 1 365 ? -13.341 -14.876 15.001 1.00 86.94 365 SER A O 1
ATOM 2883 N N . LEU A 1 366 ? -14.366 -13.384 16.328 1.00 89.94 366 LEU A N 1
ATOM 2884 C CA . LEU A 1 366 ? -15.679 -13.497 15.687 1.00 89.94 366 LEU A CA 1
ATOM 2885 C C . LEU A 1 366 ? -15.756 -12.777 14.328 1.00 89.94 366 LEU A C 1
ATOM 2887 O O . LEU A 1 366 ? -16.572 -13.162 13.494 1.00 89.94 366 LEU A O 1
ATOM 2891 N N . GLN A 1 367 ? -14.922 -11.763 14.064 1.00 85.44 367 GLN A N 1
ATOM 2892 C CA . GLN A 1 367 ? -14.933 -11.016 12.795 1.00 85.44 367 GLN A CA 1
ATOM 2893 C C . GLN A 1 367 ? -14.693 -11.904 11.567 1.00 85.44 367 GLN A C 1
ATOM 2895 O O . GLN A 1 367 ? -15.404 -11.746 10.573 1.00 85.44 367 GLN A O 1
ATOM 2900 N N . ASP A 1 368 ? -13.757 -12.853 11.644 1.00 78.62 368 ASP A N 1
ATOM 2901 C CA . ASP A 1 368 ? -13.473 -13.783 10.541 1.00 78.62 368 ASP A CA 1
ATOM 2902 C C . ASP A 1 368 ? -14.682 -14.683 10.245 1.00 78.62 368 ASP A C 1
ATOM 2904 O O . ASP A 1 368 ? -15.027 -14.924 9.088 1.00 78.62 368 ASP A O 1
ATOM 2908 N N . ILE A 1 369 ? -15.381 -15.125 11.294 1.00 79.56 369 ILE A N 1
ATOM 2909 C CA . ILE A 1 369 ? -16.600 -15.933 11.179 1.00 79.56 369 ILE A CA 1
ATOM 2910 C C . ILE A 1 369 ? -17.727 -15.102 10.551 1.00 79.56 369 ILE A C 1
ATOM 2912 O O . ILE A 1 369 ? -18.360 -15.555 9.598 1.00 79.56 369 ILE A O 1
ATOM 2916 N N . ILE A 1 370 ? -17.938 -13.868 11.024 1.00 80.31 370 ILE A N 1
ATOM 2917 C CA . ILE A 1 370 ? -18.957 -12.942 10.497 1.00 80.31 370 ILE A CA 1
ATOM 2918 C C . ILE A 1 370 ? -18.711 -12.638 9.016 1.00 80.31 370 ILE A C 1
ATOM 2920 O O . ILE A 1 370 ? -19.665 -12.559 8.244 1.00 80.31 370 ILE A O 1
ATOM 2924 N N . ALA A 1 371 ? -17.451 -12.475 8.606 1.00 77.44 371 ALA A N 1
ATOM 2925 C CA . ALA A 1 371 ? -17.097 -12.189 7.219 1.00 77.44 371 ALA A CA 1
ATOM 2926 C C . ALA A 1 371 ? -17.427 -13.349 6.259 1.00 77.44 371 ALA A C 1
ATOM 2928 O O . ALA A 1 371 ? -17.678 -13.102 5.079 1.00 77.44 371 ALA A O 1
ATOM 2929 N N . ILE A 1 372 ? -17.436 -14.595 6.750 1.00 76.56 372 ILE A N 1
ATOM 2930 C CA . ILE A 1 372 ? -17.701 -15.801 5.950 1.00 76.56 372 ILE A CA 1
ATOM 2931 C C . ILE A 1 372 ? -19.179 -16.203 6.005 1.00 76.56 372 ILE A C 1
ATOM 2933 O O . ILE A 1 372 ? -19.786 -16.454 4.966 1.00 76.56 372 ILE A O 1
ATOM 2937 N N . LEU A 1 373 ? -19.740 -16.308 7.213 1.00 76.62 373 LEU A N 1
ATOM 2938 C CA . LEU A 1 373 ? -21.064 -16.886 7.469 1.00 76.62 373 LEU A CA 1
ATOM 2939 C C . LEU A 1 373 ? -22.168 -15.830 7.615 1.00 76.62 373 LEU A C 1
ATOM 2941 O O . LEU A 1 373 ? -23.341 -16.140 7.431 1.00 76.62 373 LEU A O 1
ATOM 2945 N N . GLY A 1 374 ? -21.808 -14.579 7.904 1.00 82.25 374 GLY A N 1
ATOM 2946 C CA . GLY A 1 374 ? -22.760 -13.527 8.251 1.00 82.25 374 GLY A CA 1
ATOM 2947 C C . GLY A 1 374 ? -23.088 -13.490 9.747 1.00 82.25 374 GLY A C 1
ATOM 2948 O O . GLY A 1 374 ? -22.727 -14.372 10.522 1.00 82.25 374 GLY A O 1
ATOM 2949 N N . MET A 1 375 ? -23.754 -12.415 10.177 1.00 86.62 375 MET A N 1
ATOM 2950 C CA . MET A 1 375 ? -24.018 -12.150 11.598 1.00 86.62 375 MET A CA 1
ATOM 2951 C C . MET A 1 375 ? -25.164 -12.996 12.178 1.00 86.62 375 MET A C 1
ATOM 2953 O O . MET A 1 375 ? -25.239 -13.172 13.393 1.00 86.62 375 MET A O 1
ATOM 2957 N N . ASP A 1 376 ? -26.037 -13.531 11.323 1.00 87.56 376 ASP A N 1
ATOM 2958 C CA . ASP A 1 376 ? -27.214 -14.306 11.730 1.00 87.56 376 ASP A CA 1
ATOM 2959 C C . ASP A 1 376 ? -26.856 -15.697 12.277 1.00 87.56 376 ASP A C 1
ATOM 2961 O O . ASP A 1 376 ? -27.577 -16.213 13.130 1.00 87.56 376 ASP A O 1
ATOM 2965 N N . GLU A 1 377 ? -25.711 -16.243 11.851 1.00 86.19 377 GLU A N 1
ATOM 2966 C CA . GLU A 1 377 ? -25.204 -17.578 12.209 1.00 86.19 377 GLU A CA 1
ATOM 2967 C C . GLU A 1 377 ? -24.514 -17.635 13.585 1.00 86.19 377 GLU A C 1
ATOM 2969 O O . GLU A 1 377 ? -24.126 -18.704 14.056 1.00 86.19 377 GLU A O 1
ATOM 2974 N N . LEU A 1 378 ? -24.343 -16.489 14.248 1.00 85.81 378 LEU A N 1
ATOM 2975 C CA . LEU A 1 378 ? -23.774 -16.420 15.592 1.00 85.81 378 LEU A CA 1
ATOM 2976 C C . LEU A 1 378 ? -24.796 -16.812 16.666 1.00 85.81 378 LEU A C 1
ATOM 2978 O O . LEU A 1 378 ? -25.998 -16.574 16.519 1.00 85.81 378 LEU A O 1
ATOM 2982 N N . SER A 1 379 ? -24.309 -17.348 17.790 1.00 89.88 379 SER A N 1
ATOM 2983 C CA . SER A 1 379 ? -25.146 -17.535 18.978 1.00 89.88 379 SER A CA 1
ATOM 2984 C C . SER A 1 379 ? -25.629 -16.182 19.521 1.00 89.88 379 SER A C 1
ATOM 2986 O O . SER A 1 379 ? -25.011 -15.144 19.275 1.00 89.88 379 SER A O 1
ATOM 2988 N N . GLU A 1 380 ? -26.730 -16.161 20.276 1.00 91.44 380 GLU A N 1
ATOM 2989 C CA . GLU A 1 380 ? -27.241 -14.906 20.852 1.00 91.44 380 GLU A CA 1
ATOM 2990 C C . GLU A 1 380 ? -26.232 -14.258 21.820 1.00 91.44 380 GLU A C 1
ATOM 2992 O O . GLU A 1 380 ? -26.090 -13.034 21.836 1.00 91.44 380 GLU A O 1
ATOM 2997 N N . ASP A 1 381 ? -25.454 -15.065 22.547 1.00 90.38 381 ASP A N 1
ATOM 2998 C CA . ASP A 1 381 ? -24.382 -14.582 23.426 1.00 90.38 381 ASP A CA 1
ATOM 2999 C C . ASP A 1 381 ? -23.225 -13.948 22.626 1.00 90.38 381 ASP A C 1
ATOM 3001 O O . ASP A 1 381 ? -22.695 -12.894 23.002 1.00 90.38 381 ASP A O 1
ATOM 3005 N N . ASP A 1 382 ? -22.865 -14.531 21.478 1.00 92.06 382 ASP A N 1
ATOM 3006 C CA . ASP A 1 382 ? -21.844 -13.973 20.582 1.00 92.06 382 ASP A CA 1
ATOM 3007 C C . ASP A 1 382 ? -22.332 -12.679 19.925 1.00 92.06 382 ASP A C 1
ATOM 3009 O O . ASP A 1 382 ? -21.590 -11.696 19.861 1.00 92.06 382 ASP A O 1
ATOM 3013 N N . LYS A 1 383 ? -23.600 -12.622 19.496 1.00 92.00 383 LYS A N 1
ATOM 3014 C CA . LYS A 1 383 ? -24.218 -11.392 18.972 1.00 92.00 383 LYS A CA 1
ATOM 3015 C C . LYS A 1 383 ? -24.179 -10.273 20.009 1.00 92.00 383 LYS A C 1
ATOM 3017 O O . LYS A 1 383 ? -23.826 -9.141 19.670 1.00 92.00 383 LYS A O 1
ATOM 3022 N N . MET A 1 384 ? -24.477 -10.586 21.271 1.00 92.50 384 MET A N 1
ATOM 3023 C CA . MET A 1 384 ? -24.367 -9.631 22.374 1.00 92.50 384 MET A CA 1
ATOM 3024 C C . MET A 1 384 ? -22.924 -9.170 22.597 1.00 92.50 384 MET A C 1
ATOM 3026 O O . MET A 1 384 ? -22.681 -7.974 22.781 1.00 92.50 384 MET A O 1
ATOM 3030 N N . THR A 1 385 ? -21.956 -10.084 22.516 1.00 92.94 385 THR A N 1
ATOM 3031 C CA . THR A 1 385 ? -20.525 -9.758 22.615 1.00 92.94 385 THR A CA 1
ATOM 3032 C C . THR A 1 385 ? -20.096 -8.812 21.494 1.00 92.94 385 THR A C 1
ATOM 3034 O O . THR A 1 385 ? -19.478 -7.782 21.764 1.00 92.94 385 THR A O 1
ATOM 3037 N N . VAL A 1 386 ? -20.498 -9.087 20.250 1.00 94.00 386 VAL A N 1
ATOM 3038 C CA . VAL A 1 386 ? -20.222 -8.229 19.088 1.00 94.00 386 VAL A CA 1
ATOM 3039 C C . VAL A 1 386 ? -20.863 -6.850 19.251 1.00 94.00 386 VAL A C 1
ATOM 3041 O O . VAL A 1 386 ? -20.203 -5.836 19.014 1.00 94.00 386 VAL A O 1
ATOM 3044 N N . ALA A 1 387 ? -22.124 -6.785 19.687 1.00 93.88 387 ALA A N 1
ATOM 3045 C CA . ALA A 1 387 ? -22.830 -5.523 19.895 1.00 93.88 387 ALA A CA 1
ATOM 3046 C C . ALA A 1 387 ? -22.133 -4.651 20.953 1.00 93.88 387 ALA A C 1
ATOM 3048 O O . ALA A 1 387 ? -21.922 -3.453 20.743 1.00 93.88 387 ALA A O 1
ATOM 3049 N N . ARG A 1 388 ? -21.711 -5.245 22.077 1.00 95.56 388 ARG A N 1
ATOM 3050 C CA . ARG A 1 388 ? -20.937 -4.533 23.105 1.00 95.56 388 ARG A CA 1
ATOM 3051 C C . ARG A 1 388 ? -19.560 -4.125 22.592 1.00 95.56 388 ARG A C 1
ATOM 3053 O O . ARG A 1 388 ? -19.164 -2.980 22.792 1.00 95.56 388 ARG A O 1
ATOM 3060 N N . ALA A 1 389 ? -18.855 -5.001 21.879 1.00 95.75 389 ALA A N 1
ATOM 3061 C CA . ALA A 1 389 ? -17.540 -4.700 21.320 1.00 95.75 389 ALA A CA 1
ATOM 3062 C C . ALA A 1 389 ? -17.571 -3.519 20.342 1.00 95.75 389 ALA A C 1
ATOM 3064 O O . ALA A 1 389 ? -16.725 -2.630 20.431 1.00 95.75 389 ALA A O 1
ATOM 3065 N N . ARG A 1 390 ? -18.577 -3.449 19.461 1.00 94.38 390 ARG A N 1
ATOM 3066 C CA . ARG A 1 390 ? -18.766 -2.309 18.549 1.00 94.38 390 ARG A CA 1
ATOM 3067 C C . ARG A 1 390 ? -19.004 -1.004 19.303 1.00 94.38 390 ARG A C 1
ATOM 3069 O O . ARG A 1 390 ? -18.404 0.013 18.957 1.00 94.38 390 ARG A O 1
ATOM 3076 N N . LYS A 1 391 ? -19.815 -1.026 20.367 1.00 95.62 391 LYS A N 1
ATOM 3077 C CA . LYS A 1 391 ? -20.022 0.144 21.240 1.00 95.62 391 LYS A CA 1
ATOM 3078 C C . LYS A 1 391 ? -18.727 0.584 21.912 1.00 95.62 391 LYS A C 1
ATOM 3080 O O . LYS A 1 391 ? -18.411 1.765 21.867 1.00 95.62 391 LYS A O 1
ATOM 3085 N N . ILE A 1 392 ? -17.955 -0.353 22.467 1.00 96.25 392 ILE A N 1
ATOM 3086 C CA . ILE A 1 392 ? -16.640 -0.088 23.073 1.00 96.25 392 ILE A CA 1
ATOM 3087 C C . ILE A 1 392 ? -15.687 0.526 22.041 1.00 96.25 392 ILE A C 1
ATOM 3089 O O . ILE A 1 392 ? -15.094 1.568 22.304 1.00 96.25 392 ILE A O 1
ATOM 3093 N N . GLN A 1 393 ? -15.576 -0.070 20.850 1.00 94.25 393 GLN A N 1
ATOM 3094 C CA . GLN A 1 393 ? -14.705 0.415 19.776 1.00 94.25 393 GLN A CA 1
ATOM 3095 C C . GLN A 1 393 ? -15.063 1.845 19.349 1.00 94.25 393 GLN A C 1
ATOM 3097 O O . GLN A 1 393 ? -14.177 2.659 19.098 1.00 94.25 393 GLN A O 1
ATOM 3102 N N . ARG A 1 394 ? -16.360 2.176 19.293 1.00 94.44 394 ARG A N 1
ATOM 3103 C CA . ARG A 1 394 ? -16.827 3.540 19.016 1.00 94.44 394 ARG A CA 1
ATOM 3104 C C . ARG A 1 394 ? -16.584 4.479 20.195 1.00 94.44 394 ARG A C 1
ATOM 3106 O O . ARG A 1 394 ? -16.150 5.599 19.960 1.00 94.44 394 ARG A O 1
ATOM 3113 N N . PHE A 1 395 ? -16.790 4.030 21.429 1.00 96.75 395 PHE A N 1
ATOM 3114 C CA . PHE A 1 395 ? -16.608 4.843 22.636 1.00 96.75 395 PHE A CA 1
ATOM 3115 C C . PHE A 1 395 ? -15.141 5.175 22.940 1.00 96.75 395 PHE A C 1
ATOM 3117 O O . PHE A 1 395 ? -14.862 6.151 23.623 1.00 96.75 395 PHE A O 1
ATOM 3124 N N . LEU A 1 396 ? -14.195 4.411 22.385 1.00 95.81 396 LEU A N 1
ATOM 3125 C CA . LEU A 1 396 ? -12.774 4.771 22.381 1.00 95.81 396 LEU A CA 1
ATOM 3126 C C . LEU A 1 396 ? -12.464 5.992 21.492 1.00 95.81 396 LEU A C 1
ATOM 3128 O O . LEU A 1 396 ? -11.374 6.554 21.599 1.00 95.81 396 LEU A O 1
ATOM 3132 N N . SER A 1 397 ? -13.394 6.419 20.626 1.00 94.38 397 SER A N 1
ATOM 3133 C CA . SER A 1 397 ? -13.250 7.678 19.887 1.00 94.38 397 SER A CA 1
ATOM 3134 C C . SER A 1 397 ? -13.589 8.884 20.758 1.00 94.38 397 SER A C 1
ATOM 3136 O O . SER A 1 397 ? -14.562 8.869 21.508 1.00 94.38 397 SER A O 1
ATOM 3138 N N . GLN A 1 398 ? -12.824 9.962 20.601 1.00 93.94 398 GLN A N 1
ATOM 3139 C CA . GLN A 1 398 ? -12.985 11.183 21.379 1.00 93.94 398 GLN A CA 1
ATOM 3140 C C . GLN A 1 398 ? -12.699 12.414 20.507 1.00 93.94 398 GLN A C 1
ATOM 3142 O O . GLN A 1 398 ? -11.658 12.470 19.845 1.00 93.94 398 GLN A O 1
ATOM 3147 N N . PRO A 1 399 ? -13.570 13.440 20.520 1.00 92.38 399 PRO A N 1
ATOM 3148 C CA . PRO A 1 399 ? -13.295 14.685 19.819 1.00 92.38 399 PRO A CA 1
ATOM 3149 C C . PRO A 1 399 ? -12.160 15.437 20.523 1.00 92.38 399 PRO A C 1
ATOM 3151 O O . PRO A 1 399 ? -12.243 15.768 21.711 1.00 92.38 399 PRO A O 1
ATOM 3154 N N . PHE A 1 400 ? -11.087 15.718 19.785 1.00 91.81 400 PHE A N 1
ATOM 3155 C CA . PHE A 1 400 ? -9.948 16.480 20.289 1.00 91.81 400 PHE A CA 1
ATOM 3156 C C . PHE A 1 400 ? -10.145 17.976 20.090 1.00 91.81 400 PHE A C 1
ATOM 3158 O O . PHE A 1 400 ? -10.530 18.419 19.013 1.00 91.81 400 PHE A O 1
ATOM 3165 N N . GLN A 1 401 ? -9.763 18.760 21.098 1.00 90.25 401 GLN A N 1
ATOM 3166 C CA . GLN A 1 401 ? -9.830 20.223 21.043 1.00 90.25 401 GLN A CA 1
ATOM 3167 C C . GLN A 1 401 ? -9.011 20.800 19.877 1.00 90.25 401 GLN A C 1
ATOM 3169 O O . GLN A 1 401 ? -9.445 21.715 19.190 1.00 90.25 401 GLN A O 1
ATOM 3174 N N . VAL A 1 402 ? -7.852 20.206 19.579 1.00 89.50 402 VAL A N 1
ATOM 3175 C CA . VAL A 1 402 ? -7.019 20.598 18.425 1.00 89.50 402 VAL A CA 1
ATOM 3176 C C . VAL A 1 402 ? -7.619 20.196 17.074 1.00 89.50 402 VAL A C 1
ATOM 3178 O O . VAL A 1 402 ? -7.225 20.735 16.044 1.00 89.50 402 VAL A O 1
ATOM 3181 N N . ALA A 1 403 ? -8.567 19.255 17.064 1.00 85.50 403 ALA A N 1
ATOM 3182 C CA . ALA A 1 403 ? -9.208 18.748 15.857 1.00 85.50 403 ALA A CA 1
ATOM 3183 C C . ALA A 1 403 ? -10.581 19.391 15.589 1.00 85.50 403 ALA A C 1
ATOM 3185 O O . ALA A 1 403 ? -11.227 19.038 14.600 1.00 85.50 403 ALA A O 1
ATOM 3186 N N . GLU A 1 404 ? -11.025 20.339 16.423 1.00 87.06 404 GLU A N 1
ATOM 3187 C CA . GLU A 1 404 ? -12.303 21.054 16.266 1.00 87.06 404 GLU A CA 1
ATOM 3188 C C . GLU A 1 404 ? -12.442 21.676 14.871 1.00 87.06 404 GLU A C 1
ATOM 3190 O O . GLU A 1 404 ? -13.488 21.558 14.237 1.00 87.06 404 GLU A O 1
ATOM 3195 N N . VAL A 1 405 ? -11.355 22.258 14.352 1.00 83.44 405 VAL A N 1
ATOM 3196 C CA . VAL A 1 405 ? -11.311 22.912 13.032 1.00 83.44 405 VAL A CA 1
ATOM 3197 C C . VAL A 1 405 ? -11.582 21.933 11.881 1.00 83.44 405 VAL A C 1
ATOM 3199 O O . VAL A 1 405 ? -12.135 22.329 10.859 1.00 83.44 405 VAL A O 1
ATOM 3202 N N . PHE A 1 406 ? -11.217 20.658 12.039 1.00 79.00 406 PHE A N 1
ATOM 3203 C CA . PHE A 1 406 ? -11.373 19.633 11.000 1.00 79.00 406 PHE A CA 1
ATOM 3204 C C . PHE A 1 406 ? -12.665 18.830 11.151 1.00 79.00 406 PHE A C 1
ATOM 3206 O O . PHE A 1 406 ? -13.258 18.418 10.159 1.00 79.00 406 PHE A O 1
ATOM 3213 N N . THR A 1 407 ? -13.087 18.580 12.392 1.00 79.31 407 THR A N 1
ATOM 3214 C CA . THR A 1 407 ? -14.212 17.685 12.706 1.00 79.31 407 THR A CA 1
ATOM 3215 C C . THR A 1 407 ? -15.533 18.421 12.912 1.00 79.31 407 THR A C 1
ATOM 3217 O O . THR A 1 407 ? -16.590 17.809 12.792 1.00 79.31 407 THR A O 1
ATOM 3220 N N . GLY A 1 408 ? -15.497 19.711 13.261 1.00 83.50 408 GLY A N 1
ATOM 3221 C CA . GLY A 1 408 ? -16.678 20.474 13.673 1.00 83.50 408 GLY A CA 1
ATOM 3222 C C . GLY A 1 408 ? -17.263 20.049 15.029 1.00 83.50 408 GLY A C 1
ATOM 3223 O O . GLY A 1 408 ? -18.278 20.599 15.454 1.00 83.50 408 GLY A O 1
ATOM 3224 N N . HIS A 1 409 ? -16.648 19.084 15.722 1.00 84.31 409 HIS A N 1
ATOM 3225 C CA . HIS A 1 409 ? -17.055 18.636 17.051 1.00 84.31 409 HIS A CA 1
ATOM 3226 C C . HIS A 1 409 ? -16.232 19.339 18.123 1.00 84.31 409 HIS A C 1
ATOM 3228 O O . HIS A 1 409 ? -15.010 19.301 18.057 1.00 84.31 409 HIS A O 1
ATOM 3234 N N . ILE A 1 410 ? -16.900 19.914 19.129 1.00 89.69 410 ILE A N 1
ATOM 3235 C CA . ILE A 1 410 ? -16.239 20.537 20.284 1.00 89.69 410 ILE A CA 1
ATOM 3236 C C . ILE A 1 410 ? -15.430 19.475 21.034 1.00 89.69 410 ILE A C 1
ATOM 3238 O O . ILE A 1 410 ? -15.950 18.408 21.376 1.00 89.69 410 ILE A O 1
ATOM 3242 N N . GLY A 1 411 ? -14.164 19.783 21.290 1.00 92.12 411 GLY A N 1
ATOM 3243 C CA . GLY A 1 411 ? -13.232 18.925 21.988 1.00 92.12 411 GLY A CA 1
ATOM 3244 C C . GLY A 1 411 ? -13.662 18.680 23.425 1.00 92.12 411 GLY A C 1
ATOM 3245 O O . GLY A 1 411 ? -14.142 19.578 24.119 1.00 92.12 411 GLY A O 1
ATOM 3246 N N . LYS A 1 412 ? -13.469 17.448 23.891 1.00 92.31 412 LYS A N 1
ATOM 3247 C CA . LYS A 1 412 ? -13.812 17.054 25.260 1.00 92.31 412 LYS A CA 1
ATOM 3248 C C . LYS A 1 412 ? -12.590 16.507 25.968 1.00 92.31 412 LYS A C 1
ATOM 3250 O O . LYS A 1 412 ? -11.861 15.710 25.394 1.00 92.31 412 LYS A O 1
ATOM 3255 N N . MET A 1 413 ? -12.377 16.915 27.217 1.00 93.31 413 MET A N 1
ATOM 3256 C CA . MET A 1 413 ? -11.416 16.281 28.119 1.00 93.31 413 MET A CA 1
ATOM 3257 C C . MET A 1 413 ? -12.193 15.389 29.089 1.00 93.31 413 MET A C 1
ATOM 3259 O O . MET A 1 413 ? -13.047 15.877 29.828 1.00 93.31 413 MET A O 1
ATOM 3263 N N . VAL A 1 414 ? -11.899 14.091 29.081 1.00 95.12 414 VAL A N 1
ATOM 3264 C CA . VAL A 1 414 ? -12.567 13.099 29.931 1.00 95.12 414 VAL A CA 1
ATOM 3265 C C . VAL A 1 414 ? -11.684 12.791 31.139 1.00 95.12 414 VAL A C 1
ATOM 3267 O O . VAL A 1 414 ? -10.484 12.557 30.996 1.00 95.12 414 VAL A O 1
ATOM 3270 N N . LYS A 1 415 ? -12.267 12.826 32.341 1.00 96.56 415 LYS A N 1
ATOM 3271 C CA . LYS A 1 415 ? -11.567 12.473 33.585 1.00 96.56 415 LYS A CA 1
ATOM 3272 C C . LYS A 1 415 ? -11.465 10.956 33.729 1.00 96.56 415 LYS A C 1
ATOM 3274 O O . LYS A 1 415 ? -12.395 10.246 33.367 1.00 96.56 415 LYS A O 1
ATOM 3279 N N . LEU A 1 416 ? -10.387 10.482 34.356 1.00 94.81 416 LEU A N 1
ATOM 3280 C CA . LEU A 1 416 ? -10.118 9.052 34.553 1.00 94.81 416 LEU A CA 1
ATOM 3281 C C . LEU A 1 416 ? -11.280 8.297 35.225 1.00 94.81 416 LEU A C 1
ATOM 3283 O O . LEU A 1 416 ? -11.658 7.222 34.771 1.00 94.81 416 LEU A O 1
ATOM 3287 N N . GLU A 1 417 ? -11.859 8.869 36.281 1.00 95.06 417 GLU A N 1
ATOM 3288 C CA . GLU A 1 417 ? -12.980 8.270 37.024 1.00 95.06 417 GLU A CA 1
ATOM 3289 C C . GLU A 1 417 ? -14.212 8.056 36.129 1.00 95.06 417 GLU A C 1
ATOM 3291 O O . GLU A 1 417 ? -14.828 6.990 36.163 1.00 95.06 417 GLU A O 1
ATOM 3296 N N . GLU A 1 418 ? -14.522 9.031 35.269 1.00 95.31 418 GLU A N 1
ATOM 3297 C CA . GLU A 1 418 ? -15.634 8.943 34.316 1.00 95.31 418 GLU A CA 1
ATOM 3298 C C . GLU A 1 418 ? -15.347 7.928 33.204 1.00 95.31 418 GLU A C 1
ATOM 3300 O O . GLU A 1 418 ? -16.250 7.202 32.790 1.00 95.31 418 GLU A O 1
ATOM 3305 N N . THR A 1 419 ? -14.090 7.810 32.760 1.00 96.00 419 THR A N 1
ATOM 3306 C CA . THR A 1 419 ? -13.673 6.777 31.802 1.00 96.00 419 THR A CA 1
ATOM 3307 C C . THR A 1 419 ? -13.912 5.379 32.371 1.00 96.00 419 THR A C 1
ATOM 3309 O O . THR A 1 419 ? -14.559 4.549 31.730 1.00 96.00 419 THR A O 1
ATOM 3312 N N . ILE A 1 420 ? -13.437 5.117 33.596 1.00 96.19 420 ILE A N 1
ATOM 3313 C CA . ILE A 1 420 ? -13.585 3.810 34.257 1.00 96.19 420 ILE A CA 1
ATOM 3314 C C . ILE A 1 420 ? -15.069 3.484 34.451 1.00 96.19 420 ILE A C 1
ATOM 3316 O O . ILE A 1 420 ? -15.511 2.393 34.091 1.00 96.19 420 ILE A O 1
ATOM 3320 N N . LYS A 1 421 ? -15.852 4.440 34.962 1.00 95.75 421 LYS A N 1
ATOM 3321 C CA . LYS A 1 421 ? -17.299 4.298 35.151 1.00 95.75 421 LYS A CA 1
ATOM 3322 C C . LYS A 1 421 ? -18.019 4.008 33.831 1.00 95.75 421 LYS A C 1
ATOM 3324 O O . LYS A 1 421 ? -18.809 3.069 33.776 1.00 95.75 421 LYS A O 1
ATOM 3329 N N . GLY A 1 422 ? -17.722 4.759 32.770 1.00 95.75 422 GLY A N 1
ATOM 3330 C CA . GLY A 1 422 ? -18.345 4.590 31.456 1.00 95.75 422 GLY A CA 1
ATOM 3331 C C . GLY A 1 422 ? -18.095 3.205 30.862 1.00 95.75 422 GLY A C 1
ATOM 3332 O O . GLY A 1 422 ? -19.043 2.506 30.507 1.00 95.75 422 GLY A O 1
ATOM 3333 N N . PHE A 1 423 ? -16.837 2.752 30.829 1.00 97.31 423 PHE A N 1
ATOM 3334 C CA . PHE A 1 423 ? -16.524 1.408 30.334 1.00 97.31 423 PHE A CA 1
ATOM 3335 C C . PHE A 1 423 ? -17.110 0.308 31.224 1.00 97.31 423 PHE A C 1
ATOM 3337 O O . PHE A 1 423 ? -17.613 -0.683 30.699 1.00 97.31 423 PHE A O 1
ATOM 3344 N N . LYS A 1 424 ? -17.134 0.485 32.550 1.00 96.94 424 LYS A N 1
ATOM 3345 C CA . LYS A 1 424 ? -17.753 -0.472 33.479 1.00 96.94 424 LYS A CA 1
ATOM 3346 C C . LYS A 1 424 ? -19.246 -0.672 33.200 1.00 96.94 424 LYS A C 1
ATOM 3348 O O . LYS A 1 424 ? -19.699 -1.812 33.163 1.00 96.94 424 LYS A O 1
ATOM 3353 N N . GLN A 1 425 ? -19.992 0.403 32.941 1.00 96.25 425 GLN A N 1
ATOM 3354 C CA . GLN A 1 425 ? -21.418 0.316 32.596 1.00 96.25 425 GLN A CA 1
ATOM 3355 C C . GLN A 1 425 ? -21.656 -0.438 31.280 1.00 96.25 425 GLN A C 1
ATOM 3357 O O . GLN A 1 425 ? -22.593 -1.232 31.184 1.00 96.25 425 GLN A O 1
ATOM 3362 N N . ILE A 1 426 ? -20.787 -0.240 30.279 1.00 95.31 426 ILE A N 1
ATOM 3363 C CA . ILE A 1 426 ? -20.854 -0.984 29.011 1.00 95.31 426 ILE A CA 1
ATOM 3364 C C . ILE A 1 426 ? -20.561 -2.474 29.243 1.00 95.31 426 ILE A C 1
ATOM 3366 O O . ILE A 1 426 ? -21.291 -3.325 28.739 1.00 95.31 426 ILE A O 1
ATOM 3370 N N . LEU A 1 427 ? -19.535 -2.802 30.038 1.00 95.06 427 LEU A N 1
ATOM 3371 C CA . LEU A 1 427 ? -19.183 -4.190 30.368 1.00 95.06 427 LEU A CA 1
ATOM 3372 C C . LEU A 1 427 ? -20.305 -4.918 31.122 1.00 95.06 427 LEU A C 1
ATOM 3374 O O . LEU A 1 427 ? -20.572 -6.086 30.841 1.00 95.06 427 LEU A O 1
ATOM 3378 N N . ASN A 1 428 ? -20.981 -4.223 32.038 1.00 94.94 428 ASN A N 1
ATOM 3379 C CA . ASN A 1 428 ? -22.098 -4.762 32.814 1.00 94.94 428 ASN A CA 1
ATOM 3380 C C . ASN A 1 428 ? -23.392 -4.936 31.996 1.00 94.94 428 ASN A C 1
ATOM 3382 O O . ASN A 1 428 ? -24.336 -5.552 32.486 1.00 94.94 428 ASN A O 1
ATOM 3386 N N . GLY A 1 429 ? -23.461 -4.398 30.772 1.00 93.56 429 GLY A N 1
ATOM 3387 C CA . GLY A 1 429 ? -24.655 -4.457 29.921 1.00 93.56 429 GLY A CA 1
ATOM 3388 C C . GLY A 1 429 ? -25.739 -3.429 30.255 1.00 93.56 429 GLY A C 1
ATOM 3389 O O . GLY A 1 429 ? -26.834 -3.482 29.698 1.00 93.56 429 GLY A O 1
ATOM 3390 N N . GLU A 1 430 ? -25.456 -2.451 31.120 1.00 94.06 430 GLU A N 1
ATOM 3391 C CA . GLU A 1 430 ? -26.429 -1.422 31.531 1.00 94.06 430 GLU A CA 1
ATOM 3392 C C . GLU A 1 430 ? -26.901 -0.562 30.340 1.00 94.06 430 GLU A C 1
ATOM 3394 O O . GLU A 1 430 ? -28.007 -0.019 30.340 1.00 94.06 430 GLU A O 1
ATOM 3399 N N . LEU A 1 431 ? -26.082 -0.481 29.286 1.00 93.31 431 LEU A N 1
ATOM 3400 C CA . LEU A 1 431 ? -26.289 0.358 28.101 1.00 93.31 431 LEU A CA 1
ATOM 3401 C C . LEU A 1 431 ? -26.548 -0.463 26.825 1.00 93.31 431 LEU A C 1
ATOM 3403 O O . LEU A 1 431 ? -26.385 0.026 25.702 1.00 93.31 431 LEU A O 1
ATOM 3407 N N . ASP A 1 432 ? -26.966 -1.723 26.970 1.00 92.88 432 ASP A N 1
ATOM 3408 C CA . ASP A 1 432 ? -27.227 -2.611 25.830 1.00 92.88 432 ASP A CA 1
ATOM 3409 C C . ASP A 1 432 ? -28.371 -2.112 24.932 1.00 92.88 432 ASP A C 1
ATOM 3411 O O . ASP A 1 432 ? -28.315 -2.265 23.713 1.00 92.88 432 ASP A O 1
ATOM 3415 N N . HIS A 1 433 ? -29.337 -1.402 25.511 1.00 92.44 433 HIS A N 1
ATOM 3416 C CA . HIS A 1 433 ? -30.464 -0.792 24.803 1.00 92.44 433 HIS A CA 1
ATOM 3417 C C . HIS A 1 433 ? -30.093 0.457 23.977 1.00 92.44 433 HIS A C 1
ATOM 3419 O O . HIS A 1 433 ? -30.886 0.897 23.146 1.00 92.44 433 HIS A O 1
ATOM 3425 N N . ILE A 1 434 ? -28.913 1.049 24.195 1.00 94.19 434 ILE A N 1
ATOM 3426 C CA . ILE A 1 434 ? -28.472 2.266 23.497 1.00 94.19 434 ILE A CA 1
ATOM 3427 C C . ILE A 1 434 ? -27.883 1.909 22.119 1.00 94.19 434 ILE A C 1
ATOM 3429 O O . ILE A 1 434 ? -27.065 0.987 22.038 1.00 94.19 434 ILE A O 1
ATOM 3433 N N . PRO A 1 435 ? -28.224 2.635 21.036 1.00 93.69 435 PRO A N 1
ATOM 3434 C CA . PRO A 1 435 ? -27.681 2.380 19.702 1.00 93.69 435 PRO A CA 1
ATOM 3435 C C . PRO A 1 435 ? -26.181 2.700 19.592 1.00 93.69 435 PRO A C 1
ATOM 3437 O O . PRO A 1 435 ? -25.692 3.670 20.168 1.00 93.69 435 PRO A O 1
ATOM 3440 N N . GLU A 1 436 ? -25.451 1.937 18.770 1.00 93.00 436 GLU A N 1
ATOM 3441 C CA . GLU A 1 436 ? -23.995 2.082 18.567 1.00 93.00 436 GLU A CA 1
ATOM 3442 C C . GLU A 1 436 ? -23.570 3.504 18.156 1.00 93.00 436 GLU A C 1
ATOM 3444 O O . GLU A 1 436 ? -22.554 4.019 18.621 1.00 93.00 436 GLU A O 1
ATOM 3449 N N . ALA A 1 437 ? -24.374 4.176 17.326 1.00 92.62 437 ALA A N 1
ATOM 3450 C CA . ALA A 1 437 ? -24.091 5.527 16.836 1.00 92.62 437 ALA A CA 1
ATOM 3451 C C . ALA A 1 437 ? -24.017 6.590 17.951 1.00 92.62 437 ALA A C 1
ATOM 3453 O O . ALA A 1 437 ? -23.366 7.626 17.780 1.00 92.62 437 ALA A O 1
ATOM 3454 N N . ALA A 1 438 ? -24.655 6.345 19.102 1.00 95.06 438 ALA A N 1
ATOM 3455 C CA . ALA A 1 438 ? -24.590 7.241 20.254 1.00 95.06 438 ALA A CA 1
ATOM 3456 C C . ALA A 1 438 ? -23.206 7.238 20.928 1.00 95.06 438 ALA A C 1
ATOM 3458 O O . ALA A 1 438 ? -22.842 8.228 21.556 1.00 95.06 438 ALA A O 1
ATOM 3459 N N . PHE A 1 439 ? -22.417 6.173 20.752 1.00 96.00 439 PHE A N 1
ATOM 3460 C CA . PHE A 1 439 ? -21.079 6.027 21.336 1.00 96.00 439 PHE A CA 1
ATOM 3461 C C . PHE A 1 439 ? -19.964 6.649 20.487 1.00 96.00 439 PHE A C 1
ATOM 3463 O O . PHE A 1 439 ? -18.815 6.663 20.905 1.00 96.00 439 PHE A O 1
ATOM 3470 N N . TYR A 1 440 ? -20.268 7.155 19.292 1.00 94.25 440 TYR A N 1
ATOM 3471 C CA . TYR A 1 440 ? -19.265 7.714 18.386 1.00 94.25 440 TYR A CA 1
ATOM 3472 C C . TYR A 1 440 ? -18.994 9.201 18.662 1.00 94.25 440 TYR A C 1
ATOM 3474 O O . TYR A 1 440 ? -19.947 9.983 18.705 1.00 94.25 440 TYR A O 1
ATOM 3482 N N . MET A 1 441 ? -17.721 9.606 18.756 1.00 90.69 441 MET A N 1
ATOM 3483 C CA . MET A 1 441 ? -17.266 10.998 18.929 1.00 90.69 441 MET A CA 1
ATOM 3484 C C . MET A 1 441 ? -17.958 11.719 20.095 1.00 90.69 441 MET A C 1
ATOM 3486 O O . MET A 1 441 ? -18.593 12.763 19.930 1.00 90.69 441 MET A O 1
ATOM 3490 N N . VAL A 1 442 ? -17.858 11.134 21.286 1.00 92.88 442 VAL A N 1
ATOM 3491 C CA . VAL A 1 442 ? -18.426 11.649 22.543 1.00 92.88 442 VAL A CA 1
ATOM 3492 C C . VAL A 1 442 ? -17.362 11.658 23.643 1.00 92.88 442 VAL A C 1
ATOM 3494 O O . VAL A 1 442 ? -16.258 11.169 23.437 1.00 92.88 442 VAL A O 1
ATOM 3497 N N . GLY A 1 443 ? -17.658 12.293 24.781 1.00 92.62 443 GLY A N 1
ATOM 3498 C CA . GLY A 1 443 ? -16.749 12.358 25.924 1.00 92.62 443 GLY A CA 1
ATOM 3499 C C . GLY A 1 443 ? -17.113 11.332 26.992 1.00 92.62 443 GLY A C 1
ATOM 3500 O O . GLY A 1 443 ? -16.502 10.274 27.077 1.00 92.62 443 GLY A O 1
ATOM 3501 N N . THR A 1 444 ? -18.095 11.659 27.833 1.00 94.19 444 THR A N 1
ATOM 3502 C CA . THR A 1 444 ? -18.510 10.798 28.954 1.00 94.19 444 THR A CA 1
ATOM 3503 C C . THR A 1 444 ? -19.723 9.937 28.606 1.00 94.19 444 THR A C 1
ATOM 3505 O O . THR A 1 444 ? -20.316 10.048 27.531 1.00 94.19 444 THR A O 1
ATOM 3508 N N . ILE A 1 445 ? -20.130 9.072 29.535 1.00 93.06 445 ILE A N 1
ATOM 3509 C CA . ILE A 1 445 ? -21.304 8.216 29.351 1.00 93.06 445 ILE A CA 1
ATOM 3510 C C . ILE A 1 445 ? -22.616 9.012 29.379 1.00 93.06 445 ILE A C 1
ATOM 3512 O O . ILE A 1 445 ? -23.578 8.679 28.691 1.00 93.06 445 ILE A O 1
ATOM 3516 N N . GLU A 1 446 ? -22.649 10.127 30.106 1.00 93.38 446 GLU A N 1
ATOM 3517 C CA . GLU A 1 446 ? -23.779 11.053 30.115 1.00 93.38 446 GLU A CA 1
ATOM 3518 C C . GLU A 1 446 ? -23.984 11.688 28.730 1.00 93.38 446 GLU A C 1
ATOM 3520 O O . GLU A 1 446 ? -25.123 11.858 28.289 1.00 93.38 446 GLU A O 1
ATOM 3525 N N . ASP A 1 447 ? -22.894 11.959 27.999 1.00 92.69 447 ASP A N 1
ATOM 3526 C CA . ASP A 1 447 ? -22.962 12.441 26.616 1.00 92.69 447 ASP A CA 1
ATOM 3527 C C . ASP A 1 447 ? -23.572 11.400 25.673 1.00 92.69 447 ASP A C 1
ATOM 3529 O O . ASP A 1 447 ? -24.346 11.756 24.782 1.00 92.69 447 ASP A O 1
ATOM 3533 N N . VAL A 1 448 ? -23.247 10.118 25.877 1.00 94.00 448 VAL A N 1
ATOM 3534 C CA . VAL A 1 448 ? -23.833 9.001 25.121 1.00 94.00 448 VAL A CA 1
ATOM 3535 C C . VAL A 1 448 ? -25.344 8.972 25.324 1.00 94.00 448 VAL A C 1
ATOM 3537 O O . VAL A 1 448 ? -26.097 8.904 24.353 1.00 94.00 448 VAL A O 1
ATOM 3540 N N . ILE A 1 449 ? -25.806 9.066 26.574 1.00 93.56 449 ILE A N 1
ATOM 3541 C CA . ILE A 1 449 ? -27.237 9.045 26.907 1.00 93.56 449 ILE A CA 1
ATOM 3542 C C . ILE A 1 449 ? -27.949 10.254 26.285 1.00 93.56 449 ILE A C 1
ATOM 3544 O O . ILE A 1 449 ? -28.990 10.095 25.643 1.00 93.56 449 ILE A O 1
ATOM 3548 N N . ALA A 1 450 ? -27.372 11.453 26.405 1.00 92.88 450 ALA A N 1
ATOM 3549 C CA . ALA A 1 450 ? -27.927 12.665 25.805 1.00 92.88 450 ALA A CA 1
ATOM 3550 C C . ALA A 1 450 ? -28.011 12.563 24.270 1.00 92.88 450 ALA A C 1
ATOM 3552 O O . ALA A 1 450 ? -29.027 12.926 23.669 1.00 92.88 450 ALA A O 1
ATOM 3553 N N . LYS A 1 451 ? -26.973 12.013 23.627 1.00 92.75 451 LYS A N 1
ATOM 3554 C CA . LYS A 1 451 ? -26.941 11.778 22.178 1.00 92.75 451 LYS A CA 1
ATOM 3555 C C . LYS A 1 451 ? -27.928 10.694 21.743 1.00 92.75 451 LYS A C 1
ATOM 3557 O O . LYS A 1 451 ? -28.569 10.828 20.707 1.00 92.75 451 LYS A O 1
ATOM 3562 N N . SER A 1 452 ? -28.116 9.650 22.542 1.00 92.75 452 SER A N 1
ATOM 3563 C CA . SER A 1 452 ? -29.137 8.629 22.292 1.00 92.75 452 SER A CA 1
ATOM 3564 C C . SER A 1 452 ? -30.546 9.227 22.301 1.00 92.75 452 SER A C 1
ATOM 3566 O O . SER A 1 452 ? -31.356 8.924 21.428 1.00 92.75 452 SER A O 1
ATOM 3568 N N . GLN A 1 453 ? -30.838 10.114 23.256 1.00 91.69 453 GLN A N 1
ATOM 3569 C CA . GLN A 1 453 ? -32.131 10.800 23.330 1.00 91.69 453 GLN A CA 1
ATOM 3570 C C . GLN A 1 453 ? -32.360 11.751 22.150 1.00 91.69 453 GLN A C 1
ATOM 3572 O O . GLN A 1 453 ? -33.493 11.882 21.690 1.00 91.69 453 GLN A O 1
ATOM 3577 N N . SER A 1 454 ? -31.316 12.423 21.650 1.00 89.19 454 SER A N 1
ATOM 3578 C CA . SER A 1 454 ? -31.445 13.286 20.470 1.00 89.19 454 SER A CA 1
ATOM 3579 C C . SER A 1 454 ? -31.654 12.481 19.187 1.00 89.19 454 SER A C 1
ATOM 3581 O O . SER A 1 454 ? -32.490 12.858 18.371 1.00 89.19 454 SER A O 1
ATOM 3583 N N . LEU A 1 455 ? -30.976 11.339 19.039 1.00 89.00 455 LEU A N 1
ATOM 3584 C CA . LEU A 1 455 ? -31.191 10.413 17.926 1.00 89.00 455 LEU A CA 1
ATOM 3585 C C . LEU A 1 455 ? -32.620 9.858 17.919 1.00 89.00 455 LEU A C 1
ATOM 3587 O O . LEU A 1 455 ? -33.249 9.844 16.868 1.00 89.00 455 LEU A O 1
ATOM 3591 N N . ALA A 1 456 ? -33.159 9.491 19.084 1.00 84.75 456 ALA A N 1
ATOM 3592 C CA . ALA A 1 456 ? -34.529 8.993 19.207 1.00 84.75 456 ALA A CA 1
ATOM 3593 C C . ALA A 1 456 ? -35.611 10.041 18.882 1.00 84.75 456 ALA A C 1
ATOM 3595 O O . ALA A 1 456 ? -36.728 9.664 18.559 1.00 84.75 456 ALA A O 1
ATOM 3596 N N . LYS A 1 457 ? -35.302 11.344 18.979 1.00 80.75 457 LYS A N 1
ATOM 3597 C CA . LYS A 1 457 ? -36.223 12.438 18.605 1.00 80.75 457 LYS A CA 1
ATOM 3598 C C . LYS A 1 457 ? -36.205 12.777 17.113 1.00 80.75 457 LYS A C 1
ATOM 3600 O O . LYS A 1 457 ? -37.116 13.452 16.647 1.00 80.75 457 LYS A O 1
ATOM 3605 N N . ASN A 1 458 ? -35.144 12.393 16.406 1.00 65.06 458 ASN A N 1
ATOM 3606 C CA . ASN A 1 458 ? -34.946 12.684 14.984 1.00 65.06 458 ASN A CA 1
ATOM 3607 C C . ASN A 1 458 ? -35.406 11.534 14.068 1.00 65.06 458 ASN A C 1
ATOM 3609 O O . ASN A 1 458 ? -35.263 11.636 12.850 1.00 65.06 458 ASN A O 1
ATOM 3613 N N . ILE A 1 459 ? -35.921 10.458 14.665 1.00 53.59 459 ILE A N 1
ATOM 3614 C CA . ILE A 1 459 ? -36.633 9.347 14.025 1.00 53.59 459 ILE A CA 1
ATOM 3615 C C . ILE A 1 459 ? -38.119 9.577 14.289 1.00 53.59 459 ILE A C 1
ATOM 3617 O O . ILE A 1 459 ? -38.912 9.386 13.341 1.00 53.59 459 ILE A O 1
#

Foldseek 3Di:
DFDKDKDKAFQQFQWDKAFDPAQKWKKWKADQAKKKKFWDLDPPDHGQWIWIQGQQKIFIDGSNHTPDIDGDHGQHDNDIWMKMWGHDDQKIWIWGDDPPDDIDIDIDRGPPDPRGGIMTMHGNPGMMMMITGGHDDDQQVPPPQPQDDDDDKDWAKDPFLQDDDPQFDFQWDDPHTWTWKWDDDPQWTFIFTQDNRVSWTWAADDWWIDIDNTIITIGDRQKDWAWDALQDDDPQFAFRIADRPPRQTWGWKWDCDPNIITTFIHGNVVQWTWYDDPGTIDIDNTIITIGRDPDPPPCVDPVNVVVVVVDQWFWDADPVLVVVVAPPRTDLQPTDHNCLDCVRPNPLLNVLSVLLNVLLVLLVVCVVVCVPPNPVPDDPVSNLSNLLNLLSSQLNGEAQCVCCVPPVDHGDDEDPVQVSVQSVCSSVCVCVVAHSVLSHHAHGNVSSVVSSVVVVVVD

pLDDT: mean 81.56, std 13.79, range [37.91, 97.62]

InterPro domains:
  IPR000194 ATPase, F1/V1/A1 complex, alpha/beta subunit, nucleotide-binding domain [PF00006] (290-337)
  IPR006616 DM9 repeat [PF11901] (176-281)
  IPR006616 DM9 repeat [SM00696] (152-221)
  IPR006616 DM9 repeat [SM00696] (222-293)
  IPR020003 ATPase, alpha/beta subunit, nucleotide-binding domain, active site [PS00152] (328-337)
  IPR024034 ATPase, F1/V1 complex, beta/alpha subunit, C-terminal [G3DSA:1.10.1140.10] (342-459)
  IPR027417 P-loop containing nucleoside triphosphate hydrolase [G3DSA:3.40.50.300] (288-341)
  IPR027417 P-loop containing nucleoside triphosphate hydrolase [SSF52540] (290-342)
  IPR050053 ATPase alpha/beta chains [PTHR15184] (288-455)
  IPR055190 ATP synthase A/B type, C-terminal domain [PF22919] (343-432)

Radius of gyration: 32.66 Å; chains: 1; bounding box: 76×40×100 Å